Protein AF-A0AA90VLY8-F1 (afdb_monomer_lite)

Radius of gyration: 29.75 Å; chains: 1; bounding box: 79×78×98 Å

Organism: NCBI:txid165179

Sequence (403 aa):
MKHLYFFLIVSFCSSLLSCTNDDSFLAHDFETQQNRALSIYTGNYNIYQIAKKVSLPSASTTKLNSVITNCCNDYPVIKWLHNYAKDKKYNFSDVNITSKGMNGNPAAYDHSTKILSFLTSNAINNTTYPEEFIHMNQDNVYFGGIGTYEKTAMLNIEFESKFIQDVIHAPYGTQLVGSGNKYYNSYINWVYSFNPTSSFPNFTAVESGYNNISWWQFAQDFKESSPSPYKDYVMSNVLVAKLIDIIGNNFGKNTKSIALASSKSSTILPQSFKYKGKTFIVKENIIKNAQNKISFANIAVSSTLKINKCIPVDSIVRQVFSKERIKYLAERNEKIICLTVFDGQSGKIEEVSFSLTFAPDITEKEIFNLEQIIKNQLFSFEDTNTQEHYRFVQAIDFTLLNK

Foldseek 3Di:
DDDDDDDDDDDDDDDDDDDDDDPPPPVPVVVCVVVVLVPPDPAPWAQVLAAPEEAEDSVLRSLLRVLRSCCLVLFVLSVVLRVVCSVVVQHQDYEYEDCPPCPPPQWDQDLVNSYTYGPDSVSNHNLNVQLNSLQSSQQVQDDVGLVVCQAAANLLSNLLSQLVSLLRPDDPDDQRLLAADPCRVQSNVQSVVDDSPQAAAAQVRQQCPGPNQGPVNSSVRSLVRDDPPSVVGHRDPPDGSRVSNVRRVPGNPDPPPPPDDPDDDDDDDWDWDDDPRDIGTDDPVQVVPADQWFDPVFWPDPDDWDWPDIDRNLVLLCVQAPLVRLVVCLVLFAKKKWKWKAFLQFQQTDDIDIDRVRPVPDDPRSVVSSRVSVRPDGIDTPDRPDRDIIMGIHMDTSNNSND

Secondary structure (DSSP, 8-state):
----------------PPP----STTHHHHHHHHHHTTSS---S--GGGSBS--BS-HHHHHHHHHHHHHHHHH-HHHHHHHHHHHHHT--BS-EEE--TT-TT-SEEEETTTTEEEESSGGG-STTHHHHHHHHHHHHHHSTT-GGGGTTTTHHHHHHHHHHHHHHHS-STTPPPTT--TTTHHHHHHHHTT--TTT----HHHHTT-BTTB-HHHHHHHHHHHS-TTGGGS---TT---HHHHHHHHHSSS---SSS------------EEEETTEEEEPPTHHHHT--SS--GGGBSS-S---BS-PPPHHHHHTTTS-HHHHHHHHHTT-EEEEEEEEETTT-BEEEEEEEEEE-TT--HHHHHHHHHHHHT-B--BS------EEEEEEEEEHHHH--

Structure (mmCIF, N/CA/C/O backbone):
data_AF-A0AA90VLY8-F1
#
_entry.id   AF-A0AA90VLY8-F1
#
loop_
_atom_site.group_PDB
_atom_site.id
_atom_site.type_symbol
_atom_site.label_atom_id
_atom_site.label_alt_id
_atom_site.label_comp_id
_atom_site.label_asym_id
_atom_site.label_entity_id
_atom_site.label_seq_id
_atom_site.pdbx_PDB_ins_code
_atom_site.Cartn_x
_atom_site.Cartn_y
_atom_site.Cartn_z
_atom_site.occupancy
_atom_site.B_iso_or_equiv
_atom_site.auth_seq_id
_atom_site.auth_comp_id
_atom_site.auth_asym_id
_atom_site.auth_atom_id
_atom_site.pdbx_PDB_model_num
ATOM 1 N N . MET A 1 1 ? -53.566 39.896 66.198 1.00 33.56 1 MET A N 1
ATOM 2 C CA . MET A 1 1 ? -53.616 41.225 65.542 1.00 33.56 1 MET A CA 1
ATOM 3 C C . MET A 1 1 ? -52.256 41.515 64.934 1.00 33.56 1 MET A C 1
ATOM 5 O O . MET A 1 1 ? -51.308 41.327 65.675 1.00 33.56 1 MET A O 1
ATOM 9 N N . LYS A 1 2 ? -52.208 42.029 63.689 1.00 33.34 2 LYS A N 1
ATOM 10 C CA . LYS A 1 2 ? -51.087 42.776 63.056 1.00 33.34 2 LYS A CA 1
ATOM 11 C C . LYS A 1 2 ? -49.754 41.991 62.909 1.00 33.34 2 LYS A C 1
ATOM 13 O O . LYS A 1 2 ? -49.234 41.459 63.872 1.00 33.34 2 LYS A O 1
ATOM 18 N N . HIS A 1 3 ? -49.308 41.701 61.679 1.00 33.50 3 HIS A N 1
ATOM 19 C CA . HIS A 1 3 ? -48.387 42.530 60.862 1.00 33.50 3 HIS A CA 1
ATOM 20 C C . HIS A 1 3 ? -46.984 42.653 61.500 1.00 33.50 3 HIS A C 1
ATOM 22 O O . HIS A 1 3 ? -46.899 42.908 62.688 1.00 33.50 3 HIS A O 1
ATOM 28 N N . LEU A 1 4 ? -45.838 42.590 60.819 1.00 28.95 4 LEU A N 1
ATOM 29 C CA . LEU A 1 4 ? -45.457 42.445 59.410 1.00 28.95 4 LEU A CA 1
ATOM 30 C C . LEU A 1 4 ? -43.914 42.643 59.417 1.00 28.95 4 LEU A C 1
ATOM 32 O O . LEU A 1 4 ? -43.480 43.745 59.710 1.00 28.95 4 LEU A O 1
ATOM 36 N N . TYR A 1 5 ? -43.148 41.580 59.133 1.00 30.17 5 TYR A N 1
ATOM 37 C CA . TYR A 1 5 ? -41.852 41.504 58.410 1.00 30.17 5 TYR A CA 1
ATOM 38 C C . TYR A 1 5 ? -40.591 42.376 58.699 1.00 30.17 5 TYR A C 1
ATOM 40 O O . TYR A 1 5 ? -40.669 43.550 59.030 1.00 30.17 5 TYR A O 1
ATOM 48 N N . PHE A 1 6 ? -39.433 41.766 58.343 1.00 29.23 6 PHE A N 1
ATOM 49 C CA . PHE A 1 6 ? -38.051 42.300 58.156 1.00 29.23 6 PHE A CA 1
ATOM 50 C C . PHE A 1 6 ? -37.329 42.720 59.465 1.00 29.23 6 PHE A C 1
ATOM 52 O O . PHE A 1 6 ? -37.955 43.287 60.344 1.00 29.23 6 PHE A O 1
ATOM 59 N N . PHE A 1 7 ? -36.027 42.505 59.725 1.00 28.03 7 PHE A N 1
ATOM 60 C CA . PHE A 1 7 ? -34.859 41.873 59.054 1.00 28.03 7 PHE A CA 1
ATOM 61 C C . PHE A 1 7 ? -33.776 41.601 60.168 1.00 28.03 7 PHE A C 1
ATOM 63 O O . PHE A 1 7 ? -34.028 41.982 61.307 1.00 28.03 7 PHE A O 1
ATOM 70 N N . LEU A 1 8 ? -32.584 40.978 60.032 1.00 26.86 8 LEU A N 1
ATOM 71 C CA . LEU A 1 8 ? -31.769 40.445 58.920 1.00 26.86 8 LEU A CA 1
ATOM 72 C C . LEU A 1 8 ? -30.862 39.264 59.411 1.00 26.86 8 LEU A C 1
ATOM 74 O O . LEU A 1 8 ? -30.388 39.285 60.540 1.00 26.86 8 LEU A O 1
ATOM 78 N N . ILE A 1 9 ? -30.618 38.270 58.543 1.00 34.12 9 ILE A N 1
ATOM 79 C CA . ILE A 1 9 ? -29.524 37.255 58.457 1.00 34.12 9 ILE A CA 1
ATOM 80 C C . ILE A 1 9 ? -28.468 37.150 59.595 1.00 34.12 9 ILE A C 1
ATOM 82 O O . ILE A 1 9 ? -27.628 38.036 59.730 1.00 34.12 9 ILE A O 1
ATOM 86 N N . VAL A 1 10 ? -28.338 35.954 60.210 1.00 27.69 10 VAL A N 1
ATOM 87 C CA . VAL A 1 10 ? -27.050 35.392 60.699 1.00 27.69 10 VAL A CA 1
ATOM 88 C C . VAL A 1 10 ? -26.952 33.872 60.433 1.00 27.69 10 VAL A C 1
ATOM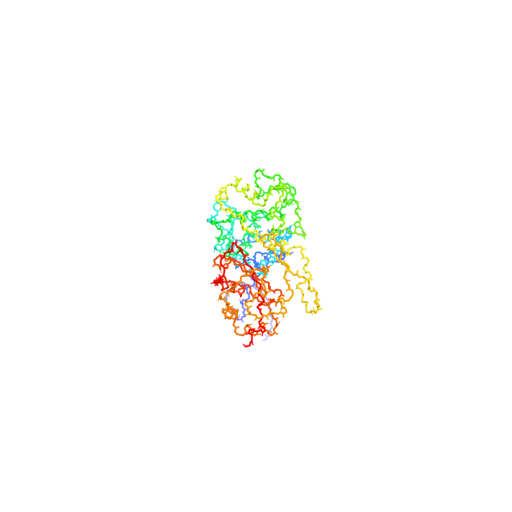 90 O O . VAL A 1 10 ? -27.681 33.085 61.019 1.00 27.69 10 VAL A O 1
ATOM 93 N N . SER A 1 11 ? -26.001 33.510 59.564 1.00 28.27 11 SER A N 1
ATOM 94 C CA . SER A 1 11 ? -25.160 32.292 59.499 1.00 28.27 11 SER A CA 1
ATOM 95 C C . SER A 1 11 ? -25.700 30.842 59.635 1.00 28.27 11 SER A C 1
ATOM 97 O O . SER A 1 11 ? -26.096 30.398 60.704 1.00 28.27 11 SER A O 1
ATOM 99 N N . PHE A 1 12 ? -25.435 30.077 58.561 1.00 25.16 12 PHE A N 1
ATOM 100 C CA . PHE A 1 12 ? -24.856 28.713 58.505 1.00 25.16 12 PHE A CA 1
ATOM 101 C C . PHE A 1 12 ? -25.601 27.459 59.028 1.00 25.16 12 PHE A C 1
ATOM 103 O O . PHE A 1 12 ? -25.741 27.254 60.223 1.00 25.16 12 PHE A O 1
ATOM 110 N N . CYS A 1 13 ? -25.857 26.548 58.068 1.00 26.88 13 CYS A N 1
ATOM 111 C CA . CYS A 1 13 ? -25.797 25.068 58.116 1.00 26.88 13 CYS A CA 1
ATOM 112 C C . CYS A 1 13 ? -26.546 24.321 59.255 1.00 26.88 13 CYS A C 1
ATOM 114 O O . CYS A 1 13 ? -26.280 24.508 60.431 1.00 26.88 13 CYS A O 1
ATOM 116 N N . SER A 1 14 ? -27.396 23.318 59.001 1.00 25.94 14 SER A N 1
ATOM 117 C CA . SER A 1 14 ? -27.316 22.277 57.956 1.00 25.94 14 SER A CA 1
ATOM 118 C C . SER A 1 14 ? -28.659 21.546 57.790 1.00 25.94 14 SER A C 1
ATOM 120 O O . SER A 1 14 ? -29.352 21.377 58.787 1.00 25.94 14 SER A O 1
ATOM 122 N N . SER A 1 15 ? -28.917 20.957 56.610 1.00 29.23 15 SER A N 1
ATOM 123 C CA . SER A 1 15 ? -29.968 19.943 56.329 1.00 29.23 15 SER A CA 1
ATOM 124 C C . SER A 1 15 ? -31.437 20.400 56.530 1.00 29.23 15 SER A C 1
ATOM 126 O O . SER A 1 15 ? -31.751 21.144 57.445 1.00 29.23 15 SER A O 1
ATOM 128 N N . LEU A 1 16 ? -32.422 20.030 55.709 1.00 28.05 16 LEU A N 1
ATOM 129 C CA . LEU A 1 16 ? -32.514 19.009 54.659 1.00 28.05 16 LEU A CA 1
ATOM 130 C C . LEU A 1 16 ? -33.091 19.644 53.382 1.00 28.05 16 LEU A C 1
ATOM 132 O O . LEU A 1 16 ? -34.101 20.344 53.452 1.00 28.05 16 LEU A O 1
ATOM 136 N N . LEU A 1 17 ? -32.488 19.378 52.220 1.00 30.84 17 LEU A N 1
ATOM 137 C CA . LEU A 1 17 ? -33.085 19.757 50.937 1.00 30.84 17 LEU A CA 1
ATOM 138 C C . LEU A 1 17 ? -34.204 18.780 50.559 1.00 30.84 17 LEU A C 1
ATOM 140 O O . LEU A 1 17 ? -34.030 17.562 50.577 1.00 30.84 17 LEU A O 1
ATOM 144 N N . SER A 1 18 ? -35.348 19.350 50.194 1.00 25.23 18 SER A N 1
ATOM 145 C CA . SER A 1 18 ? -36.435 18.678 49.486 1.00 25.23 18 SER A CA 1
ATOM 146 C C . SER A 1 18 ? -35.987 18.202 48.103 1.00 25.23 18 SER A C 1
ATOM 148 O O . SER A 1 18 ? -35.170 18.854 47.459 1.00 25.23 18 SER A O 1
ATOM 150 N N . CYS A 1 19 ? -36.584 17.116 47.614 1.00 28.70 19 CYS A N 1
ATOM 151 C CA . CYS A 1 19 ? -36.297 16.539 46.303 1.00 28.70 19 CYS A CA 1
ATOM 152 C C . CYS A 1 19 ? -36.507 17.528 45.135 1.00 28.70 19 CYS A C 1
ATOM 154 O O . CYS A 1 19 ? -37.645 17.880 44.829 1.00 28.70 19 CYS A O 1
ATOM 156 N N . THR A 1 20 ? -35.433 17.854 44.415 1.00 28.53 20 THR A N 1
ATOM 157 C CA . THR A 1 20 ? -35.440 18.169 42.974 1.00 28.53 20 THR A CA 1
ATOM 158 C C . THR A 1 20 ? -34.196 17.540 42.343 1.00 28.53 20 THR A C 1
ATOM 160 O O . THR A 1 20 ? -33.149 17.496 42.980 1.00 28.53 20 THR A O 1
ATOM 163 N N . ASN A 1 21 ? -34.326 16.995 41.133 1.00 33.16 21 ASN A N 1
ATOM 164 C CA . ASN A 1 21 ? -33.315 16.123 40.524 1.00 33.16 21 ASN A CA 1
ATOM 165 C C . ASN A 1 21 ? -32.035 16.882 40.122 1.00 33.16 21 ASN A C 1
ATOM 167 O O . ASN A 1 21 ? -32.102 17.728 39.235 1.00 33.16 21 ASN A O 1
ATOM 171 N N . ASP A 1 22 ? -30.884 16.494 40.681 1.00 30.81 22 ASP A N 1
ATOM 172 C CA . ASP A 1 22 ? -29.542 16.988 40.314 1.00 30.81 22 ASP A CA 1
ATOM 173 C C . ASP A 1 22 ? -28.652 15.863 39.733 1.00 30.81 22 ASP A C 1
ATOM 175 O O . ASP A 1 22 ? -27.529 15.631 40.175 1.00 30.81 22 ASP A O 1
ATOM 179 N N . ASP A 1 23 ? -29.129 15.169 38.693 1.00 35.97 23 ASP A N 1
ATOM 180 C CA . ASP A 1 23 ? -28.292 14.254 37.883 1.00 35.97 23 ASP A CA 1
ATOM 181 C C . ASP A 1 23 ? -27.594 14.968 36.700 1.00 35.97 23 ASP A C 1
ATOM 183 O O . ASP A 1 23 ? -26.794 14.375 35.975 1.00 35.97 23 ASP A O 1
ATOM 187 N N . SER A 1 24 ? -27.850 16.266 36.486 1.00 36.88 24 SER A N 1
ATOM 188 C CA . SER A 1 24 ? -27.294 17.026 35.354 1.00 36.88 24 SER A CA 1
ATOM 189 C C . SER A 1 24 ? -25.899 17.623 35.587 1.00 36.88 24 SER A C 1
ATOM 191 O O . SER A 1 24 ? -25.281 18.088 34.629 1.00 36.88 24 SER A O 1
ATOM 193 N N . PHE A 1 25 ? -25.374 17.621 36.819 1.00 33.41 25 PHE A N 1
ATOM 194 C CA . PHE A 1 25 ? -24.135 18.351 37.147 1.00 33.41 25 PHE A CA 1
ATOM 195 C C . PHE A 1 25 ? -22.827 17.561 36.931 1.00 33.41 25 PHE A C 1
ATOM 197 O O . PHE A 1 25 ? -21.751 18.145 36.982 1.00 33.41 25 PHE A O 1
ATOM 204 N N . LEU A 1 26 ? -22.884 16.254 36.638 1.00 33.72 26 LEU A N 1
ATOM 205 C CA . LEU A 1 26 ? -21.686 15.448 36.319 1.00 33.72 26 LEU A CA 1
ATOM 206 C C . LEU A 1 26 ? -21.591 15.010 34.848 1.00 33.72 26 LEU A C 1
ATOM 208 O O . LEU A 1 26 ? -20.501 14.687 34.380 1.00 33.72 26 LEU A O 1
ATOM 212 N N . ALA A 1 27 ? -22.693 15.050 34.094 1.00 36.19 27 ALA A N 1
ATOM 213 C CA . ALA A 1 27 ? -22.676 14.765 32.658 1.00 36.19 27 ALA A CA 1
ATOM 214 C C . ALA A 1 27 ? -22.137 15.949 31.832 1.00 36.19 27 ALA A C 1
ATOM 216 O O . ALA A 1 27 ? -21.408 15.753 30.858 1.00 36.19 27 ALA A O 1
ATOM 217 N N . HIS A 1 28 ? -22.459 17.189 32.227 1.00 32.50 28 HIS A N 1
ATOM 218 C CA . HIS A 1 28 ? -22.216 18.343 31.361 1.00 32.50 28 HIS A CA 1
ATOM 219 C C . HIS A 1 28 ? -20.734 18.756 31.272 1.00 32.50 28 HIS A C 1
ATOM 221 O O . HIS A 1 28 ? -20.290 19.185 30.205 1.00 32.50 28 HIS A O 1
ATOM 227 N N . ASP A 1 29 ? -19.941 18.569 32.332 1.00 31.61 29 ASP A N 1
ATOM 228 C CA . ASP A 1 29 ? -18.510 18.922 32.335 1.00 31.61 29 ASP A CA 1
ATOM 229 C C . ASP A 1 29 ? -17.627 17.905 31.590 1.00 31.61 29 ASP A C 1
ATOM 231 O O . ASP A 1 29 ? -16.648 18.297 30.951 1.00 31.61 29 ASP A O 1
ATOM 235 N N . PHE A 1 30 ? -17.993 16.616 31.575 1.00 33.22 30 PHE A N 1
ATOM 236 C CA . PHE A 1 30 ? -17.283 15.620 30.762 1.00 33.22 30 PHE A CA 1
ATOM 237 C C . PHE A 1 30 ? -17.547 15.820 29.265 1.00 33.22 30 PHE A C 1
ATOM 239 O O . PHE A 1 30 ? -16.598 15.891 28.478 1.00 33.22 30 PHE A O 1
ATOM 246 N N . GLU A 1 31 ? -18.810 16.006 28.865 1.00 33.50 31 GLU A N 1
ATOM 247 C CA . GLU A 1 31 ? -19.127 16.297 27.465 1.00 33.50 31 GLU A CA 1
ATOM 248 C C . GLU A 1 31 ? -18.585 17.658 27.017 1.00 33.50 31 GLU A C 1
ATOM 250 O O . GLU A 1 31 ? -18.118 17.770 25.885 1.00 33.50 31 GLU A O 1
ATOM 255 N N . THR A 1 32 ? -18.587 18.703 27.854 1.00 34.69 32 THR A N 1
ATOM 256 C CA . THR A 1 32 ? -18.063 20.013 27.423 1.00 34.69 32 THR A CA 1
ATOM 257 C C . THR A 1 32 ? -16.541 20.088 27.398 1.00 34.69 32 THR A C 1
ATOM 259 O O . THR A 1 32 ? -16.025 20.809 26.547 1.00 34.69 32 THR A O 1
ATOM 262 N N . GLN A 1 33 ? -15.790 19.335 28.213 1.00 33.47 33 GLN A N 1
ATOM 263 C CA . GLN A 1 33 ? -14.334 19.244 28.022 1.00 33.47 33 GLN A CA 1
ATOM 264 C C . GLN A 1 33 ? -13.969 18.439 26.769 1.00 33.47 33 GLN A C 1
ATOM 266 O O . GLN A 1 33 ? -13.107 18.873 26.000 1.00 33.47 33 GLN A O 1
ATOM 271 N N . GLN A 1 34 ? -14.664 17.329 26.503 1.00 35.12 34 GLN A N 1
ATOM 272 C CA . GLN A 1 34 ? -14.445 16.550 25.284 1.00 35.12 34 GLN A CA 1
ATOM 273 C C . GLN A 1 34 ? -14.837 17.357 24.030 1.00 35.12 34 GLN A C 1
ATOM 275 O O . GLN A 1 34 ? -14.072 17.408 23.068 1.00 35.12 34 GLN A O 1
ATOM 280 N N . ASN A 1 35 ? -15.956 18.092 24.068 1.00 32.53 35 ASN A N 1
ATOM 281 C CA . ASN A 1 35 ? -16.411 18.923 22.950 1.00 32.53 35 ASN A CA 1
ATOM 282 C C . ASN A 1 35 ? -15.651 20.259 22.793 1.00 32.53 35 ASN A C 1
ATOM 284 O O . ASN A 1 35 ? -15.501 20.730 21.667 1.00 32.53 35 ASN A O 1
ATOM 288 N N . ARG A 1 36 ? -15.090 20.859 23.857 1.00 30.97 36 ARG A N 1
ATOM 289 C CA . ARG A 1 36 ? -14.216 22.052 23.733 1.00 30.97 36 ARG A CA 1
ATOM 290 C C . ARG A 1 36 ? -12.845 21.734 23.134 1.00 30.97 36 ARG A C 1
ATOM 292 O O . ARG A 1 36 ? -12.259 22.602 22.495 1.00 30.97 36 ARG A O 1
ATOM 299 N N . ALA A 1 37 ? -12.358 20.497 23.259 1.00 34.31 37 ALA A N 1
ATOM 300 C CA . ALA A 1 37 ? -11.205 20.024 22.486 1.00 34.31 37 ALA A CA 1
ATOM 301 C C . ALA A 1 37 ? -11.536 19.809 20.989 1.00 34.31 37 ALA A C 1
ATOM 303 O O . ALA A 1 37 ? -10.636 19.807 20.152 1.00 34.31 37 ALA A O 1
ATOM 304 N N . LEU A 1 38 ? -12.822 19.660 20.652 1.00 36.41 38 LEU A N 1
ATOM 305 C CA . LEU A 1 38 ? -13.347 19.460 19.295 1.00 36.41 38 LEU A CA 1
ATOM 306 C C . LEU A 1 38 ? -13.739 20.771 18.581 1.00 36.41 38 LEU A C 1
ATOM 308 O O . LEU A 1 38 ? -13.879 20.774 17.361 1.00 36.41 38 LEU A O 1
ATOM 312 N N . SER A 1 39 ? -13.893 21.892 19.297 1.00 30.78 39 SER A N 1
ATOM 313 C CA . SER A 1 39 ? -14.461 23.135 18.745 1.00 30.78 39 SER A CA 1
ATOM 314 C C . SER A 1 39 ? -13.447 24.151 18.191 1.00 30.78 39 SER A C 1
ATOM 316 O O . SER A 1 39 ? -13.832 25.286 17.917 1.00 30.78 39 SER A O 1
ATOM 318 N N . ILE A 1 40 ? -12.164 23.792 18.033 1.00 35.22 40 ILE A N 1
ATOM 319 C CA . ILE A 1 40 ? -11.129 24.667 17.434 1.00 35.22 40 ILE A CA 1
ATOM 320 C C . ILE A 1 40 ? -10.263 23.906 16.412 1.00 35.22 40 ILE A C 1
ATOM 322 O O . ILE A 1 40 ? -9.040 23.950 16.468 1.00 35.22 40 ILE A O 1
ATOM 326 N N . TYR A 1 41 ? -10.884 23.208 15.458 1.00 36.81 41 TYR A N 1
ATOM 327 C CA . TYR A 1 41 ? -10.224 22.815 14.204 1.00 36.81 41 TYR A CA 1
ATOM 328 C C . TYR A 1 41 ? -11.246 22.751 13.061 1.00 36.81 41 TYR A C 1
ATOM 330 O O . TYR A 1 41 ? -11.957 21.765 12.890 1.00 36.81 41 TYR A O 1
ATOM 338 N N . THR A 1 42 ? -11.282 23.782 12.214 1.00 32.06 42 THR A N 1
ATOM 339 C CA . THR A 1 42 ? -11.988 23.765 10.917 1.00 32.06 42 THR A CA 1
ATOM 340 C C . THR A 1 42 ? -11.182 22.994 9.858 1.00 32.06 42 THR A C 1
ATOM 342 O O . THR A 1 42 ? -10.943 23.481 8.755 1.00 32.06 42 THR A O 1
ATOM 345 N N . GLY A 1 43 ? -10.725 21.791 10.218 1.00 44.41 43 GLY A N 1
ATOM 346 C CA . GLY A 1 43 ? -9.984 20.860 9.370 1.00 44.41 43 GLY A CA 1
ATOM 347 C C . GLY A 1 43 ? -10.633 19.479 9.436 1.00 44.41 43 GLY A C 1
ATOM 348 O O . GLY A 1 43 ? -10.667 18.854 10.490 1.00 44.41 43 GLY A O 1
ATOM 349 N N . ASN A 1 44 ? -11.162 18.995 8.311 1.00 67.25 44 ASN A N 1
ATOM 350 C CA . ASN A 1 44 ? -12.005 17.790 8.257 1.00 67.25 44 ASN A CA 1
ATOM 351 C C . ASN A 1 44 ? -11.248 16.447 8.412 1.00 67.25 44 ASN A C 1
ATOM 353 O O . ASN A 1 44 ? -11.846 15.405 8.145 1.00 67.25 44 ASN A O 1
ATOM 357 N N . TYR A 1 45 ? -9.971 16.452 8.814 1.00 82.25 45 TYR A N 1
ATOM 358 C CA . TYR A 1 45 ? -9.088 15.277 8.854 1.00 82.25 45 TYR A CA 1
ATOM 359 C C . TYR A 1 45 ? -8.511 15.066 10.257 1.00 82.25 45 TYR A C 1
ATOM 361 O O . TYR A 1 45 ? -7.915 15.977 10.826 1.00 82.25 45 TYR A O 1
ATOM 369 N N . ASN A 1 46 ? -8.693 13.876 10.833 1.00 87.56 46 ASN A N 1
ATOM 370 C CA . ASN A 1 46 ? -8.184 13.543 12.167 1.00 87.56 46 ASN A CA 1
ATOM 371 C C . ASN A 1 46 ? -8.025 12.027 12.361 1.00 87.56 46 ASN A C 1
ATOM 373 O O . ASN A 1 46 ? -8.639 11.231 11.652 1.00 87.56 46 ASN A O 1
ATOM 377 N N . ILE A 1 47 ? -7.235 11.624 13.362 1.00 92.06 47 ILE A N 1
ATOM 378 C CA . ILE A 1 47 ? -6.861 10.218 13.568 1.00 92.06 47 ILE A CA 1
ATOM 379 C C . ILE A 1 47 ? -8.064 9.299 13.840 1.00 92.06 47 ILE A C 1
ATOM 381 O O . ILE A 1 47 ? -8.050 8.142 13.430 1.00 92.06 47 ILE A O 1
ATOM 385 N N . TYR A 1 48 ? -9.138 9.804 14.457 1.00 87.31 48 TYR A N 1
ATOM 386 C CA . TYR A 1 48 ? -10.331 9.010 14.787 1.00 87.31 48 TYR A CA 1
ATOM 387 C C . TYR A 1 48 ? -11.123 8.548 13.553 1.00 87.31 48 TYR A C 1
ATOM 389 O O . TYR A 1 48 ? -11.971 7.668 13.662 1.00 87.31 48 TYR A O 1
ATOM 397 N N . GLN A 1 49 ? -10.854 9.113 12.373 1.00 88.31 49 GLN A N 1
ATOM 398 C CA . GLN A 1 49 ? -11.455 8.676 11.108 1.00 88.31 49 GLN A CA 1
ATOM 399 C C . GLN A 1 49 ? -10.780 7.426 10.513 1.00 88.31 49 GLN A C 1
ATOM 401 O O . GLN A 1 49 ? -11.340 6.823 9.599 1.00 88.31 49 GLN A O 1
ATOM 406 N N . ILE A 1 50 ? -9.582 7.073 10.995 1.00 92.06 50 ILE A N 1
ATOM 407 C CA . ILE A 1 50 ? -8.716 6.004 10.463 1.00 92.06 50 ILE A CA 1
ATOM 408 C C . ILE A 1 50 ? -8.057 5.161 11.576 1.00 92.06 50 ILE A C 1
ATOM 410 O O . ILE A 1 50 ? -7.089 4.441 11.332 1.00 92.06 50 ILE A O 1
ATOM 414 N N . ALA A 1 51 ? -8.560 5.233 12.811 1.00 93.50 51 ALA A N 1
ATOM 415 C CA . ALA A 1 51 ? -8.080 4.447 13.943 1.00 93.50 51 ALA A CA 1
ATOM 416 C C . ALA A 1 51 ? -9.249 3.945 14.799 1.00 93.50 51 ALA A C 1
ATOM 418 O O . ALA A 1 51 ? -10.138 4.708 15.170 1.00 93.50 51 ALA A O 1
ATOM 419 N N . LYS A 1 52 ? -9.221 2.659 15.168 1.00 91.62 52 LYS A N 1
ATOM 420 C CA . LYS A 1 52 ? -10.235 2.044 16.0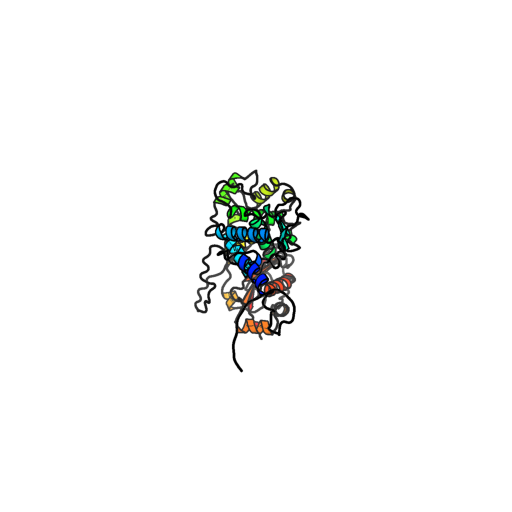47 1.00 91.62 52 LYS A CA 1
ATOM 421 C C . LYS A 1 52 ? -10.082 2.452 17.514 1.00 91.62 52 LYS A C 1
ATOM 423 O O . LYS A 1 52 ? -11.052 2.410 18.265 1.00 91.62 52 LYS A O 1
ATOM 428 N N . LYS A 1 53 ? -8.863 2.809 17.922 1.00 92.75 53 LYS A N 1
ATOM 429 C CA . LYS A 1 53 ? -8.495 3.226 19.276 1.00 92.75 53 LYS A CA 1
ATOM 430 C C . LYS A 1 53 ? -7.350 4.236 19.195 1.00 92.75 53 LYS A C 1
ATOM 432 O O . LYS A 1 53 ? -6.540 4.186 18.273 1.00 92.75 53 LYS A O 1
ATOM 437 N N . VAL A 1 54 ? -7.307 5.163 20.149 1.00 95.31 54 VAL A N 1
ATOM 438 C CA . VAL A 1 54 ? -6.262 6.189 20.259 1.00 95.31 54 VAL A CA 1
ATOM 439 C C . VAL A 1 54 ? -5.795 6.233 21.710 1.00 95.31 54 VAL A C 1
ATOM 441 O O . VAL A 1 54 ? -6.430 6.846 22.563 1.00 95.31 54 VAL A O 1
ATOM 444 N N . SER A 1 55 ? -4.685 5.559 21.988 1.00 95.12 55 SER A N 1
ATOM 445 C CA . SER A 1 55 ? -4.029 5.466 23.298 1.00 95.12 55 SER A CA 1
ATOM 446 C C . SER A 1 55 ? -2.907 6.500 23.450 1.00 95.12 55 SER A C 1
ATOM 448 O O . SER A 1 55 ? -1.820 6.201 23.950 1.00 95.12 55 SER A O 1
ATOM 450 N N . LEU A 1 56 ? -3.160 7.726 22.987 1.00 92.69 56 LEU A N 1
ATOM 451 C CA . LEU A 1 56 ? -2.249 8.864 23.092 1.00 92.69 56 LEU A CA 1
ATOM 452 C C . LEU A 1 56 ? -2.686 9.813 24.224 1.00 92.69 56 LEU A C 1
ATOM 454 O O . LEU A 1 56 ? -3.885 10.042 24.397 1.00 92.69 56 LEU A O 1
ATOM 458 N N . PRO A 1 57 ? -1.742 10.438 24.957 1.00 91.19 57 PRO A N 1
ATOM 459 C CA . PRO A 1 57 ? -2.047 11.574 25.825 1.00 91.19 57 PRO A CA 1
ATOM 460 C C . PRO A 1 57 ? -2.691 12.715 25.027 1.00 91.19 57 PRO A C 1
ATOM 462 O O . PRO A 1 57 ? -2.263 12.986 23.906 1.00 91.19 57 PRO A O 1
ATOM 465 N N . SER A 1 58 ? -3.650 13.441 25.609 1.00 88.88 58 SER A N 1
ATOM 466 C CA . SER A 1 58 ? -4.466 14.439 24.892 1.00 88.88 58 SER A CA 1
ATOM 467 C C . SER A 1 58 ? -3.646 15.467 24.100 1.00 88.88 58 SER A C 1
ATOM 469 O O . SER A 1 58 ? -3.972 15.760 22.954 1.00 88.88 58 SER A O 1
ATOM 471 N N . ALA A 1 59 ? -2.534 15.961 24.659 1.00 90.19 59 ALA A N 1
ATOM 472 C CA . ALA A 1 59 ? -1.632 16.883 23.962 1.00 90.19 59 ALA A CA 1
ATOM 473 C C . ALA A 1 59 ? -0.975 16.255 22.713 1.00 90.19 59 ALA A C 1
ATOM 475 O O . ALA A 1 59 ? -0.859 16.907 21.674 1.00 90.19 59 ALA A O 1
ATOM 476 N N . SER A 1 60 ? -0.591 14.978 22.788 1.00 94.81 60 SER A N 1
ATOM 477 C CA . SER A 1 60 ? -0.051 14.212 21.659 1.00 94.81 60 SER A CA 1
ATOM 478 C C . SER A 1 60 ? -1.123 13.921 20.608 1.00 94.81 60 SER A C 1
ATOM 480 O O . SER A 1 60 ? -0.832 13.995 19.419 1.00 94.81 60 SER A O 1
ATOM 482 N N . THR A 1 61 ? -2.368 13.664 21.022 1.00 93.88 61 THR A N 1
ATOM 483 C CA . THR A 1 61 ? -3.513 13.499 20.113 1.00 93.88 61 THR A CA 1
ATOM 484 C C . THR A 1 61 ? -3.814 14.785 19.346 1.00 93.88 61 THR A C 1
ATOM 486 O O . THR A 1 61 ? -3.946 14.753 18.124 1.00 93.88 61 THR A O 1
ATOM 489 N N . THR A 1 62 ? -3.847 15.937 20.026 1.00 89.62 62 THR A N 1
ATOM 490 C CA . THR A 1 62 ? -4.002 17.251 19.378 1.00 89.62 62 THR A CA 1
ATOM 491 C C . THR A 1 62 ? -2.862 17.523 18.397 1.00 89.62 62 THR A C 1
ATOM 493 O O . THR A 1 62 ? -3.110 17.958 17.272 1.00 89.62 62 THR A O 1
ATOM 496 N N . LYS A 1 63 ? -1.616 17.205 18.778 1.00 94.44 63 LYS A N 1
ATOM 497 C CA . LYS A 1 63 ? -0.455 17.328 17.888 1.00 94.44 63 LYS A CA 1
ATOM 498 C C . LYS A 1 63 ? -0.580 16.429 16.652 1.00 94.44 63 LYS A C 1
ATOM 500 O O . LYS A 1 63 ? -0.340 16.903 15.546 1.00 94.44 63 LYS A O 1
ATOM 505 N N . LEU A 1 64 ? -0.992 15.170 16.813 1.00 95.31 64 LEU A N 1
ATOM 506 C CA . LEU A 1 64 ? -1.189 14.243 15.696 1.00 95.31 64 LEU A CA 1
ATOM 507 C C . LEU A 1 64 ? -2.311 14.709 14.759 1.00 95.31 64 LEU A C 1
ATOM 509 O O . LEU A 1 64 ? -2.124 14.700 13.550 1.00 95.31 64 LEU A O 1
ATOM 513 N N . ASN A 1 65 ? -3.438 15.190 15.287 1.00 93.06 65 ASN A N 1
ATOM 514 C CA . ASN A 1 65 ? -4.524 15.734 14.463 1.00 93.06 65 ASN A CA 1
ATOM 515 C C . ASN A 1 65 ? -4.100 16.986 13.677 1.00 93.06 65 ASN A C 1
ATOM 517 O O . ASN A 1 65 ? -4.498 17.148 12.523 1.00 93.06 65 ASN A O 1
ATOM 521 N N . SER A 1 66 ? -3.246 17.832 14.265 1.00 90.81 66 SER A N 1
ATOM 522 C CA . SER A 1 66 ? -2.621 18.959 13.564 1.00 90.81 66 SER A CA 1
ATOM 523 C C . SER A 1 66 ? -1.711 18.477 12.425 1.00 90.81 66 SER A C 1
ATOM 525 O O . SER A 1 66 ? -1.877 18.918 11.293 1.00 90.81 66 SER A O 1
ATOM 527 N N . VAL A 1 67 ? -0.829 17.499 12.680 1.00 93.38 67 VAL A N 1
ATOM 528 C CA . VAL A 1 67 ? 0.024 16.869 11.652 1.00 93.38 67 VAL A CA 1
ATOM 529 C C . VAL A 1 67 ? -0.812 16.259 10.521 1.00 93.38 67 VAL A C 1
ATOM 531 O O . VAL A 1 67 ? -0.549 16.542 9.358 1.00 93.38 67 VAL A O 1
ATOM 534 N N . ILE A 1 68 ? -1.862 15.494 10.838 1.00 93.38 68 ILE A N 1
ATOM 535 C CA . ILE A 1 68 ? -2.779 14.905 9.847 1.00 93.38 68 ILE A CA 1
ATOM 536 C C . ILE A 1 68 ? -3.439 15.991 8.994 1.00 93.38 68 ILE A C 1
ATOM 538 O O . ILE A 1 68 ? -3.476 15.867 7.769 1.00 93.38 68 ILE A O 1
ATOM 542 N N . THR A 1 69 ? -3.934 17.058 9.627 1.00 88.88 69 THR A N 1
ATOM 543 C CA . THR A 1 69 ? -4.551 18.197 8.934 1.00 88.88 69 THR A CA 1
ATOM 544 C C . THR A 1 69 ? -3.556 18.871 7.992 1.00 88.88 69 THR A C 1
ATOM 546 O O . THR A 1 69 ? -3.891 19.093 6.830 1.00 88.88 69 THR A O 1
ATOM 549 N N . ASN A 1 70 ? -2.330 19.135 8.454 1.00 89.12 70 ASN A N 1
ATOM 550 C CA . ASN A 1 70 ? -1.273 19.749 7.650 1.00 89.12 70 ASN A CA 1
ATOM 551 C C . ASN A 1 70 ? -0.909 18.850 6.462 1.00 89.12 70 ASN A C 1
ATOM 553 O O . ASN A 1 70 ? -1.063 19.264 5.320 1.00 89.12 70 ASN A O 1
ATOM 557 N N . CYS A 1 71 ? -0.582 17.574 6.694 1.00 90.31 71 CYS A N 1
ATOM 558 C CA . CYS A 1 71 ? -0.268 16.627 5.622 1.00 90.31 71 CYS A CA 1
ATOM 559 C C . CYS A 1 71 ? -1.414 16.466 4.600 1.00 90.31 71 CYS A C 1
ATOM 561 O O . CYS A 1 71 ? -1.149 16.305 3.412 1.00 90.31 71 CYS A O 1
ATOM 563 N N . CYS A 1 72 ? -2.685 16.534 5.018 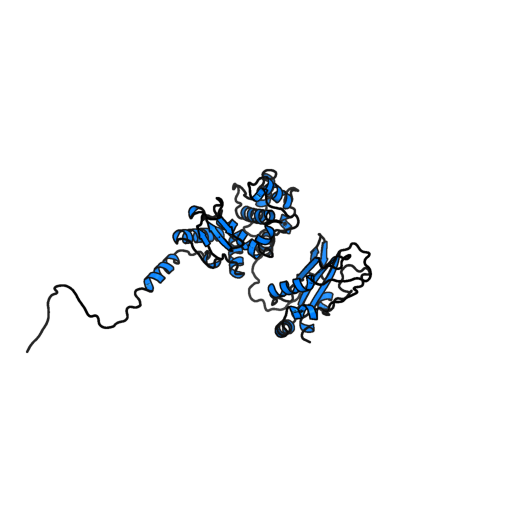1.00 89.00 72 CYS A N 1
ATOM 564 C CA . CYS A 1 72 ? -3.835 16.486 4.102 1.00 89.00 72 CYS A CA 1
ATOM 565 C C . CYS A 1 72 ? -4.117 17.816 3.376 1.00 89.00 72 CYS A C 1
ATOM 567 O O . CYS A 1 72 ? -4.860 17.824 2.391 1.00 89.00 72 CYS A O 1
ATOM 569 N N . ASN A 1 73 ? -3.572 18.937 3.844 1.00 85.75 73 ASN A N 1
ATOM 570 C CA . ASN A 1 73 ? -3.662 20.226 3.162 1.00 85.75 73 ASN A CA 1
ATOM 571 C C . ASN A 1 73 ? -2.486 20.421 2.196 1.00 85.75 73 ASN A C 1
ATOM 573 O O . ASN A 1 73 ? -2.704 20.827 1.056 1.00 85.75 73 ASN A O 1
ATOM 577 N N . ASP A 1 74 ? -1.280 20.063 2.636 1.00 84.94 74 ASP A N 1
ATOM 578 C CA . ASP A 1 74 ? -0.019 20.268 1.923 1.00 84.94 74 ASP A CA 1
ATOM 579 C C . ASP A 1 74 ? 0.221 19.197 0.842 1.00 84.94 74 ASP A C 1
ATOM 581 O O . ASP A 1 74 ? 0.766 19.501 -0.219 1.00 84.94 74 ASP A O 1
ATOM 585 N N . TYR A 1 75 ? -0.228 17.951 1.069 1.00 88.12 75 TYR A N 1
ATOM 586 C CA . TYR A 1 75 ? 0.006 16.815 0.167 1.00 88.12 75 TYR A CA 1
ATOM 587 C C . TYR A 1 75 ? -1.319 16.221 -0.357 1.00 88.12 75 TYR A C 1
ATOM 589 O O . TYR A 1 75 ? -1.929 15.357 0.289 1.00 88.12 75 TYR A O 1
ATOM 597 N N . PRO A 1 76 ? -1.776 16.612 -1.566 1.00 88.44 76 PRO A N 1
ATOM 598 C CA . PRO A 1 76 ? -3.019 16.117 -2.169 1.00 88.44 76 PRO A CA 1
ATOM 599 C C . PRO A 1 76 ? -3.133 14.586 -2.274 1.00 88.44 76 PRO A C 1
ATOM 601 O O . PRO A 1 76 ? -4.233 14.043 -2.161 1.00 88.44 76 PRO A O 1
ATOM 604 N N . VAL A 1 77 ? -2.009 13.880 -2.425 1.00 90.69 77 VAL A N 1
ATOM 605 C CA . VAL A 1 77 ? -1.956 12.409 -2.429 1.00 90.69 77 VAL A CA 1
ATOM 606 C C . VAL A 1 77 ? -2.250 11.822 -1.042 1.00 90.69 77 VAL A C 1
ATOM 608 O O . VAL A 1 77 ? -3.026 10.873 -0.948 1.00 90.69 77 VAL A O 1
ATOM 611 N N . ILE A 1 78 ? -1.725 12.406 0.046 1.00 92.44 78 ILE A N 1
ATOM 612 C CA . ILE A 1 78 ? -2.052 11.976 1.421 1.00 92.44 78 ILE A CA 1
ATOM 613 C C . ILE A 1 78 ? -3.521 12.252 1.729 1.00 92.44 78 ILE A C 1
ATOM 615 O O . ILE A 1 78 ? -4.203 11.390 2.277 1.00 92.44 78 ILE A O 1
ATOM 619 N N . LYS A 1 79 ? -4.048 13.403 1.297 1.00 90.12 79 LYS A N 1
ATOM 620 C CA . LYS A 1 79 ? -5.483 13.714 1.377 1.00 90.12 79 LYS A CA 1
ATOM 621 C C . LYS A 1 79 ? -6.341 12.665 0.668 1.00 90.12 79 LYS A C 1
ATOM 623 O O . LYS A 1 79 ? -7.391 12.264 1.174 1.00 90.12 79 LYS A O 1
ATOM 628 N N . TRP A 1 80 ? -5.915 12.224 -0.515 1.00 90.62 80 TRP A N 1
ATOM 629 C CA . TRP A 1 80 ? -6.603 11.180 -1.268 1.00 90.62 80 TRP A CA 1
ATOM 630 C C . TRP A 1 80 ? -6.528 9.829 -0.547 1.00 90.62 80 TRP A C 1
ATOM 632 O O . TRP A 1 80 ? -7.575 9.229 -0.313 1.00 90.62 80 TRP A O 1
ATOM 642 N N . LEU A 1 81 ? -5.340 9.411 -0.092 1.00 93.19 81 LEU A N 1
ATOM 643 C CA . LEU A 1 81 ? -5.145 8.190 0.700 1.00 93.19 81 LEU A CA 1
ATOM 644 C C . LEU A 1 81 ? -5.958 8.197 2.002 1.00 93.19 81 LEU A C 1
ATOM 646 O O . LEU A 1 81 ? -6.540 7.180 2.358 1.00 93.19 81 LEU A O 1
ATOM 650 N N . HIS A 1 82 ? -6.068 9.336 2.688 1.00 92.75 82 HIS A N 1
ATOM 651 C CA . HIS A 1 82 ? -6.888 9.477 3.894 1.00 92.75 82 HIS A CA 1
ATOM 652 C C . HIS A 1 82 ? -8.377 9.251 3.605 1.00 92.75 82 HIS A C 1
ATOM 654 O O . HIS A 1 82 ? -9.065 8.579 4.378 1.00 92.75 82 HIS A O 1
ATOM 660 N N . ASN A 1 83 ? -8.901 9.789 2.500 1.00 86.25 83 ASN A N 1
ATOM 661 C CA . ASN A 1 83 ? -10.283 9.511 2.106 1.00 86.25 83 ASN A CA 1
ATOM 662 C C . ASN A 1 83 ? -10.454 8.052 1.673 1.00 86.25 83 ASN A C 1
ATOM 664 O O . ASN A 1 83 ? -11.383 7.400 2.135 1.00 86.25 83 ASN A O 1
ATOM 668 N N . TYR A 1 84 ? -9.526 7.522 0.874 1.00 85.12 84 TYR A N 1
ATOM 669 C CA . TYR A 1 84 ? -9.540 6.137 0.410 1.00 85.12 84 TYR A CA 1
ATOM 670 C C . TYR A 1 84 ? -9.534 5.135 1.575 1.00 85.12 84 TYR A C 1
ATOM 672 O O . TYR A 1 84 ? -10.383 4.247 1.619 1.00 85.12 84 TYR A O 1
ATOM 680 N N . ALA A 1 85 ? -8.649 5.324 2.559 1.00 87.44 85 ALA A N 1
ATOM 681 C CA . ALA A 1 85 ? -8.578 4.512 3.771 1.00 87.44 85 ALA A CA 1
ATOM 682 C C . ALA A 1 85 ? -9.885 4.567 4.575 1.00 87.44 85 ALA A C 1
ATOM 684 O O . ALA A 1 85 ? -10.443 3.523 4.907 1.00 87.44 85 ALA A O 1
ATOM 685 N N . LYS A 1 86 ? -10.424 5.768 4.820 1.00 84.19 86 LYS A N 1
ATOM 686 C CA . LYS A 1 86 ? -11.708 5.973 5.509 1.00 84.19 86 LYS A CA 1
ATOM 687 C C . LYS A 1 86 ? -12.864 5.264 4.785 1.00 84.19 86 LYS A C 1
ATOM 689 O O . LYS A 1 86 ? -13.618 4.523 5.414 1.00 84.19 86 LYS A O 1
ATOM 694 N N . ASP A 1 87 ? -12.976 5.435 3.468 1.00 79.62 87 ASP A N 1
ATOM 695 C CA . ASP A 1 87 ? -14.067 4.880 2.655 1.00 79.62 87 ASP A CA 1
ATOM 696 C C . ASP A 1 87 ? -13.975 3.343 2.547 1.00 79.62 87 ASP A C 1
ATOM 698 O O . ASP A 1 87 ? -14.985 2.643 2.653 1.00 79.62 87 ASP A O 1
ATOM 702 N N . LYS A 1 88 ? -12.756 2.795 2.425 1.00 79.44 88 LYS A N 1
ATOM 703 C CA . LYS A 1 88 ? -12.471 1.348 2.472 1.00 79.44 88 LYS A CA 1
ATOM 704 C C . LYS A 1 88 ? -12.445 0.759 3.891 1.00 79.44 88 LYS A C 1
ATOM 706 O O . LYS A 1 88 ? -12.359 -0.459 4.040 1.00 79.44 88 LYS A O 1
ATOM 711 N N . LYS A 1 89 ? -12.558 1.590 4.933 1.00 82.69 89 LYS A N 1
ATOM 712 C CA . LYS A 1 89 ? -12.447 1.220 6.358 1.00 82.69 89 LYS A CA 1
ATOM 713 C C . LYS A 1 89 ? -11.102 0.572 6.722 1.00 82.69 89 LYS A C 1
ATOM 715 O O . LYS A 1 89 ? -11.035 -0.275 7.620 1.00 82.69 89 LYS A O 1
ATOM 720 N N . TYR A 1 90 ? -10.026 1.001 6.072 1.00 90.38 90 TYR A N 1
ATOM 721 C CA . TYR A 1 90 ? -8.658 0.711 6.495 1.00 90.38 90 TYR A CA 1
ATOM 722 C C . TYR A 1 90 ? -8.357 1.552 7.733 1.00 90.38 90 TYR A C 1
ATOM 724 O O . TYR A 1 90 ? -8.568 2.763 7.737 1.00 90.38 90 TYR A O 1
ATOM 732 N N . ASN A 1 91 ? -7.947 0.888 8.811 1.00 89.06 91 ASN A N 1
ATOM 733 C CA . ASN A 1 91 ? -7.791 1.511 10.117 1.00 89.06 91 ASN A CA 1
ATOM 734 C C . ASN A 1 91 ? -6.570 0.953 10.844 1.00 89.06 91 ASN A C 1
ATOM 736 O O . ASN A 1 91 ? -6.372 -0.267 10.864 1.00 89.06 91 ASN A O 1
ATOM 740 N N . PHE A 1 92 ? -5.867 1.823 11.565 1.00 97.06 92 PHE A N 1
ATOM 741 C CA . PHE A 1 92 ? -5.032 1.412 12.688 1.00 97.06 92 PHE A CA 1
ATOM 742 C C . PHE A 1 92 ? -5.899 0.724 13.759 1.00 97.06 92 PHE A C 1
ATOM 744 O O . PHE A 1 92 ? -7.040 1.129 14.019 1.00 97.06 92 PHE A O 1
ATOM 751 N N . SER A 1 93 ? -5.385 -0.331 14.389 1.00 96.94 93 SER A N 1
ATOM 752 C CA . SER A 1 93 ? -6.057 -0.992 15.516 1.00 96.94 93 SER A CA 1
ATOM 753 C C . SER A 1 93 ? -5.976 -0.146 16.790 1.00 96.94 93 SER A C 1
ATOM 755 O O . SER A 1 93 ? -6.956 -0.054 17.528 1.00 96.94 93 SER A O 1
ATOM 757 N N . ASP A 1 94 ? -4.834 0.506 17.001 1.00 97.19 94 ASP A N 1
ATOM 758 C CA . ASP A 1 94 ? -4.548 1.454 18.072 1.00 97.19 94 ASP A CA 1
ATOM 759 C C . ASP A 1 94 ? -3.469 2.445 17.605 1.00 97.19 94 ASP A C 1
ATOM 761 O O . ASP A 1 94 ? -2.732 2.177 16.652 1.00 97.19 94 ASP A O 1
ATOM 765 N N . VAL A 1 95 ? -3.356 3.572 18.301 1.00 98.06 95 VAL A N 1
ATOM 766 C CA . VAL A 1 95 ? -2.314 4.583 18.085 1.00 98.06 95 VAL A CA 1
ATOM 767 C C . VAL A 1 95 ? -1.737 4.963 19.440 1.00 98.06 95 VAL A C 1
ATOM 769 O O . VAL A 1 95 ? -2.492 5.368 20.322 1.00 98.06 95 VAL A O 1
ATOM 772 N N . ASN A 1 96 ? -0.428 4.821 19.645 1.00 97.88 96 ASN A N 1
ATOM 773 C CA . ASN A 1 96 ? 0.180 4.971 20.971 1.00 97.88 96 ASN A CA 1
ATOM 774 C C . ASN A 1 96 ? 1.558 5.656 20.957 1.00 97.88 96 ASN A C 1
ATOM 776 O O . ASN A 1 96 ? 2.136 5.940 19.907 1.00 97.88 96 ASN A O 1
ATOM 780 N N . ILE A 1 97 ? 2.077 5.915 22.161 1.00 97.44 97 ILE A N 1
ATOM 781 C CA . ILE A 1 97 ? 3.497 6.193 22.392 1.00 97.44 97 ILE A CA 1
ATOM 782 C C . ILE A 1 97 ? 4.098 5.021 23.171 1.00 97.44 97 ILE A C 1
ATOM 784 O O . ILE A 1 97 ? 3.548 4.608 24.192 1.00 97.44 97 ILE A O 1
ATOM 788 N N . THR A 1 98 ? 5.228 4.496 22.701 1.00 95.38 98 THR A N 1
ATOM 789 C CA . THR A 1 98 ? 5.955 3.382 23.324 1.00 95.38 98 THR A CA 1
ATOM 790 C C . THR A 1 98 ? 7.420 3.401 22.900 1.00 95.38 98 THR A C 1
ATOM 792 O O . THR A 1 98 ? 7.739 3.793 21.786 1.00 95.38 98 THR A O 1
ATOM 795 N N . SER A 1 99 ? 8.323 2.934 23.763 1.00 92.06 99 SER A N 1
ATOM 796 C CA . SER A 1 99 ? 9.713 2.620 23.396 1.00 92.06 99 SER A CA 1
ATOM 797 C C . SER A 1 99 ? 9.936 1.133 23.102 1.00 92.06 99 SER A C 1
ATOM 799 O O . SER A 1 99 ? 10.952 0.756 22.517 1.00 92.06 99 SER A O 1
ATOM 801 N N . LYS A 1 100 ? 8.990 0.266 23.487 1.00 89.06 100 LYS A N 1
ATOM 802 C CA . LYS A 1 100 ? 9.099 -1.187 23.326 1.00 89.06 100 LYS A CA 1
ATOM 803 C C . LYS A 1 100 ? 8.982 -1.563 21.848 1.00 89.06 100 LYS A C 1
ATOM 805 O O . LYS A 1 100 ? 7.960 -1.287 21.236 1.00 89.06 100 LYS A O 1
ATOM 810 N N . GLY A 1 101 ? 10.001 -2.236 21.313 1.00 81.19 101 GLY A N 1
ATOM 811 C CA . GLY A 1 101 ? 10.027 -2.723 19.927 1.00 81.19 101 GLY A CA 1
ATOM 812 C C . GLY A 1 101 ? 10.414 -1.678 18.875 1.00 81.19 101 GLY A C 1
ATOM 813 O O . GLY A 1 101 ? 10.660 -2.051 17.737 1.00 81.19 101 GLY A O 1
ATOM 814 N N . MET A 1 102 ? 10.550 -0.400 19.250 1.00 86.69 102 MET A N 1
ATOM 815 C CA . MET A 1 102 ? 10.876 0.681 18.308 1.00 86.69 102 MET A CA 1
ATOM 816 C C . MET A 1 102 ? 12.304 0.603 17.749 1.00 86.69 102 MET A C 1
ATOM 818 O O . MET A 1 102 ? 12.581 1.190 16.713 1.00 86.69 102 MET A O 1
ATOM 822 N N . ASN A 1 103 ? 13.239 -0.054 18.449 1.00 83.62 103 ASN A N 1
ATOM 823 C CA . ASN A 1 103 ? 14.658 -0.173 18.063 1.00 83.62 103 ASN A CA 1
ATOM 824 C C . ASN A 1 103 ? 15.362 1.164 17.723 1.00 83.62 103 ASN A C 1
ATOM 826 O O . ASN A 1 103 ? 16.340 1.186 16.984 1.00 83.62 103 ASN A O 1
ATOM 830 N N . GLY A 1 104 ? 14.884 2.278 18.290 1.00 83.56 104 GLY A N 1
ATOM 831 C CA . GLY A 1 104 ? 15.380 3.633 18.019 1.00 83.56 104 GLY A CA 1
ATOM 832 C C . GLY A 1 104 ? 14.635 4.383 16.907 1.00 83.56 104 GLY A C 1
ATOM 833 O O . GLY A 1 104 ? 14.818 5.594 16.790 1.00 83.56 104 GLY A O 1
ATOM 834 N N . ASN A 1 105 ? 13.758 3.717 16.150 1.00 89.38 105 ASN A N 1
ATOM 835 C CA . ASN A 1 105 ? 12.929 4.361 15.134 1.00 89.38 105 ASN A CA 1
ATOM 836 C C . ASN A 1 105 ? 11.967 5.374 15.785 1.00 89.38 105 ASN A C 1
ATOM 838 O O . ASN A 1 105 ? 11.419 5.106 16.859 1.00 89.38 105 ASN A O 1
ATOM 842 N N . PRO A 1 106 ? 11.740 6.546 15.163 1.00 93.94 106 PRO A N 1
ATOM 843 C CA . PRO A 1 106 ? 10.885 7.585 15.730 1.00 93.94 106 PRO A CA 1
ATOM 844 C C . PRO A 1 106 ? 9.396 7.208 15.678 1.00 93.94 106 PRO A C 1
ATOM 846 O O . PRO A 1 106 ? 8.651 7.535 16.604 1.00 93.94 106 PRO A O 1
ATOM 849 N N . ALA A 1 107 ? 8.973 6.502 14.633 1.00 96.19 107 ALA A N 1
ATOM 850 C CA . ALA A 1 107 ? 7.652 5.907 14.493 1.00 96.19 107 ALA A CA 1
ATOM 851 C C . ALA A 1 107 ? 7.786 4.467 13.957 1.00 96.19 107 ALA A C 1
ATOM 853 O O . ALA A 1 107 ? 8.897 4.042 13.629 1.00 96.19 107 ALA A O 1
ATOM 854 N N . ALA A 1 108 ? 6.691 3.705 14.006 1.00 95.19 108 ALA A N 1
ATOM 855 C CA . ALA A 1 108 ? 6.569 2.387 13.390 1.00 95.19 108 ALA A CA 1
ATOM 856 C C . ALA A 1 108 ? 5.091 1.990 13.227 1.00 95.19 108 ALA A C 1
ATOM 858 O O . ALA A 1 108 ? 4.300 2.114 14.171 1.00 95.19 108 ALA A O 1
ATOM 859 N N . TYR A 1 109 ? 4.740 1.442 12.067 1.00 96.69 109 TYR A N 1
ATOM 860 C CA . TYR A 1 109 ? 3.540 0.646 11.836 1.00 96.69 109 TYR A CA 1
ATOM 861 C C . TYR A 1 109 ? 3.862 -0.849 11.946 1.00 96.69 109 TYR A C 1
ATOM 863 O O . TYR A 1 109 ? 4.610 -1.410 11.147 1.00 96.69 109 TYR A O 1
ATOM 871 N N . ASP A 1 110 ? 3.260 -1.522 12.922 1.00 95.06 110 ASP A N 1
ATOM 872 C CA . ASP A 1 110 ? 3.340 -2.978 13.056 1.00 95.06 110 ASP A CA 1
ATOM 873 C C . ASP A 1 110 ? 2.227 -3.629 12.220 1.00 95.06 110 ASP A C 1
ATOM 875 O O . ASP A 1 110 ? 1.049 -3.494 12.544 1.00 95.06 110 ASP A O 1
ATOM 879 N N . HIS A 1 111 ? 2.581 -4.359 11.157 1.00 92.88 111 HIS A N 1
ATOM 880 C CA . HIS A 1 111 ? 1.620 -5.045 10.273 1.00 92.88 111 HIS A CA 1
ATOM 881 C C . HIS A 1 111 ? 0.844 -6.184 10.955 1.00 92.88 111 HIS A C 1
ATOM 883 O O . HIS A 1 111 ? -0.303 -6.462 10.598 1.00 92.88 111 HIS A O 1
ATOM 889 N N . SER A 1 112 ? 1.433 -6.818 11.971 1.00 92.69 112 SER A N 1
ATOM 890 C CA . SER A 1 112 ? 0.846 -7.959 12.676 1.00 92.69 112 SER A CA 1
ATOM 891 C C . SER A 1 112 ? -0.193 -7.513 13.698 1.00 92.69 112 SER A C 1
ATOM 893 O O . SER A 1 112 ? -1.250 -8.133 13.820 1.00 92.69 112 SER A O 1
ATOM 895 N N . THR A 1 113 ? 0.069 -6.418 14.419 1.00 95.06 113 THR A N 1
ATOM 896 C CA . THR A 1 113 ? -0.891 -5.848 15.383 1.00 95.06 113 THR A CA 1
ATOM 897 C C . THR A 1 113 ? -1.752 -4.726 14.798 1.00 95.06 113 THR A C 1
ATOM 899 O O . THR A 1 113 ? -2.813 -4.420 15.349 1.00 95.06 113 THR A O 1
ATOM 902 N N . LYS A 1 114 ? -1.346 -4.146 13.662 1.00 95.81 114 LYS A N 1
ATOM 903 C CA . LYS A 1 114 ? -1.913 -2.965 12.979 1.00 95.81 114 LYS A CA 1
ATOM 904 C C . LYS A 1 114 ? -1.852 -1.671 13.795 1.00 95.81 114 LYS A C 1
ATOM 906 O O . LYS A 1 114 ? -2.680 -0.779 13.599 1.00 95.81 114 LYS A O 1
ATOM 911 N N . ILE A 1 115 ? -0.900 -1.585 14.722 1.00 97.88 115 ILE A N 1
ATOM 912 C CA . ILE A 1 115 ? -0.721 -0.454 15.638 1.00 97.88 115 ILE A CA 1
ATOM 913 C C . ILE A 1 115 ? 0.231 0.574 15.021 1.00 97.88 115 ILE A C 1
ATOM 915 O O . ILE A 1 115 ? 1.279 0.209 14.493 1.00 97.88 115 ILE A O 1
ATOM 919 N N . LEU A 1 116 ? -0.120 1.858 15.142 1.00 98.31 116 LEU A N 1
ATOM 920 C CA . LEU A 1 116 ? 0.805 2.972 14.926 1.00 98.31 116 LEU A CA 1
ATOM 921 C C . LEU A 1 116 ? 1.452 3.366 16.257 1.00 98.31 116 LEU A C 1
ATOM 923 O O . LEU A 1 116 ? 0.769 3.797 17.190 1.00 98.31 116 LEU A O 1
ATOM 927 N N . SER A 1 117 ? 2.771 3.255 16.334 1.00 98.25 117 SER A N 1
ATOM 928 C CA . SER A 1 117 ? 3.556 3.592 17.517 1.00 98.25 117 SER A CA 1
ATOM 929 C C . SER A 1 117 ? 4.497 4.760 17.248 1.00 98.25 117 SER A C 1
ATOM 931 O O . SER A 1 117 ? 5.171 4.803 16.225 1.00 98.25 117 SER A O 1
ATOM 933 N N . PHE A 1 118 ? 4.581 5.695 18.196 1.00 98.19 118 PHE A N 1
ATOM 934 C CA . PHE A 1 118 ? 5.588 6.760 18.215 1.00 98.19 118 PHE A CA 1
ATOM 935 C C . PHE A 1 118 ? 6.531 6.581 19.408 1.00 98.19 118 PHE A C 1
ATOM 937 O O . PHE A 1 118 ? 6.084 6.317 20.523 1.00 98.19 118 PHE A O 1
ATOM 944 N N . LEU A 1 119 ? 7.832 6.803 19.219 1.00 97.19 119 LEU A N 1
ATOM 945 C CA . LEU A 1 119 ? 8.822 6.690 20.297 1.00 97.19 119 LEU A CA 1
ATOM 946 C C . LEU A 1 119 ? 8.602 7.741 21.396 1.00 97.19 119 LEU A C 1
ATOM 948 O O . LEU A 1 119 ? 8.773 7.470 22.583 1.00 97.19 119 LEU A O 1
ATOM 952 N N . THR A 1 120 ? 8.217 8.957 20.999 1.00 96.56 120 THR A N 1
ATOM 953 C CA . THR A 1 120 ? 7.885 10.077 21.893 1.00 96.56 120 THR A CA 1
ATOM 954 C C . THR A 1 120 ? 6.865 11.009 21.237 1.00 96.56 120 THR A C 1
ATOM 956 O O . THR A 1 120 ? 6.701 11.007 20.017 1.00 96.56 120 THR A O 1
ATOM 959 N N . SER A 1 121 ? 6.264 11.918 22.009 1.00 95.00 121 SER A N 1
ATOM 960 C CA . SER A 1 121 ? 5.437 13.009 21.466 1.00 95.00 121 SER A CA 1
ATOM 961 C C . SER A 1 121 ? 6.189 13.920 20.481 1.00 95.00 121 SER A C 1
ATOM 963 O O . SER A 1 121 ? 5.566 14.552 19.627 1.00 95.00 121 SER A O 1
ATOM 965 N N . ASN A 1 122 ? 7.524 13.996 20.560 1.00 95.06 122 ASN A N 1
ATOM 966 C CA . ASN A 1 122 ? 8.343 14.766 19.617 1.00 95.06 122 ASN A CA 1
ATOM 967 C C . ASN A 1 122 ? 8.459 14.074 18.255 1.00 95.06 122 ASN A C 1
ATOM 969 O O . ASN A 1 122 ? 8.501 14.759 17.234 1.00 95.06 122 ASN A O 1
ATOM 973 N N . ALA A 1 123 ? 8.413 12.742 18.235 1.00 96.12 123 ALA A N 1
ATOM 974 C CA . ALA A 1 123 ? 8.442 11.950 17.013 1.00 96.12 123 ALA A CA 1
ATOM 975 C C . ALA A 1 123 ? 7.148 12.034 16.182 1.00 96.12 123 ALA A C 1
ATOM 977 O O . ALA A 1 123 ? 7.162 11.636 15.025 1.00 96.12 123 ALA A O 1
ATOM 978 N N . ILE A 1 124 ? 6.057 12.588 16.722 1.00 96.44 124 ILE A N 1
ATOM 979 C CA . ILE A 1 124 ? 4.858 12.952 15.951 1.00 96.44 124 ILE A CA 1
ATOM 980 C C . ILE A 1 124 ? 5.180 14.208 15.126 1.00 96.44 124 ILE A C 1
ATOM 982 O O . ILE A 1 124 ? 5.292 15.298 15.693 1.00 96.44 124 ILE A O 1
ATOM 986 N N . ASN A 1 125 ? 5.366 14.074 13.811 1.00 92.50 125 ASN A N 1
ATOM 987 C CA . ASN A 1 125 ? 5.665 15.183 12.897 1.00 92.50 125 ASN A CA 1
ATOM 988 C C . ASN A 1 125 ? 5.301 14.839 11.436 1.00 92.50 125 ASN A C 1
ATOM 990 O O . ASN A 1 125 ? 4.922 13.708 11.131 1.00 92.50 125 ASN A O 1
ATOM 994 N N . ASN A 1 126 ? 5.429 15.825 10.541 1.00 88.12 126 ASN A N 1
ATOM 995 C CA . ASN A 1 126 ? 5.076 15.707 9.122 1.00 88.12 126 ASN A CA 1
ATOM 996 C C . ASN A 1 126 ? 5.988 14.761 8.316 1.00 88.12 126 ASN A C 1
ATOM 998 O O . ASN A 1 126 ? 5.653 14.466 7.180 1.00 88.12 126 ASN A O 1
ATOM 1002 N N . THR A 1 127 ? 7.117 14.290 8.853 1.00 84.25 127 THR A N 1
ATOM 1003 C CA . THR A 1 127 ? 8.008 13.341 8.162 1.00 84.25 127 THR A CA 1
ATOM 1004 C C . THR A 1 127 ? 7.662 11.900 8.521 1.00 84.25 127 THR A C 1
ATOM 1006 O O . THR A 1 127 ? 7.560 11.057 7.637 1.00 84.25 127 THR A O 1
ATOM 1009 N N . THR A 1 128 ? 7.448 11.624 9.808 1.00 89.50 128 THR A N 1
ATOM 1010 C CA . THR A 1 128 ? 7.226 10.269 10.335 1.00 89.50 128 THR A CA 1
ATOM 1011 C C . THR A 1 128 ? 5.812 9.761 10.085 1.00 89.50 128 THR A C 1
ATOM 1013 O O . THR A 1 128 ? 5.636 8.633 9.642 1.00 89.50 128 THR A O 1
ATOM 1016 N N . TYR A 1 129 ? 4.786 10.581 10.336 1.00 93.00 129 TYR A N 1
ATOM 1017 C CA . TYR A 1 129 ? 3.397 10.132 10.209 1.00 93.00 129 TYR A CA 1
ATOM 1018 C C . TYR A 1 129 ? 3.025 9.676 8.780 1.00 93.00 129 TYR A C 1
ATOM 1020 O O . TYR A 1 129 ? 2.396 8.621 8.663 1.00 93.00 129 TYR A O 1
ATOM 1028 N N . PRO A 1 130 ? 3.385 10.398 7.695 1.00 91.75 130 PRO A N 1
ATOM 1029 C CA . PRO A 1 130 ? 3.017 9.972 6.346 1.00 91.75 130 PRO A CA 1
ATOM 1030 C C . PRO A 1 130 ? 3.594 8.615 5.951 1.00 91.75 130 PRO A C 1
ATOM 1032 O O . PRO A 1 130 ? 2.896 7.857 5.291 1.00 91.75 130 PRO A O 1
ATOM 1035 N N . GLU A 1 131 ? 4.818 8.296 6.373 1.00 91.56 131 GLU A N 1
ATOM 1036 C CA . GLU A 1 131 ? 5.474 7.012 6.101 1.00 91.56 131 GLU A CA 1
ATOM 1037 C C . GLU A 1 131 ? 4.685 5.844 6.705 1.00 91.56 131 GLU A C 1
ATOM 1039 O O . GLU A 1 131 ? 4.233 4.956 5.984 1.00 91.56 131 GLU A O 1
ATOM 1044 N N . GLU A 1 132 ? 4.388 5.899 8.004 1.00 95.88 132 GLU A N 1
ATOM 1045 C CA . GLU A 1 132 ? 3.617 4.843 8.673 1.00 95.88 132 GLU A CA 1
ATOM 1046 C C . GLU A 1 132 ? 2.172 4.748 8.158 1.00 95.88 132 GLU A C 1
ATOM 1048 O O . GLU A 1 132 ? 1.570 3.672 8.114 1.00 95.88 132 GLU A O 1
ATOM 1053 N N . PHE A 1 133 ? 1.594 5.874 7.726 1.00 97.44 133 PHE A N 1
ATOM 1054 C CA . PHE A 1 133 ? 0.285 5.889 7.081 1.00 97.44 133 PHE A CA 1
ATOM 1055 C C . PHE A 1 133 ? 0.319 5.287 5.665 1.00 97.44 133 PHE A C 1
ATOM 1057 O O . PHE A 1 133 ? -0.640 4.624 5.254 1.00 97.44 133 PHE A O 1
ATOM 1064 N N . ILE A 1 134 ? 1.420 5.451 4.928 1.00 97.56 134 ILE A N 1
ATOM 1065 C CA . ILE A 1 134 ? 1.667 4.751 3.663 1.00 97.56 134 ILE A CA 1
ATOM 1066 C C . ILE A 1 134 ? 1.790 3.244 3.926 1.00 97.56 134 ILE A C 1
ATOM 1068 O O . ILE A 1 134 ? 1.071 2.481 3.281 1.00 97.56 134 ILE A O 1
ATOM 1072 N N . HIS A 1 135 ? 2.565 2.812 4.926 1.00 97.50 135 HIS A N 1
ATOM 1073 C CA . HIS A 1 135 ? 2.681 1.396 5.305 1.00 97.50 135 HIS A CA 1
ATOM 1074 C C . HIS A 1 135 ? 1.340 0.769 5.721 1.00 97.50 135 HIS A C 1
ATOM 1076 O O . HIS A 1 135 ? 1.011 -0.332 5.275 1.00 97.50 135 HIS A O 1
ATOM 1082 N N . MET A 1 136 ? 0.494 1.488 6.468 1.00 97.88 136 MET A N 1
ATOM 1083 C CA . MET A 1 136 ? -0.871 1.034 6.768 1.00 97.88 136 MET A CA 1
ATOM 1084 C C . MET A 1 136 ? -1.724 0.871 5.499 1.00 97.88 136 MET A C 1
ATOM 1086 O O . MET A 1 136 ? -2.516 -0.068 5.401 1.00 97.88 136 MET A O 1
ATOM 1090 N N . ASN A 1 137 ? -1.577 1.748 4.499 1.00 97.38 137 ASN A N 1
ATOM 1091 C CA . ASN A 1 137 ? -2.266 1.572 3.218 1.00 97.38 137 ASN A CA 1
ATOM 1092 C C . ASN A 1 137 ? -1.698 0.383 2.430 1.00 97.38 137 ASN A C 1
ATOM 1094 O O . ASN A 1 137 ? -2.486 -0.407 1.910 1.00 97.38 137 ASN A O 1
ATOM 1098 N N . GLN A 1 138 ? -0.371 0.205 2.393 1.00 96.44 138 GLN A N 1
ATOM 1099 C CA . GLN A 1 138 ? 0.276 -0.965 1.792 1.00 96.44 138 GLN A CA 1
ATOM 1100 C C . GLN A 1 138 ? -0.268 -2.261 2.410 1.00 96.44 138 GLN A C 1
ATOM 1102 O O . GLN A 1 138 ? -0.732 -3.136 1.682 1.00 96.44 138 GLN A O 1
ATOM 1107 N N . ASP A 1 139 ? -0.336 -2.364 3.736 1.00 94.19 139 ASP A N 1
ATOM 1108 C CA . ASP A 1 139 ? -0.834 -3.560 4.428 1.00 94.19 139 ASP A CA 1
ATOM 1109 C C . ASP A 1 139 ? -2.293 -3.929 4.098 1.00 94.19 139 ASP A C 1
ATOM 1111 O O . ASP A 1 139 ? -2.688 -5.089 4.197 1.00 94.19 139 ASP A O 1
ATOM 1115 N N . ASN A 1 140 ? -3.101 -2.969 3.643 1.00 88.88 140 ASN A N 1
ATOM 1116 C CA . ASN A 1 140 ? -4.474 -3.233 3.213 1.00 88.88 140 ASN A CA 1
ATOM 1117 C C . ASN A 1 140 ? -4.622 -3.461 1.691 1.00 88.88 140 ASN A C 1
ATOM 1119 O O . ASN A 1 140 ? -5.692 -3.886 1.257 1.00 88.88 140 ASN A O 1
ATOM 1123 N N . VAL A 1 141 ? -3.589 -3.216 0.869 1.00 82.69 141 VAL A N 1
ATOM 1124 C CA . VAL A 1 141 ? -3.625 -3.449 -0.598 1.00 82.69 141 VAL A CA 1
ATOM 1125 C C . VAL A 1 141 ? -2.701 -4.576 -1.077 1.00 82.69 141 VAL A C 1
ATOM 1127 O O . VAL A 1 141 ? -2.927 -5.167 -2.141 1.00 82.69 141 VAL A O 1
ATOM 1130 N N . TYR A 1 142 ? -1.669 -4.918 -0.306 1.00 76.50 142 TYR A N 1
ATOM 1131 C CA . TYR A 1 142 ? -0.853 -6.102 -0.551 1.00 76.50 142 TYR A CA 1
ATOM 1132 C C . TYR A 1 142 ? -1.593 -7.366 -0.122 1.00 76.50 142 TYR A C 1
ATOM 1134 O O . TYR A 1 142 ? -2.279 -7.419 0.898 1.00 76.50 142 TYR A O 1
ATOM 1142 N N . PHE A 1 143 ? -1.479 -8.411 -0.944 1.00 71.44 143 PHE A N 1
ATOM 1143 C CA . PHE A 1 143 ? -2.188 -9.658 -0.681 1.00 71.44 143 PHE A CA 1
ATOM 1144 C C . PHE A 1 143 ? -1.578 -10.336 0.547 1.00 71.44 143 PHE A C 1
ATOM 1146 O O . PHE A 1 143 ? -0.371 -10.576 0.552 1.00 71.44 143 PHE A O 1
ATOM 1153 N N . GLY A 1 144 ? -2.408 -10.622 1.554 1.00 73.00 144 GLY A N 1
ATOM 1154 C CA . GLY A 1 144 ? -1.968 -11.160 2.844 1.00 73.00 144 GLY A CA 1
ATOM 1155 C C . GLY A 1 144 ? -1.307 -10.135 3.778 1.00 73.00 144 GLY A C 1
ATOM 1156 O O . GLY A 1 144 ? -0.709 -10.542 4.771 1.00 73.00 144 GLY A O 1
ATOM 1157 N N . GLY A 1 145 ? -1.388 -8.834 3.474 1.00 80.38 145 GLY A N 1
ATOM 1158 C CA . GLY A 1 145 ? -0.667 -7.787 4.204 1.00 80.38 145 GLY A CA 1
ATOM 1159 C C . GLY A 1 145 ? 0.833 -7.760 3.904 1.00 80.38 145 GLY A C 1
ATOM 1160 O O . GLY A 1 145 ? 1.379 -8.684 3.293 1.00 80.38 145 GLY A O 1
ATOM 1161 N N . ILE A 1 146 ? 1.523 -6.697 4.322 1.00 86.50 146 ILE A N 1
ATOM 1162 C CA . ILE A 1 146 ? 2.961 -6.528 4.025 1.00 86.50 146 ILE A CA 1
ATOM 1163 C C . ILE A 1 146 ? 3.834 -7.554 4.761 1.00 86.50 146 ILE A C 1
ATOM 1165 O O . ILE A 1 146 ? 4.872 -7.962 4.240 1.00 86.50 146 ILE A O 1
ATOM 1169 N N . GLY A 1 147 ? 3.358 -8.085 5.894 1.00 87.38 147 GLY A N 1
ATOM 1170 C CA . GLY A 1 147 ? 4.006 -9.178 6.625 1.00 87.38 147 GLY A CA 1
ATOM 1171 C C . GLY A 1 147 ? 4.222 -10.457 5.806 1.00 87.38 147 GLY A C 1
ATOM 1172 O O . GLY A 1 147 ? 5.182 -11.188 6.037 1.00 87.38 147 GLY A O 1
ATOM 1173 N N . THR A 1 148 ? 3.404 -10.702 4.775 1.00 83.31 148 THR A N 1
ATOM 1174 C CA . THR A 1 148 ? 3.588 -11.843 3.855 1.00 83.31 148 THR A CA 1
ATOM 1175 C C . THR A 1 148 ? 4.912 -11.763 3.069 1.00 83.31 148 THR A C 1
ATOM 1177 O O . THR A 1 148 ? 5.407 -12.781 2.581 1.00 83.31 148 THR A O 1
ATOM 1180 N N . TYR A 1 149 ? 5.524 -10.577 2.970 1.00 85.94 149 TYR A N 1
ATOM 1181 C CA . TYR A 1 149 ? 6.688 -10.307 2.120 1.00 85.94 149 TYR A CA 1
ATOM 1182 C C . TYR A 1 149 ? 8.012 -10.172 2.892 1.00 85.94 149 TYR A C 1
ATOM 1184 O O . TYR A 1 149 ? 9.058 -10.035 2.255 1.00 85.94 149 TYR A O 1
ATOM 1192 N N . GLU A 1 150 ? 8.008 -10.289 4.230 1.00 88.50 150 GLU A N 1
ATOM 1193 C CA . GLU A 1 150 ? 9.190 -10.145 5.111 1.00 88.50 150 GLU A CA 1
ATOM 1194 C C . GLU A 1 150 ? 10.442 -10.873 4.602 1.00 88.50 150 GLU A C 1
ATOM 1196 O O . GLU A 1 150 ? 11.547 -10.335 4.637 1.00 88.50 150 GLU A O 1
ATOM 1201 N N . LYS A 1 151 ? 10.268 -12.102 4.105 1.00 86.25 151 LYS A N 1
ATOM 1202 C CA . LYS A 1 151 ? 11.365 -12.989 3.683 1.00 86.25 151 LYS A CA 1
ATOM 1203 C C . LYS A 1 151 ? 11.599 -13.026 2.172 1.00 86.25 151 LYS A C 1
ATOM 1205 O O . LYS A 1 151 ? 12.494 -13.737 1.726 1.00 86.25 151 LYS A O 1
ATOM 1210 N N . THR A 1 152 ? 10.784 -12.333 1.377 1.00 84.25 152 THR A N 1
ATOM 1211 C CA . THR A 1 152 ? 10.736 -12.516 -0.087 1.00 84.25 152 THR A CA 1
ATOM 1212 C C . THR A 1 152 ? 10.839 -11.221 -0.880 1.00 84.25 152 THR A C 1
ATOM 1214 O O . THR A 1 152 ? 11.344 -11.253 -2.000 1.00 84.25 152 THR A O 1
ATOM 1217 N N . ALA A 1 153 ? 10.359 -10.099 -0.339 1.00 89.06 153 ALA A N 1
ATOM 1218 C CA . ALA A 1 153 ? 10.282 -8.835 -1.068 1.00 89.06 153 ALA A CA 1
ATOM 1219 C C . ALA A 1 153 ? 10.129 -7.597 -0.159 1.00 89.06 153 ALA A C 1
ATOM 1221 O O . ALA A 1 153 ? 9.612 -6.579 -0.611 1.00 89.06 153 ALA A O 1
ATOM 1222 N N . MET A 1 154 ? 10.531 -7.651 1.118 1.00 92.94 154 MET A N 1
ATOM 1223 C CA . MET A 1 154 ? 10.327 -6.521 2.039 1.00 92.94 154 MET A CA 1
ATOM 1224 C C . MET A 1 154 ? 10.993 -5.229 1.542 1.00 92.94 154 MET A C 1
ATOM 1226 O O . MET A 1 154 ? 10.404 -4.161 1.655 1.00 92.94 154 MET A O 1
ATOM 1230 N N . LEU A 1 155 ? 12.148 -5.319 0.868 1.00 94.94 155 LEU A N 1
ATOM 1231 C CA . LEU A 1 155 ? 12.781 -4.141 0.267 1.00 94.94 155 LEU A CA 1
ATOM 1232 C C . LEU A 1 155 ? 11.855 -3.430 -0.737 1.00 94.94 155 LEU A C 1
ATOM 1234 O O . LEU A 1 155 ? 11.883 -2.211 -0.836 1.00 94.94 155 LEU A O 1
ATOM 1238 N N . ASN A 1 156 ? 11.027 -4.169 -1.478 1.00 92.06 156 ASN A N 1
ATOM 1239 C CA . ASN A 1 156 ? 10.093 -3.583 -2.438 1.00 92.06 156 ASN A CA 1
ATOM 1240 C C . ASN A 1 156 ? 8.999 -2.758 -1.749 1.00 92.06 156 ASN A C 1
ATOM 1242 O O . ASN A 1 156 ? 8.596 -1.732 -2.289 1.00 92.06 156 ASN A O 1
ATOM 1246 N N . ILE A 1 157 ? 8.536 -3.207 -0.577 1.00 95.31 157 ILE A N 1
ATOM 1247 C CA . ILE A 1 157 ? 7.542 -2.500 0.240 1.00 95.31 157 ILE A CA 1
ATOM 1248 C C . ILE A 1 157 ? 8.152 -1.204 0.785 1.00 95.31 157 ILE A C 1
ATOM 1250 O O . ILE A 1 157 ? 7.567 -0.135 0.618 1.00 95.31 157 ILE A O 1
ATOM 1254 N N . GLU A 1 158 ? 9.352 -1.291 1.360 1.00 95.06 158 GLU A N 1
ATOM 1255 C CA . GLU A 1 158 ? 10.089 -0.138 1.888 1.00 95.06 158 GLU A CA 1
ATOM 1256 C C . GLU A 1 158 ? 10.432 0.875 0.792 1.00 95.06 158 GLU A C 1
ATOM 1258 O O . GLU A 1 158 ? 10.119 2.054 0.899 1.00 95.06 158 GLU A O 1
ATOM 1263 N N . PHE A 1 159 ? 11.017 0.431 -0.321 1.00 96.69 159 PHE A N 1
ATOM 1264 C CA . PHE A 1 159 ? 11.363 1.333 -1.418 1.00 96.69 159 PHE A CA 1
ATOM 1265 C C . PHE A 1 159 ? 10.120 1.985 -2.049 1.00 96.69 159 PHE A C 1
ATOM 1267 O O . PHE A 1 159 ? 10.172 3.151 -2.434 1.00 96.69 159 PHE A O 1
ATOM 1274 N N . GLU A 1 160 ? 8.979 1.285 -2.101 1.00 97.12 160 GLU A N 1
ATOM 1275 C CA . GLU A 1 160 ? 7.709 1.901 -2.494 1.00 97.12 160 GLU A CA 1
ATOM 1276 C C . GLU A 1 160 ? 7.265 2.996 -1.514 1.00 97.12 160 GLU A C 1
ATOM 1278 O O . GLU A 1 160 ? 6.853 4.065 -1.974 1.00 97.12 160 GLU A O 1
ATOM 1283 N N . SER A 1 161 ? 7.349 2.777 -0.194 1.00 95.00 161 SER A N 1
ATOM 1284 C CA . SER A 1 161 ? 6.918 3.791 0.778 1.00 95.00 161 SER A CA 1
ATOM 1285 C C . SER A 1 161 ? 7.791 5.044 0.689 1.00 95.00 161 SER A C 1
ATOM 1287 O O . SER A 1 161 ? 7.260 6.153 0.578 1.00 95.00 161 SER A O 1
ATOM 1289 N N . LYS A 1 162 ? 9.114 4.857 0.599 1.00 93.56 162 LYS A N 1
ATOM 1290 C CA . LYS A 1 162 ? 10.105 5.926 0.422 1.00 93.56 162 LYS A CA 1
ATOM 1291 C C . LYS A 1 162 ? 9.919 6.679 -0.892 1.00 93.56 162 LYS A C 1
ATOM 1293 O O . LYS A 1 162 ? 9.916 7.904 -0.883 1.00 93.56 162 LYS A O 1
ATOM 1298 N N . PHE A 1 163 ? 9.678 5.986 -2.006 1.00 95.25 163 PHE A N 1
ATOM 1299 C CA . PHE A 1 163 ? 9.402 6.637 -3.289 1.00 95.25 163 PHE A CA 1
ATOM 1300 C C . PHE A 1 163 ? 8.106 7.459 -3.256 1.00 95.25 163 PHE A C 1
ATOM 1302 O O . PHE A 1 163 ? 8.087 8.593 -3.735 1.00 95.25 163 PHE A O 1
ATOM 1309 N N . ILE A 1 164 ? 7.019 6.934 -2.668 1.00 94.38 164 ILE A N 1
ATOM 1310 C CA . ILE A 1 164 ? 5.777 7.708 -2.506 1.00 94.38 164 ILE A CA 1
ATOM 1311 C C . ILE A 1 164 ? 6.050 8.951 -1.656 1.00 94.38 164 ILE A C 1
ATOM 1313 O O . ILE A 1 164 ? 5.644 10.045 -2.045 1.00 94.38 164 ILE A O 1
ATOM 1317 N N . GLN A 1 165 ? 6.753 8.792 -0.531 1.00 91.44 165 GLN A N 1
ATOM 1318 C CA . GLN A 1 165 ? 7.129 9.875 0.375 1.00 91.44 165 GLN A CA 1
ATOM 1319 C C . GLN A 1 165 ? 7.978 10.939 -0.331 1.00 91.44 165 GLN A C 1
ATOM 1321 O O . GLN A 1 165 ? 7.681 12.122 -0.187 1.00 91.44 165 GLN A O 1
ATOM 1326 N N . ASP A 1 166 ? 8.961 10.544 -1.137 1.00 91.62 166 ASP A N 1
ATOM 1327 C CA . ASP A 1 166 ? 9.809 11.457 -1.904 1.00 91.62 166 ASP A CA 1
ATOM 1328 C C . ASP A 1 166 ? 9.013 12.222 -2.965 1.00 91.62 166 ASP A C 1
ATOM 1330 O O . ASP A 1 166 ? 9.139 13.440 -3.056 1.00 91.62 166 ASP A O 1
ATOM 1334 N N . VAL A 1 167 ? 8.138 11.552 -3.726 1.00 90.62 167 VAL A N 1
ATOM 1335 C CA . VAL A 1 167 ? 7.320 12.217 -4.757 1.00 90.62 167 VAL A CA 1
ATOM 1336 C C . VAL A 1 167 ? 6.342 13.225 -4.151 1.00 90.62 167 VAL A C 1
ATOM 1338 O O . VAL A 1 167 ? 6.111 14.265 -4.761 1.00 90.62 167 VAL A O 1
ATOM 1341 N N . ILE A 1 168 ? 5.775 12.976 -2.964 1.00 87.69 168 ILE A N 1
ATOM 1342 C CA . ILE A 1 168 ? 4.853 13.932 -2.317 1.00 87.69 168 ILE A CA 1
ATOM 1343 C C . ILE A 1 168 ? 5.576 15.054 -1.550 1.00 87.69 168 ILE A C 1
ATOM 1345 O O . ILE A 1 168 ? 5.052 16.165 -1.496 1.00 87.69 168 ILE A O 1
ATOM 1349 N N . HIS A 1 169 ? 6.759 14.793 -0.977 1.00 76.75 169 HIS A N 1
ATOM 1350 C CA . HIS A 1 169 ? 7.540 15.755 -0.183 1.00 76.75 169 HIS A CA 1
ATOM 1351 C C . HIS A 1 169 ? 8.615 16.483 -1.006 1.00 76.75 169 HIS A C 1
ATOM 1353 O O . HIS A 1 169 ? 9.594 16.951 -0.432 1.00 76.75 169 HIS A O 1
ATOM 1359 N N . ALA A 1 170 ? 8.450 16.596 -2.326 1.00 61.66 170 ALA A N 1
ATOM 1360 C CA . ALA A 1 170 ? 9.434 17.193 -3.228 1.00 61.66 170 ALA A CA 1
ATOM 1361 C C . ALA A 1 170 ? 9.158 18.669 -3.611 1.00 61.66 170 ALA A C 1
ATOM 1363 O O . ALA A 1 170 ? 8.735 18.947 -4.736 1.00 61.66 170 ALA A O 1
ATOM 1364 N N . PRO A 1 171 ? 9.475 19.664 -2.761 1.00 53.94 171 PRO A N 1
ATOM 1365 C CA . PRO A 1 171 ? 10.033 20.927 -3.214 1.00 53.94 171 PRO A CA 1
ATOM 1366 C C . PRO A 1 171 ? 11.569 20.833 -3.303 1.00 53.94 171 PRO A C 1
ATOM 1368 O O . PRO A 1 171 ? 12.218 20.067 -2.590 1.00 53.94 171 PRO A O 1
ATOM 1371 N N . TYR A 1 172 ? 12.168 21.644 -4.176 1.00 47.88 172 TYR A N 1
ATOM 1372 C CA . TYR A 1 172 ? 13.615 21.658 -4.408 1.00 47.88 172 TYR A CA 1
ATOM 1373 C C . TYR A 1 172 ? 14.432 21.865 -3.120 1.00 47.88 172 TYR A C 1
ATOM 1375 O O . TYR A 1 172 ? 14.386 22.937 -2.517 1.00 47.88 172 TYR A O 1
ATOM 1383 N N . GLY A 1 173 ? 15.257 20.874 -2.766 1.00 50.00 173 GLY A N 1
ATOM 1384 C CA . GLY A 1 173 ? 16.311 20.996 -1.746 1.00 50.00 173 GLY A CA 1
ATOM 1385 C C . GLY A 1 173 ? 16.194 20.047 -0.550 1.00 50.00 173 GLY A C 1
ATOM 1386 O O . GLY A 1 173 ? 17.112 20.000 0.266 1.00 50.00 173 GLY A O 1
ATOM 1387 N N . THR A 1 174 ? 15.115 19.272 -0.444 1.00 63.81 174 THR A N 1
ATOM 1388 C CA . THR A 1 174 ? 14.967 18.238 0.592 1.00 63.81 174 THR A CA 1
ATOM 1389 C C . THR A 1 174 ? 15.795 16.992 0.252 1.00 63.81 174 THR A C 1
ATOM 1391 O O . THR A 1 174 ? 15.878 16.589 -0.908 1.00 63.81 174 THR A O 1
ATOM 1394 N N . GLN A 1 175 ? 16.420 16.369 1.258 1.00 71.19 175 GLN A N 1
ATOM 1395 C CA . GLN A 1 175 ? 17.095 15.079 1.086 1.00 71.19 175 GLN A CA 1
ATOM 1396 C C . GLN A 1 175 ? 16.047 13.980 0.875 1.00 71.19 175 GLN A C 1
ATOM 1398 O O . GLN A 1 175 ? 15.200 13.766 1.741 1.00 71.19 175 GLN A O 1
ATOM 1403 N N . LEU A 1 176 ? 16.124 13.287 -0.262 1.00 85.12 176 LEU A N 1
ATOM 1404 C CA . LEU A 1 176 ? 15.195 12.216 -0.613 1.00 85.12 176 LEU A CA 1
ATOM 1405 C C . LEU A 1 176 ? 15.565 10.904 0.093 1.00 85.12 176 LEU A C 1
ATOM 1407 O O . LEU A 1 176 ? 16.717 10.464 0.035 1.00 85.12 176 LEU A O 1
ATOM 1411 N N . VAL A 1 177 ? 14.595 10.277 0.751 1.00 88.94 177 VAL A N 1
ATOM 1412 C CA . VAL A 1 177 ? 14.797 9.145 1.670 1.00 88.94 177 VAL A CA 1
ATOM 1413 C C . VAL A 1 177 ? 14.837 7.781 0.982 1.00 88.94 177 VAL A C 1
ATOM 1415 O O . VAL A 1 177 ? 15.354 6.834 1.566 1.00 88.94 177 VAL A O 1
ATOM 1418 N N . GLY A 1 178 ? 14.341 7.674 -0.253 1.00 90.31 178 GLY A N 1
ATOM 1419 C CA . GLY A 1 178 ? 14.487 6.498 -1.117 1.00 90.31 178 GLY A CA 1
ATOM 1420 C C . GLY A 1 178 ? 15.702 6.564 -2.044 1.00 90.31 178 GLY A C 1
ATOM 1421 O O . GLY A 1 178 ? 15.907 5.663 -2.854 1.00 90.31 178 GLY A O 1
ATOM 1422 N N . SER A 1 179 ? 16.513 7.623 -1.961 1.00 90.31 179 SER A N 1
ATOM 1423 C CA . SER A 1 179 ? 17.689 7.775 -2.820 1.00 90.31 179 SER A CA 1
ATOM 1424 C C . SER A 1 179 ? 18.853 6.876 -2.382 1.00 90.31 179 SER A C 1
ATOM 1426 O O . SER A 1 179 ? 19.153 6.743 -1.196 1.00 90.31 179 SER A O 1
ATOM 1428 N N . GLY A 1 180 ? 19.527 6.262 -3.357 1.00 92.56 180 GLY A N 1
ATOM 1429 C CA . GLY A 1 180 ? 20.816 5.601 -3.162 1.00 92.56 180 GLY A CA 1
ATOM 1430 C C . GLY A 1 180 ? 21.991 6.485 -3.592 1.00 92.56 180 GLY A C 1
ATOM 1431 O O . GLY A 1 180 ? 21.821 7.493 -4.283 1.00 92.56 180 GLY A O 1
ATOM 1432 N N . ASN A 1 181 ? 23.201 6.115 -3.177 1.00 93.00 181 ASN A N 1
ATOM 1433 C CA . ASN A 1 181 ? 24.429 6.875 -3.404 1.00 93.00 181 ASN A CA 1
ATOM 1434 C C . ASN A 1 181 ? 24.896 6.833 -4.867 1.00 93.00 181 ASN A C 1
ATOM 1436 O O . ASN A 1 181 ? 25.470 7.806 -5.357 1.00 93.00 181 ASN A O 1
ATOM 1440 N N . LYS A 1 182 ? 24.688 5.715 -5.574 1.00 95.69 182 LYS A N 1
ATOM 1441 C CA . LYS A 1 182 ? 25.238 5.495 -6.921 1.00 95.69 182 LYS A CA 1
ATOM 1442 C C . LYS A 1 182 ? 24.484 6.278 -7.992 1.00 95.69 182 LYS A C 1
ATOM 1444 O O . LYS A 1 182 ? 25.092 6.755 -8.950 1.00 95.69 182 LYS A O 1
ATOM 1449 N N . TYR A 1 183 ? 23.170 6.410 -7.836 1.00 94.19 183 TYR A N 1
ATOM 1450 C CA . TYR A 1 183 ? 22.277 7.042 -8.802 1.00 94.19 183 TYR A CA 1
ATOM 1451 C C . TYR A 1 183 ? 21.552 8.278 -8.249 1.00 94.19 183 TYR A C 1
ATOM 1453 O O . TYR A 1 183 ? 20.669 8.795 -8.933 1.00 94.19 183 TYR A O 1
ATOM 1461 N N . TYR A 1 184 ? 21.950 8.789 -7.076 1.00 91.94 184 TYR A N 1
ATOM 1462 C CA . TYR A 1 184 ? 21.381 9.945 -6.358 1.00 91.94 184 TYR A CA 1
ATOM 1463 C C . TYR A 1 184 ? 20.807 11.053 -7.264 1.00 91.94 184 TYR A C 1
ATOM 1465 O O . TYR A 1 184 ? 19.607 11.324 -7.251 1.00 91.94 184 TYR A O 1
ATOM 1473 N N . ASN A 1 185 ? 21.637 11.640 -8.135 1.00 90.31 185 ASN A N 1
ATOM 1474 C CA . ASN A 1 185 ? 21.221 12.723 -9.036 1.00 90.31 185 ASN A CA 1
ATOM 1475 C C . ASN A 1 185 ? 20.177 12.285 -10.082 1.00 90.31 185 ASN A C 1
ATOM 1477 O O . ASN A 1 185 ? 19.325 13.078 -10.474 1.00 90.31 185 ASN A O 1
ATOM 1481 N N . SER A 1 186 ? 20.234 11.036 -10.554 1.00 91.81 186 SER A N 1
ATOM 1482 C CA . SER A 1 186 ? 19.226 10.497 -11.480 1.00 91.81 186 SER A CA 1
ATOM 1483 C C . SER A 1 186 ? 17.910 10.208 -10.760 1.00 91.81 186 SER A C 1
ATOM 1485 O O . SER A 1 186 ? 16.857 10.477 -11.326 1.00 91.81 186 SER A O 1
ATOM 1487 N N . TYR A 1 187 ? 17.964 9.735 -9.510 1.00 93.44 187 TYR A N 1
ATOM 1488 C CA . TYR A 1 187 ? 16.781 9.516 -8.677 1.00 93.44 187 TYR A CA 1
ATOM 1489 C C . TYR A 1 187 ? 16.069 10.837 -8.350 1.00 93.44 187 TYR A C 1
ATOM 1491 O O . TYR A 1 187 ? 14.862 10.941 -8.541 1.00 93.44 187 TYR A O 1
ATOM 1499 N N . ILE A 1 188 ? 16.811 11.883 -7.962 1.00 88.75 188 ILE A N 1
ATOM 1500 C CA . ILE A 1 188 ? 16.253 13.225 -7.720 1.00 88.75 188 ILE A CA 1
ATOM 1501 C C . ILE A 1 188 ? 15.543 13.770 -8.961 1.00 88.75 188 ILE A C 1
ATOM 1503 O O . ILE A 1 188 ? 14.381 14.162 -8.886 1.00 88.75 188 ILE A O 1
ATOM 1507 N N . ASN A 1 189 ? 16.217 13.765 -10.116 1.00 87.62 189 ASN A N 1
ATOM 1508 C CA . ASN A 1 189 ? 15.630 14.265 -11.363 1.00 87.62 189 ASN A CA 1
ATOM 1509 C C . ASN A 1 189 ? 14.393 13.461 -11.791 1.00 87.62 189 ASN A C 1
ATOM 1511 O O . ASN A 1 189 ? 13.472 14.015 -12.387 1.00 87.62 189 ASN A O 1
ATOM 1515 N N . TRP A 1 190 ? 14.360 12.168 -11.473 1.00 90.88 190 TRP A N 1
ATOM 1516 C CA . TRP A 1 190 ? 13.216 11.306 -11.729 1.00 90.88 190 TRP A CA 1
ATOM 1517 C C . TRP A 1 190 ? 12.032 11.616 -10.813 1.00 90.88 190 TRP A C 1
ATOM 1519 O O . TRP A 1 190 ? 10.933 11.843 -11.314 1.00 90.88 190 TRP A O 1
ATOM 1529 N N . VAL A 1 191 ? 12.246 11.707 -9.498 1.00 90.00 191 VAL A N 1
ATOM 1530 C CA . VAL A 1 191 ? 11.212 12.098 -8.525 1.00 90.00 191 VAL A CA 1
ATOM 1531 C C . VAL A 1 191 ? 10.629 13.470 -8.881 1.00 90.00 191 VAL A C 1
ATOM 1533 O O . VAL A 1 191 ? 9.411 13.615 -8.973 1.00 90.00 191 VAL A O 1
ATOM 1536 N N . TYR A 1 192 ? 11.483 14.450 -9.197 1.00 84.81 192 TYR A N 1
ATOM 1537 C CA . TYR A 1 192 ? 11.071 15.794 -9.624 1.00 84.81 192 TYR A CA 1
ATOM 1538 C C . TYR A 1 192 ? 10.420 15.851 -11.021 1.00 84.81 192 TYR A C 1
ATOM 1540 O O . TYR A 1 192 ? 9.893 16.897 -11.399 1.00 84.81 192 TYR A O 1
ATOM 1548 N N . SER A 1 193 ? 10.422 14.760 -11.799 1.00 85.88 193 SER A N 1
ATOM 1549 C CA . SER A 1 193 ? 9.691 14.699 -13.077 1.00 85.88 193 SER A CA 1
ATOM 1550 C C . SER A 1 193 ? 8.179 14.491 -12.900 1.00 85.88 193 SER A C 1
ATOM 1552 O O . SER A 1 193 ? 7.413 14.679 -13.848 1.00 85.88 193 SER A O 1
ATOM 1554 N N . PHE A 1 194 ? 7.730 14.139 -11.689 1.00 85.06 194 PHE A N 1
ATOM 1555 C CA . PHE A 1 194 ? 6.323 13.924 -11.358 1.00 85.06 194 PHE A CA 1
ATOM 1556 C C . PHE A 1 194 ? 5.681 15.158 -10.709 1.00 85.06 194 PHE A C 1
ATOM 1558 O O . PHE A 1 194 ? 6.328 15.916 -9.994 1.00 85.06 194 PHE A O 1
ATOM 1565 N N . ASN A 1 195 ? 4.375 15.347 -10.931 1.00 75.88 195 ASN A N 1
ATOM 1566 C CA . ASN A 1 195 ? 3.613 16.469 -10.376 1.00 75.88 195 ASN A CA 1
ATOM 1567 C C . ASN A 1 195 ? 2.475 15.987 -9.443 1.00 75.88 195 ASN A C 1
ATOM 1569 O O . ASN A 1 195 ? 1.324 15.895 -9.895 1.00 75.88 195 ASN A O 1
ATOM 1573 N N . PRO A 1 196 ? 2.758 15.740 -8.144 1.00 75.94 196 PRO A N 1
ATOM 1574 C CA . PRO A 1 196 ? 1.810 15.188 -7.163 1.00 75.94 196 PRO A CA 1
ATOM 1575 C C . PRO A 1 196 ? 0.616 16.106 -6.850 1.00 75.94 196 PRO A C 1
ATOM 1577 O O . PRO A 1 196 ? -0.304 15.700 -6.141 1.00 75.94 196 PRO A O 1
ATOM 1580 N N . THR A 1 197 ? 0.603 17.349 -7.348 1.00 76.44 197 THR A N 1
ATOM 1581 C CA . THR A 1 197 ? -0.495 18.298 -7.093 1.00 76.44 197 THR A CA 1
ATOM 1582 C C . THR A 1 197 ? -1.770 17.954 -7.864 1.00 76.44 197 THR A C 1
ATOM 1584 O O . THR A 1 197 ? -2.867 18.281 -7.418 1.00 76.44 197 THR A O 1
ATOM 1587 N N . SER A 1 198 ? -1.631 17.296 -9.020 1.00 71.06 198 SER A N 1
ATOM 1588 C CA . SER A 1 198 ? -2.722 17.074 -9.982 1.00 71.06 198 SER A CA 1
ATOM 1589 C C . SER A 1 198 ? -2.784 15.657 -10.552 1.00 71.06 198 SER A C 1
ATOM 1591 O O . SER A 1 198 ? -3.810 15.277 -11.108 1.00 71.06 198 SER A O 1
ATOM 1593 N N . SER A 1 199 ? -1.721 14.862 -10.416 1.00 80.38 199 SER A N 1
ATOM 1594 C CA . SER A 1 199 ? -1.672 13.460 -10.840 1.00 80.38 199 SER A CA 1
ATOM 1595 C C . SER A 1 199 ? -0.592 12.711 -10.059 1.00 80.38 199 SER A C 1
ATOM 1597 O O . SER A 1 199 ? 0.192 13.319 -9.340 1.00 80.38 199 SER A O 1
ATOM 1599 N N . PHE A 1 200 ? -0.545 11.389 -10.174 1.00 87.62 200 PHE A N 1
ATOM 1600 C CA . PHE A 1 200 ? 0.530 10.573 -9.610 1.00 87.62 200 PHE A CA 1
ATOM 1601 C C . PHE A 1 200 ? 0.868 9.475 -10.625 1.00 87.62 200 PHE A C 1
ATOM 1603 O O . PHE A 1 200 ? -0.042 9.028 -11.333 1.00 87.62 200 PHE A O 1
ATOM 1610 N N . PRO A 1 201 ? 2.132 9.048 -10.767 1.00 86.19 201 PRO A N 1
ATOM 1611 C CA . PRO A 1 201 ? 2.458 7.968 -11.687 1.00 86.19 201 PRO A CA 1
ATOM 1612 C C . PRO A 1 201 ? 1.901 6.629 -11.182 1.00 86.19 201 PRO A C 1
ATOM 1614 O O . PRO A 1 201 ? 1.809 6.394 -9.982 1.00 86.19 201 PRO A O 1
ATOM 1617 N N . ASN A 1 202 ? 1.528 5.741 -12.104 1.00 85.38 202 ASN A N 1
ATOM 1618 C CA . ASN A 1 202 ? 1.199 4.346 -11.790 1.00 85.38 202 ASN A CA 1
ATOM 1619 C C . ASN A 1 202 ? 2.435 3.447 -11.992 1.00 85.38 202 ASN A C 1
ATOM 1621 O O . ASN A 1 202 ? 3.470 3.933 -12.459 1.00 85.38 202 ASN A O 1
ATOM 1625 N N . PHE A 1 203 ? 2.363 2.146 -11.672 1.00 82.50 203 PHE A N 1
ATOM 1626 C CA . PHE A 1 203 ? 3.583 1.324 -11.699 1.00 82.50 203 PHE A CA 1
ATOM 1627 C C . PHE A 1 203 ? 4.204 1.234 -13.100 1.00 82.50 203 PHE A C 1
ATOM 1629 O O . PHE A 1 203 ? 5.414 1.369 -13.252 1.00 82.50 203 PHE A O 1
ATOM 1636 N N . THR A 1 204 ? 3.381 1.119 -14.148 1.00 80.88 204 THR A N 1
ATOM 1637 C CA . THR A 1 204 ? 3.858 1.100 -15.544 1.00 80.88 204 THR A CA 1
ATOM 1638 C C . THR A 1 204 ? 4.615 2.376 -15.940 1.00 80.88 204 THR A C 1
ATOM 1640 O O . THR A 1 204 ? 5.486 2.316 -16.802 1.00 80.88 204 THR A O 1
ATOM 1643 N N . ALA A 1 205 ? 4.306 3.525 -15.329 1.00 81.19 205 ALA A N 1
ATOM 1644 C CA . ALA A 1 205 ? 5.007 4.784 -15.582 1.00 81.19 205 ALA A CA 1
ATOM 1645 C C . ALA A 1 205 ? 6.350 4.906 -14.833 1.00 81.19 205 ALA A C 1
ATOM 1647 O O . ALA A 1 205 ? 7.200 5.687 -15.256 1.00 81.19 205 ALA A O 1
ATOM 1648 N N . VAL A 1 206 ? 6.555 4.151 -13.744 1.00 87.00 206 VAL A N 1
ATOM 1649 C CA . VAL A 1 206 ? 7.808 4.155 -12.959 1.00 87.00 206 VAL A CA 1
ATOM 1650 C C . VAL A 1 206 ? 8.708 2.946 -13.230 1.00 87.00 206 VAL A C 1
ATOM 1652 O O . VAL A 1 206 ? 9.910 3.033 -13.013 1.00 87.00 206 VAL A O 1
ATOM 1655 N N . GLU A 1 207 ? 8.182 1.830 -13.738 1.00 88.25 207 GLU A N 1
ATOM 1656 C CA . GLU A 1 207 ? 8.929 0.573 -13.915 1.00 88.25 207 GLU A CA 1
ATOM 1657 C C . GLU A 1 207 ? 10.204 0.739 -14.767 1.00 88.25 207 GLU A C 1
ATOM 1659 O O . GLU A 1 207 ? 11.282 0.276 -14.382 1.00 88.25 207 GLU A O 1
ATOM 1664 N N . SER A 1 208 ? 10.113 1.470 -15.886 1.00 83.56 208 SER A N 1
ATOM 1665 C CA . SER A 1 208 ? 11.261 1.785 -16.752 1.00 83.56 208 SER A CA 1
ATOM 1666 C C . SER A 1 208 ? 12.300 2.702 -16.101 1.00 83.56 208 SER A C 1
ATOM 1668 O O . SER A 1 208 ? 13.412 2.818 -16.613 1.00 83.56 208 SER A O 1
ATOM 1670 N N . GLY A 1 209 ? 11.940 3.357 -14.995 1.00 86.94 209 GLY A N 1
ATOM 1671 C CA . GLY A 1 209 ? 12.750 4.340 -14.292 1.00 86.94 209 GLY A CA 1
ATOM 1672 C C . GLY A 1 209 ? 13.145 5.533 -15.164 1.00 86.94 209 GLY A C 1
ATOM 1673 O O . GLY A 1 209 ? 12.330 6.053 -15.928 1.00 86.94 209 GLY A O 1
ATOM 1674 N N . TYR A 1 210 ? 14.392 5.981 -15.033 1.00 90.12 210 TYR A N 1
ATOM 1675 C CA . TYR A 1 210 ? 14.894 7.228 -15.610 1.00 90.12 210 TYR A CA 1
ATOM 1676 C C . TYR A 1 210 ? 16.350 7.092 -16.052 1.00 90.12 210 TYR A C 1
ATOM 1678 O O . TYR A 1 210 ? 17.144 6.437 -15.384 1.00 90.12 210 TYR A O 1
ATOM 1686 N N . ASN A 1 211 ? 16.724 7.731 -17.166 1.00 89.44 211 ASN A N 1
ATOM 1687 C CA . ASN A 1 211 ? 18.105 7.748 -17.672 1.00 89.44 211 ASN A CA 1
ATOM 1688 C C . ASN A 1 211 ? 18.747 6.340 -17.795 1.00 89.44 211 ASN A C 1
ATOM 1690 O O . ASN A 1 211 ? 19.898 6.128 -17.422 1.00 89.44 211 ASN A O 1
ATOM 1694 N N . ASN A 1 212 ? 17.980 5.364 -18.302 1.00 88.88 212 ASN A N 1
ATOM 1695 C CA . ASN A 1 212 ? 18.351 3.940 -18.409 1.00 88.88 212 ASN A CA 1
ATOM 1696 C C . ASN A 1 212 ? 18.617 3.217 -17.067 1.00 88.88 212 ASN A C 1
ATOM 1698 O O . ASN A 1 212 ? 19.212 2.139 -17.053 1.00 88.88 212 ASN A O 1
ATOM 1702 N N . ILE A 1 213 ? 18.158 3.782 -15.948 1.00 90.44 213 ILE A N 1
ATOM 1703 C CA . ILE A 1 213 ? 18.178 3.174 -14.614 1.00 90.44 213 ILE A CA 1
ATOM 1704 C C . ILE A 1 213 ? 16.729 2.842 -14.251 1.00 90.44 213 ILE A C 1
ATOM 1706 O O . ILE A 1 213 ? 15.921 3.743 -14.048 1.00 90.44 213 ILE A O 1
ATOM 1710 N N . SER A 1 214 ? 16.388 1.554 -14.217 1.00 91.88 214 SER A N 1
ATOM 1711 C CA . SER A 1 214 ? 15.036 1.057 -13.918 1.00 91.88 214 SER A CA 1
ATOM 1712 C C . SER A 1 214 ? 14.651 1.187 -12.440 1.00 91.88 214 SER A C 1
ATOM 1714 O O . SER A 1 214 ? 15.518 1.321 -11.572 1.00 91.88 214 SER A O 1
ATOM 1716 N N . TRP A 1 215 ? 13.351 1.046 -12.143 1.00 92.56 215 TRP A N 1
ATOM 1717 C CA . TRP A 1 215 ? 12.812 0.948 -10.776 1.00 92.56 215 TRP A CA 1
ATOM 1718 C C . TRP A 1 215 ? 13.637 0.004 -9.882 1.00 92.56 215 TRP A C 1
ATOM 1720 O O . TRP A 1 215 ? 14.061 0.377 -8.790 1.00 92.56 215 TRP A O 1
ATOM 1730 N N . TRP A 1 216 ? 13.943 -1.198 -10.382 1.00 92.38 216 TRP A N 1
ATOM 1731 C CA . TRP A 1 216 ? 14.692 -2.226 -9.648 1.00 92.38 216 TRP A CA 1
ATOM 1732 C C . TRP A 1 216 ? 16.150 -1.830 -9.372 1.00 92.38 216 TRP A C 1
ATOM 1734 O O . TRP A 1 216 ? 16.715 -2.226 -8.356 1.00 92.38 216 TRP A O 1
ATOM 1744 N N . GLN A 1 217 ? 16.771 -1.039 -10.254 1.00 94.50 217 GLN A N 1
ATOM 1745 C CA . GLN A 1 217 ? 18.142 -0.557 -10.059 1.00 94.50 217 GLN A CA 1
ATOM 1746 C C . GLN A 1 217 ? 18.210 0.577 -9.031 1.00 94.50 217 GLN A C 1
ATOM 1748 O O . GLN A 1 217 ? 19.188 0.638 -8.288 1.00 94.50 217 GLN A O 1
ATOM 1753 N N . PHE A 1 218 ? 17.183 1.429 -8.944 1.00 96.06 218 PHE A N 1
ATOM 1754 C CA . PHE A 1 218 ? 17.061 2.398 -7.851 1.00 96.06 218 PHE A CA 1
ATOM 1755 C C . PHE A 1 218 ? 16.776 1.707 -6.511 1.00 96.06 218 PHE A C 1
ATOM 1757 O O . PHE A 1 218 ? 17.445 2.016 -5.530 1.00 96.06 218 PHE A O 1
ATOM 1764 N N . ALA A 1 219 ? 15.881 0.712 -6.477 1.00 95.31 219 ALA A N 1
ATOM 1765 C CA . ALA A 1 219 ? 15.617 -0.084 -5.274 1.00 95.31 219 ALA A CA 1
ATOM 1766 C C . ALA A 1 219 ? 16.886 -0.788 -4.749 1.00 95.31 219 ALA A C 1
ATOM 1768 O O . ALA A 1 219 ? 17.163 -0.780 -3.548 1.00 95.31 219 ALA A O 1
ATOM 1769 N N . GLN A 1 220 ? 17.699 -1.348 -5.650 1.00 94.75 220 GLN A N 1
ATOM 1770 C CA . GLN A 1 220 ? 18.976 -1.973 -5.300 1.00 94.75 220 GLN A CA 1
ATOM 1771 C C . GLN A 1 220 ? 20.019 -0.957 -4.791 1.00 94.75 220 GLN A C 1
ATOM 1773 O O . GLN A 1 220 ? 20.724 -1.249 -3.830 1.00 94.75 220 GLN A O 1
ATOM 1778 N N . ASP A 1 221 ? 20.107 0.239 -5.380 1.00 95.50 221 ASP A N 1
ATOM 1779 C CA . ASP A 1 221 ? 21.013 1.304 -4.914 1.00 95.50 221 ASP A CA 1
ATOM 1780 C C . ASP A 1 221 ? 20.592 1.858 -3.536 1.00 95.50 221 ASP A C 1
ATOM 1782 O O . ASP A 1 221 ? 21.432 2.060 -2.657 1.00 95.50 221 ASP A O 1
ATOM 1786 N N . PHE A 1 222 ? 19.283 2.006 -3.300 1.00 95.69 222 PHE A N 1
ATOM 1787 C CA . PHE A 1 222 ? 18.714 2.306 -1.981 1.00 95.69 222 PHE A CA 1
ATOM 1788 C C . PHE A 1 222 ? 19.114 1.250 -0.939 1.00 95.69 222 PHE A C 1
ATOM 1790 O O . PHE A 1 222 ? 19.600 1.603 0.137 1.00 95.69 222 PHE A O 1
ATOM 1797 N N . LYS A 1 223 ? 18.991 -0.045 -1.270 1.00 94.81 223 LYS A N 1
ATOM 1798 C CA . LYS A 1 223 ? 19.438 -1.157 -0.412 1.00 94.81 223 LYS A CA 1
ATOM 1799 C C . LYS A 1 223 ? 20.922 -1.066 -0.067 1.00 94.81 223 LYS A C 1
ATOM 1801 O O . LYS A 1 223 ? 21.281 -1.169 1.102 1.00 94.81 223 LYS A O 1
ATOM 1806 N N . GLU A 1 224 ? 21.775 -0.910 -1.079 1.00 93.38 224 GLU A N 1
ATOM 1807 C CA . GLU A 1 224 ? 23.238 -0.870 -0.928 1.00 93.38 224 GLU A CA 1
ATOM 1808 C C . GLU A 1 224 ? 23.715 0.349 -0.124 1.00 93.38 224 GLU A C 1
ATOM 1810 O O . GLU A 1 224 ? 24.763 0.297 0.518 1.00 93.38 224 GLU A O 1
ATOM 1815 N N . SER A 1 225 ? 22.929 1.426 -0.129 1.00 90.19 225 SER A N 1
ATOM 1816 C CA . SER A 1 225 ? 23.233 2.687 0.556 1.00 90.19 225 SER A CA 1
ATOM 1817 C C . SER A 1 225 ? 22.662 2.784 1.974 1.00 90.19 225 SER A C 1
ATOM 1819 O O . SER A 1 225 ? 23.081 3.650 2.743 1.00 90.19 225 SER A O 1
ATOM 1821 N N . SER A 1 226 ? 21.716 1.914 2.328 1.00 88.62 226 SER A N 1
ATOM 1822 C CA . SER A 1 226 ? 20.987 1.975 3.594 1.00 88.62 226 SER A CA 1
ATOM 1823 C C . SER A 1 226 ? 21.665 1.188 4.725 1.00 88.62 226 SER A C 1
ATOM 1825 O O . SER A 1 226 ? 22.379 0.212 4.486 1.00 88.62 226 SER A O 1
ATOM 1827 N N . PRO A 1 227 ? 21.427 1.556 5.998 1.00 85.94 227 PRO A N 1
ATOM 1828 C CA . PRO A 1 227 ? 21.832 0.736 7.134 1.00 85.94 227 PRO A CA 1
ATOM 1829 C C . PRO A 1 227 ? 20.995 -0.556 7.241 1.00 85.94 227 PRO A C 1
ATOM 1831 O O . PRO A 1 227 ? 20.031 -0.785 6.507 1.00 85.94 227 PRO A O 1
ATOM 1834 N N . SER A 1 228 ? 21.350 -1.406 8.209 1.00 80.44 228 SER A N 1
ATOM 1835 C CA . SER A 1 228 ? 20.448 -2.467 8.686 1.00 80.44 228 SER A CA 1
ATOM 1836 C C . SER A 1 228 ? 19.178 -1.827 9.278 1.00 80.44 228 SER A C 1
ATOM 1838 O O . SER A 1 228 ? 19.311 -0.799 9.947 1.00 80.44 228 SER A O 1
ATOM 1840 N N . PRO A 1 229 ? 17.968 -2.380 9.060 1.00 82.12 229 PRO A N 1
ATOM 1841 C CA . PRO A 1 229 ? 17.680 -3.673 8.429 1.00 82.12 229 PRO A CA 1
ATOM 1842 C C . PRO A 1 229 ? 17.546 -3.640 6.895 1.00 82.12 229 PRO A C 1
ATOM 1844 O O . PRO A 1 229 ? 17.597 -4.697 6.272 1.00 82.12 229 PRO A O 1
ATOM 1847 N N . TYR A 1 230 ? 17.412 -2.469 6.263 1.00 85.31 230 TYR A N 1
ATOM 1848 C CA . TYR A 1 230 ? 17.101 -2.356 4.828 1.00 85.31 230 TYR A CA 1
ATOM 1849 C C . TYR A 1 230 ? 18.108 -3.076 3.920 1.00 85.31 230 TYR A C 1
ATOM 1851 O O . TYR A 1 230 ? 17.711 -3.801 3.007 1.00 85.31 230 TYR A O 1
ATOM 1859 N N . LYS A 1 231 ? 19.412 -2.954 4.211 1.00 88.50 231 LYS A N 1
ATOM 1860 C CA . LYS A 1 231 ? 20.479 -3.660 3.473 1.00 88.50 231 LYS A CA 1
ATOM 1861 C C . LYS A 1 231 ? 20.351 -5.191 3.518 1.00 88.50 231 LYS A C 1
ATOM 1863 O O . LYS A 1 231 ? 20.904 -5.883 2.666 1.00 88.50 231 LYS A O 1
ATOM 1868 N N . ASP A 1 232 ? 19.657 -5.719 4.525 1.00 89.00 232 ASP A N 1
ATOM 1869 C CA . ASP A 1 232 ? 19.502 -7.148 4.791 1.00 89.00 232 ASP A CA 1
ATOM 1870 C C . ASP A 1 232 ? 18.183 -7.690 4.190 1.00 89.00 232 AS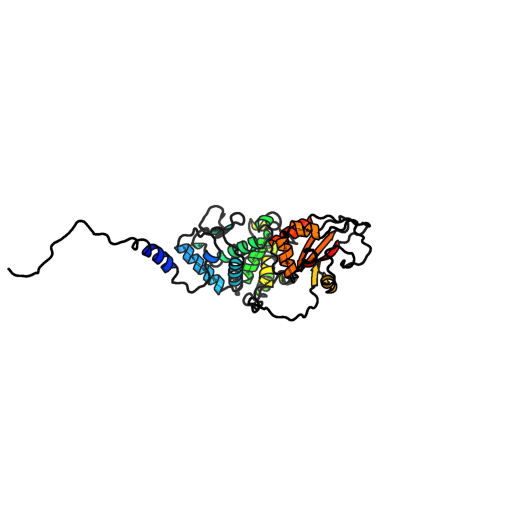P A C 1
ATOM 1872 O O . ASP A 1 232 ? 18.015 -8.902 4.048 1.00 89.00 232 ASP A O 1
ATOM 1876 N N . TYR A 1 233 ? 17.263 -6.813 3.760 1.00 91.69 233 TYR A N 1
ATOM 1877 C CA . TYR A 1 233 ? 15.982 -7.201 3.165 1.00 91.69 233 TYR A CA 1
ATOM 1878 C C . TYR A 1 233 ? 16.110 -7.814 1.765 1.00 91.69 233 TYR A C 1
ATOM 1880 O O . TYR A 1 233 ? 16.931 -7.423 0.928 1.00 91.69 233 TYR A O 1
ATOM 1888 N N . VAL A 1 234 ? 15.248 -8.793 1.491 1.00 88.81 234 VAL A N 1
ATOM 1889 C CA . VAL A 1 234 ? 15.159 -9.463 0.189 1.00 88.81 234 VAL A CA 1
ATOM 1890 C C . VAL A 1 234 ? 14.395 -8.575 -0.796 1.00 88.81 234 VAL A C 1
ATOM 1892 O O . VAL A 1 234 ? 13.385 -7.969 -0.437 1.00 88.81 234 VAL A O 1
ATOM 1895 N N . MET A 1 235 ? 14.887 -8.515 -2.036 1.00 86.62 235 MET A N 1
ATOM 1896 C CA . MET A 1 235 ? 14.237 -7.842 -3.161 1.00 86.62 235 MET A CA 1
ATOM 1897 C C . MET A 1 235 ? 13.698 -8.878 -4.146 1.00 86.62 235 MET A C 1
ATOM 1899 O O . MET A 1 235 ? 14.382 -9.849 -4.470 1.00 86.62 235 MET A O 1
ATOM 1903 N N . SER A 1 236 ? 12.501 -8.630 -4.665 1.00 78.62 236 SER A N 1
ATOM 1904 C CA . SER A 1 236 ? 11.894 -9.371 -5.765 1.00 78.62 236 SER A CA 1
ATOM 1905 C C . SER A 1 236 ? 11.804 -8.491 -7.009 1.00 78.62 236 SER A C 1
ATOM 1907 O O . SER A 1 236 ? 11.226 -7.409 -6.957 1.00 78.62 236 SER A O 1
ATOM 1909 N N . ASN A 1 237 ? 12.297 -8.980 -8.149 1.00 72.19 237 ASN A N 1
ATOM 1910 C CA . ASN A 1 237 ? 12.219 -8.280 -9.443 1.00 72.19 237 ASN A CA 1
ATOM 1911 C C . ASN A 1 237 ? 10.856 -8.448 -10.145 1.00 72.19 237 ASN A C 1
ATOM 1913 O O . ASN A 1 237 ? 10.731 -8.153 -11.330 1.00 72.19 237 ASN A O 1
ATOM 1917 N N . VAL A 1 238 ? 9.854 -9.001 -9.448 1.00 67.94 238 VAL A N 1
ATOM 1918 C CA . VAL A 1 238 ? 8.503 -9.246 -9.986 1.00 67.94 238 VAL A CA 1
ATOM 1919 C C . VAL A 1 238 ? 7.381 -8.720 -9.087 1.00 67.94 238 VAL A C 1
ATOM 1921 O O . VAL A 1 238 ? 6.215 -8.792 -9.472 1.00 67.94 238 VAL A O 1
ATOM 1924 N N . LEU A 1 239 ? 7.691 -8.189 -7.894 1.00 75.19 239 LEU A N 1
ATOM 1925 C CA . LEU A 1 239 ? 6.669 -7.593 -7.032 1.00 75.19 239 LEU A CA 1
ATOM 1926 C C . LEU A 1 239 ? 6.382 -6.151 -7.468 1.00 75.19 239 LEU A C 1
ATOM 1928 O O . LEU A 1 239 ? 7.133 -5.232 -7.150 1.00 75.19 239 LEU A O 1
ATOM 1932 N N . VAL A 1 240 ? 5.278 -5.985 -8.195 1.00 78.19 240 VAL A N 1
ATOM 1933 C CA . VAL A 1 240 ? 4.703 -4.693 -8.601 1.00 78.19 240 VAL A CA 1
ATOM 1934 C C . VAL A 1 240 ? 4.413 -3.815 -7.381 1.00 78.19 240 VAL A C 1
ATOM 1936 O O . VAL A 1 240 ? 3.796 -4.290 -6.425 1.00 78.19 240 VAL A O 1
ATOM 1939 N N . ALA A 1 241 ? 4.784 -2.533 -7.457 1.00 84.44 241 ALA A N 1
ATOM 1940 C CA . ALA A 1 241 ? 4.465 -1.530 -6.442 1.00 84.44 241 ALA A CA 1
ATOM 1941 C C . ALA A 1 241 ? 2.956 -1.200 -6.474 1.00 84.44 241 ALA A C 1
ATOM 1943 O O . ALA A 1 241 ? 2.474 -0.403 -7.289 1.00 84.44 241 ALA A O 1
ATOM 1944 N N . LYS A 1 242 ? 2.182 -1.910 -5.645 1.00 83.62 242 LYS A N 1
ATOM 1945 C CA . LYS A 1 242 ? 0.713 -1.917 -5.708 1.00 83.62 242 LYS A CA 1
ATOM 1946 C C . LYS A 1 242 ? 0.072 -0.611 -5.269 1.00 83.62 242 LYS A C 1
ATOM 1948 O O . LYS A 1 242 ? -0.972 -0.248 -5.808 1.00 83.62 242 LYS A O 1
ATOM 1953 N N . LEU A 1 243 ? 0.635 0.066 -4.273 1.00 92.31 243 LEU A N 1
ATOM 1954 C CA . LEU A 1 243 ? 0.065 1.305 -3.767 1.00 92.31 243 LEU A CA 1
ATOM 1955 C C . LEU A 1 243 ? 0.329 2.456 -4.743 1.00 92.31 243 LEU A C 1
ATOM 1957 O O . LEU A 1 243 ? -0.589 3.230 -4.998 1.00 92.31 243 LEU A O 1
ATOM 1961 N N . ILE A 1 244 ? 1.508 2.508 -5.375 1.00 91.81 244 ILE A N 1
ATOM 1962 C CA . ILE A 1 244 ? 1.785 3.422 -6.499 1.00 91.81 244 ILE A CA 1
ATOM 1963 C C . ILE A 1 244 ? 0.770 3.205 -7.622 1.00 91.81 244 ILE A C 1
ATOM 1965 O O . ILE A 1 244 ? 0.172 4.167 -8.103 1.00 91.81 244 ILE A O 1
ATOM 1969 N N . ASP A 1 245 ? 0.525 1.953 -8.018 1.00 84.50 245 ASP A N 1
ATOM 1970 C CA . ASP A 1 245 ? -0.443 1.660 -9.076 1.00 84.50 245 ASP A CA 1
ATOM 1971 C C . ASP A 1 245 ? -1.874 2.075 -8.689 1.00 84.50 245 ASP A C 1
ATOM 1973 O O . ASP A 1 245 ? -2.574 2.702 -9.484 1.00 84.50 245 ASP A O 1
ATOM 1977 N N . ILE A 1 246 ? -2.294 1.831 -7.443 1.00 84.75 246 ILE A N 1
ATOM 1978 C CA . ILE A 1 246 ? -3.596 2.271 -6.921 1.00 84.75 246 ILE A CA 1
ATOM 1979 C C . ILE A 1 246 ? -3.716 3.799 -6.893 1.00 84.75 246 ILE A C 1
ATOM 1981 O O . ILE A 1 246 ? -4.737 4.319 -7.349 1.00 84.75 246 ILE A O 1
ATOM 1985 N N . ILE A 1 247 ? -2.703 4.527 -6.412 1.00 88.44 247 ILE A N 1
ATOM 1986 C CA . ILE A 1 247 ? -2.724 5.996 -6.392 1.00 88.44 247 ILE A CA 1
ATOM 1987 C C . ILE A 1 247 ? -2.754 6.515 -7.834 1.00 88.44 247 ILE A C 1
ATOM 1989 O O . ILE A 1 247 ? -3.697 7.208 -8.206 1.00 88.44 247 ILE A O 1
ATOM 1993 N N . GLY A 1 248 ? -1.791 6.148 -8.683 1.00 83.62 248 GLY A N 1
ATOM 1994 C CA . GLY A 1 248 ? -1.694 6.672 -10.050 1.00 83.62 248 GLY A CA 1
ATOM 1995 C C . GLY A 1 248 ? -2.870 6.298 -10.957 1.00 83.62 248 GLY A C 1
ATOM 1996 O O . GLY A 1 248 ? -3.213 7.028 -11.893 1.00 83.62 248 GLY A O 1
ATOM 1997 N N . ASN A 1 249 ? -3.562 5.192 -10.669 1.00 80.44 249 ASN A N 1
ATOM 1998 C CA . ASN A 1 249 ? -4.760 4.827 -11.414 1.00 80.44 249 ASN A CA 1
ATOM 1999 C C . ASN A 1 249 ? -6.033 5.572 -10.977 1.00 80.44 249 ASN A C 1
ATOM 2001 O O . ASN A 1 249 ? -6.966 5.599 -11.783 1.00 80.44 249 ASN A O 1
ATOM 2005 N N . ASN A 1 250 ? -6.068 6.224 -9.807 1.00 78.31 250 ASN A N 1
ATOM 2006 C CA . ASN A 1 250 ? -7.286 6.831 -9.242 1.00 78.31 250 ASN A CA 1
ATOM 2007 C C . ASN A 1 250 ? -7.157 8.314 -8.837 1.00 78.31 250 ASN A C 1
ATOM 2009 O O . ASN A 1 250 ? -8.125 9.064 -8.957 1.00 78.31 250 ASN A O 1
ATOM 2013 N N . PHE A 1 251 ? -5.993 8.762 -8.371 1.00 80.44 251 PHE A N 1
ATOM 2014 C CA . PHE A 1 251 ? -5.735 10.153 -7.997 1.00 80.44 251 PHE A CA 1
ATOM 2015 C C . PHE A 1 251 ? -5.624 11.061 -9.236 1.00 80.44 251 PHE A C 1
ATOM 2017 O O . PHE A 1 251 ? -5.179 10.638 -10.303 1.00 80.44 251 PHE A O 1
ATOM 2024 N N . GLY A 1 252 ? -6.061 12.320 -9.119 1.00 63.34 252 GLY A N 1
ATOM 2025 C CA . GLY A 1 252 ? -5.998 13.318 -10.199 1.00 63.34 252 GLY A CA 1
ATOM 2026 C C . GLY A 1 252 ? -7.013 13.141 -11.339 1.00 63.34 252 GLY A C 1
ATOM 2027 O O . GLY A 1 252 ? -7.369 14.102 -12.021 1.00 63.34 252 GLY A O 1
ATOM 2028 N N . LYS A 1 253 ? -7.552 11.934 -11.531 1.00 59.84 253 LYS A N 1
ATOM 2029 C CA . LYS A 1 253 ? -8.614 11.668 -12.508 1.00 59.84 253 LYS A CA 1
ATOM 2030 C C . LYS A 1 253 ? -9.940 12.198 -11.962 1.00 59.84 253 LYS A C 1
ATOM 2032 O O . LYS A 1 253 ? -10.448 11.693 -10.966 1.00 59.84 253 LYS A O 1
ATOM 2037 N N . ASN A 1 254 ? -10.482 13.231 -12.614 1.00 37.69 254 ASN A N 1
ATOM 2038 C CA . ASN A 1 254 ? -11.696 13.947 -12.203 1.00 37.69 254 ASN A CA 1
ATOM 2039 C C . ASN A 1 254 ? -12.822 13.012 -11.723 1.00 37.69 254 ASN A C 1
ATOM 2041 O O . ASN A 1 254 ? -13.480 12.353 -12.528 1.00 37.69 254 ASN A O 1
ATOM 2045 N N . THR A 1 255 ? -13.128 13.053 -10.426 1.00 34.47 255 THR A N 1
ATOM 2046 C CA . THR A 1 255 ? -14.252 12.360 -9.777 1.00 34.47 255 THR A CA 1
ATOM 2047 C C . THR A 1 255 ? -15.608 13.018 -10.085 1.00 34.47 255 THR A C 1
ATOM 2049 O O . THR A 1 255 ? -16.427 13.264 -9.204 1.00 34.47 255 THR A O 1
ATOM 2052 N N . LYS A 1 256 ? -15.894 13.254 -11.372 1.00 27.50 256 LYS A N 1
ATOM 2053 C CA . LYS A 1 256 ? -17.224 13.623 -11.892 1.00 27.50 256 LYS A CA 1
ATOM 2054 C C . LYS A 1 256 ? -18.018 12.398 -12.381 1.00 27.50 256 LYS A C 1
ATOM 2056 O O . LYS A 1 256 ? -18.690 12.468 -13.404 1.00 27.50 256 LYS A O 1
ATOM 2061 N N . SER A 1 257 ? -17.957 11.278 -11.654 1.00 27.78 257 SER A N 1
ATOM 2062 C CA . SER A 1 257 ? -18.780 10.084 -11.942 1.00 27.78 257 SER A CA 1
ATOM 2063 C C . SER A 1 257 ? -18.863 9.063 -10.789 1.00 27.78 257 SER A C 1
ATOM 2065 O O . SER A 1 257 ? -18.867 7.861 -11.033 1.00 27.78 257 SER A O 1
ATOM 2067 N N . ILE A 1 258 ? -18.952 9.520 -9.531 1.00 30.25 258 ILE A N 1
ATOM 2068 C CA . ILE A 1 258 ? -19.493 8.706 -8.411 1.00 30.25 258 ILE A CA 1
ATOM 2069 C C . ILE A 1 258 ? -20.704 9.428 -7.780 1.00 30.25 258 ILE A C 1
ATOM 2071 O O . ILE A 1 258 ? -20.961 9.386 -6.583 1.00 30.25 258 ILE A O 1
ATOM 2075 N N . ALA A 1 259 ? -21.462 10.118 -8.632 1.00 23.08 259 ALA A N 1
ATOM 2076 C CA . ALA A 1 259 ? -22.857 10.463 -8.400 1.00 23.08 259 ALA A CA 1
ATOM 2077 C C . ALA A 1 259 ? -23.701 9.626 -9.373 1.00 23.08 259 ALA A C 1
ATOM 2079 O O . ALA A 1 259 ? -23.232 9.311 -10.468 1.00 23.08 259 ALA A O 1
ATOM 2080 N N . LEU A 1 260 ? -24.914 9.251 -8.956 1.00 28.61 260 LEU A N 1
ATOM 2081 C CA . LEU A 1 260 ? -25.829 8.356 -9.675 1.00 28.61 260 LEU A CA 1
ATOM 2082 C C . LEU A 1 260 ? -25.882 8.643 -11.188 1.00 28.61 260 LEU A C 1
ATOM 2084 O O . LEU A 1 260 ? -26.331 9.709 -11.602 1.00 28.61 260 LEU A O 1
ATOM 2088 N N . ALA A 1 261 ? -25.513 7.652 -12.003 1.00 22.44 261 ALA A N 1
ATOM 2089 C CA . ALA A 1 261 ? -25.664 7.686 -13.457 1.00 22.44 261 ALA A CA 1
ATOM 2090 C C . ALA A 1 261 ? -26.511 6.504 -13.950 1.00 22.44 261 ALA A C 1
ATOM 2092 O O . ALA A 1 261 ? -26.074 5.644 -14.713 1.00 22.44 261 ALA A O 1
ATOM 2093 N N . SER A 1 262 ? -27.774 6.490 -13.534 1.00 28.23 262 SER A N 1
ATOM 2094 C CA . SER A 1 262 ? -28.833 5.784 -14.247 1.00 28.23 262 SER A CA 1
ATOM 2095 C C . SER A 1 262 ? -29.116 6.483 -15.585 1.00 28.23 262 SER A C 1
ATOM 2097 O O . SER A 1 262 ? -30.039 7.284 -15.697 1.00 28.23 262 SER A O 1
ATOM 2099 N N . SER A 1 263 ? -28.345 6.198 -16.638 1.00 22.80 263 SER A N 1
ATOM 2100 C CA . SER A 1 263 ? -28.811 6.445 -18.014 1.00 22.80 263 SER A CA 1
ATOM 2101 C C . SER A 1 263 ? -28.030 5.689 -19.089 1.00 22.80 263 SER A C 1
ATOM 2103 O O . SER A 1 263 ? -26.810 5.575 -19.087 1.00 22.80 263 SER A O 1
ATOM 2105 N N . LYS A 1 264 ? -28.812 5.182 -20.042 1.00 28.97 264 LYS A N 1
ATOM 2106 C CA . LYS A 1 264 ? -28.409 4.519 -21.282 1.00 28.97 264 LYS A CA 1
ATOM 2107 C C . LYS A 1 264 ? -27.442 5.387 -22.105 1.00 28.97 264 LYS A C 1
ATOM 2109 O O . LYS A 1 264 ? -27.818 6.492 -22.476 1.00 28.97 264 LYS A O 1
ATOM 2114 N N . SER A 1 265 ? -26.315 4.827 -22.542 1.00 24.05 265 SER A N 1
ATOM 2115 C CA . SER A 1 265 ? -26.026 4.642 -23.979 1.00 24.05 265 SER A CA 1
ATOM 2116 C C . SER A 1 265 ? -24.703 3.898 -24.174 1.00 24.05 265 SER A C 1
ATOM 2118 O O . SER A 1 265 ? -23.663 4.286 -23.648 1.00 24.05 265 SER A O 1
ATOM 2120 N N . SER A 1 266 ? -24.738 2.812 -24.939 1.00 31.14 266 SER A N 1
ATOM 2121 C CA . SER A 1 266 ? -23.584 1.970 -25.244 1.00 31.14 266 SER A CA 1
ATOM 2122 C C . SER A 1 266 ? -22.740 2.542 -26.382 1.00 31.14 266 SER A C 1
ATOM 2124 O O . SER A 1 266 ? -23.239 2.674 -27.497 1.00 31.14 266 SER A O 1
ATOM 2126 N N . THR A 1 267 ? -21.438 2.734 -26.158 1.00 22.59 267 THR A N 1
ATOM 2127 C CA . THR A 1 267 ? -20.441 2.674 -27.244 1.00 22.59 267 THR A CA 1
ATOM 2128 C C . THR A 1 267 ? -19.234 1.876 -26.754 1.00 22.59 267 THR A C 1
ATOM 2130 O O . THR A 1 267 ? -18.349 2.410 -26.092 1.00 22.59 267 THR A O 1
ATOM 2133 N N . ILE A 1 268 ? -19.237 0.565 -27.010 1.00 33.44 268 ILE A N 1
ATOM 2134 C CA . ILE A 1 268 ? -18.161 -0.347 -26.601 1.00 33.44 268 ILE A CA 1
ATOM 2135 C C . ILE A 1 268 ? -17.211 -0.536 -27.785 1.00 33.44 268 ILE A C 1
ATOM 2137 O O . ILE A 1 268 ? -17.609 -1.047 -28.827 1.00 33.44 268 ILE A O 1
ATOM 2141 N N . LEU A 1 269 ? -15.943 -0.175 -27.596 1.00 25.36 269 LEU A N 1
ATOM 2142 C CA . LEU A 1 269 ? -14.817 -0.633 -28.413 1.00 25.36 269 LEU A CA 1
ATOM 2143 C C . LEU A 1 269 ? -13.753 -1.244 -27.483 1.00 25.36 269 LEU A C 1
ATOM 2145 O O . LEU A 1 269 ? -13.786 -1.010 -26.271 1.00 25.36 269 LEU A O 1
ATOM 2149 N N . PRO A 1 270 ? -12.919 -2.165 -27.990 1.00 35.81 270 PRO A N 1
ATOM 2150 C CA . PRO A 1 270 ? -12.657 -3.390 -27.248 1.00 35.81 270 PRO A CA 1
ATOM 2151 C C . PRO A 1 270 ? -11.588 -3.220 -26.170 1.00 35.81 270 PRO A C 1
ATOM 2153 O O . PRO A 1 270 ? -10.465 -2.793 -26.437 1.00 35.81 270 PRO A O 1
ATOM 2156 N N . GLN A 1 271 ? -11.930 -3.623 -24.946 1.00 47.38 271 GLN A N 1
ATOM 2157 C CA . GLN A 1 271 ? -10.995 -3.618 -23.829 1.00 47.38 271 GLN A CA 1
ATOM 2158 C C . GLN A 1 271 ? -9.877 -4.634 -24.071 1.00 47.38 271 GLN A C 1
ATOM 2160 O O . GLN A 1 271 ? -10.125 -5.803 -24.385 1.00 47.38 271 GLN A O 1
ATOM 2165 N N . SER A 1 272 ? -8.638 -4.175 -23.917 1.00 39.31 272 SER A N 1
ATOM 2166 C CA . SER A 1 272 ? -7.449 -5.002 -24.071 1.00 39.31 272 SER A CA 1
ATOM 2167 C C . SER A 1 272 ? -6.688 -5.151 -22.759 1.00 39.31 272 SER A C 1
ATOM 2169 O O . SER A 1 272 ? -6.459 -4.149 -22.085 1.00 39.31 272 SER A O 1
ATOM 2171 N N . PHE A 1 273 ? -6.222 -6.358 -22.441 1.00 38.31 273 PHE A N 1
ATOM 2172 C CA . PHE A 1 273 ? -5.367 -6.617 -21.276 1.00 38.31 273 PHE A CA 1
ATOM 2173 C C . PHE A 1 273 ? -3.908 -6.859 -21.694 1.00 38.31 273 PHE A C 1
ATOM 2175 O O . PHE A 1 273 ? -3.645 -7.281 -22.822 1.00 38.31 273 PHE A O 1
ATOM 2182 N N . LYS A 1 274 ? -2.943 -6.590 -20.806 1.00 36.38 274 LYS A N 1
ATOM 2183 C CA . LYS A 1 274 ? -1.506 -6.795 -21.065 1.00 36.38 274 LYS A CA 1
ATOM 2184 C C . LYS A 1 274 ? -0.971 -7.999 -20.286 1.00 36.38 274 LYS A C 1
ATOM 2186 O O . LYS A 1 274 ? -1.277 -8.140 -19.112 1.00 36.38 274 LYS A O 1
ATOM 2191 N N . TYR A 1 275 ? -0.144 -8.830 -20.922 1.00 35.94 275 TYR A N 1
ATOM 2192 C CA . TYR A 1 275 ? 0.585 -9.938 -20.278 1.00 35.94 275 TYR A CA 1
ATOM 2193 C C . TYR A 1 275 ? 1.901 -10.207 -21.021 1.00 35.94 275 TYR A C 1
ATOM 2195 O O . TYR A 1 275 ? 1.899 -10.277 -22.256 1.00 35.94 275 TYR A O 1
ATOM 2203 N N . LYS A 1 276 ? 3.014 -10.362 -20.282 1.00 34.97 276 LYS A N 1
ATOM 2204 C CA . LYS A 1 276 ? 4.395 -10.485 -20.812 1.00 34.97 276 LYS A CA 1
ATOM 2205 C C . LYS A 1 276 ? 4.664 -9.489 -21.964 1.00 34.97 276 LYS A C 1
ATOM 2207 O O . LYS A 1 276 ? 5.038 -9.876 -23.068 1.00 34.97 276 LYS A O 1
ATOM 2212 N N . GLY A 1 277 ? 4.361 -8.207 -21.729 1.00 33.59 277 GLY A N 1
ATOM 2213 C CA . GLY A 1 277 ? 4.566 -7.099 -22.679 1.00 33.59 277 GLY A CA 1
ATOM 2214 C C . GLY A 1 277 ? 3.621 -7.037 -23.893 1.00 33.59 277 GLY A C 1
ATOM 2215 O O . GLY A 1 277 ? 3.642 -6.047 -24.619 1.00 33.59 277 GLY A O 1
ATOM 2216 N N . LYS A 1 278 ? 2.769 -8.044 -24.126 1.00 34.00 278 LYS A N 1
ATOM 2217 C CA . LYS A 1 278 ? 1.840 -8.090 -25.270 1.00 34.00 278 LYS A CA 1
ATOM 2218 C C . LYS A 1 278 ? 0.424 -7.660 -24.861 1.00 34.00 278 LYS A C 1
ATOM 2220 O O . LYS A 1 278 ? -0.021 -7.977 -23.759 1.00 34.00 278 LYS A O 1
ATOM 2225 N N . THR A 1 279 ? -0.286 -6.977 -25.760 1.00 39.19 279 THR A N 1
ATOM 2226 C CA . THR A 1 279 ? -1.661 -6.469 -25.572 1.00 39.19 279 THR A CA 1
ATOM 2227 C C . THR A 1 279 ? -2.679 -7.385 -26.264 1.00 39.19 279 THR A C 1
ATOM 2229 O O . THR A 1 279 ? -2.508 -7.717 -27.434 1.00 39.19 279 THR A O 1
ATOM 2232 N N . PHE A 1 280 ? -3.746 -7.779 -25.565 1.00 38.88 280 PHE A N 1
ATOM 2233 C CA . PHE A 1 280 ? -4.725 -8.784 -26.001 1.00 38.88 280 PHE A CA 1
ATOM 2234 C C . PHE A 1 280 ? -6.132 -8.209 -26.007 1.00 38.88 280 PHE A C 1
ATOM 2236 O O . PHE A 1 280 ? -6.651 -7.841 -24.959 1.00 38.88 280 PHE A O 1
ATOM 2243 N N . ILE A 1 281 ? -6.746 -8.137 -27.186 1.00 42.34 281 ILE A N 1
ATOM 2244 C CA . ILE A 1 281 ? -8.038 -7.482 -27.414 1.00 42.34 281 ILE A CA 1
ATOM 2245 C C . ILE A 1 281 ? -9.183 -8.479 -27.176 1.00 42.34 281 ILE A C 1
ATOM 2247 O O . ILE A 1 281 ? -9.280 -9.487 -27.879 1.00 42.34 281 ILE A O 1
ATOM 2251 N N . VAL A 1 282 ? -10.075 -8.196 -26.221 1.00 43.88 282 VAL A N 1
ATOM 2252 C CA . VAL A 1 282 ? -11.264 -9.028 -25.969 1.00 43.88 282 VAL A CA 1
ATOM 2253 C C . VAL A 1 282 ? -12.313 -8.765 -27.053 1.00 43.88 282 VAL A C 1
ATOM 2255 O O . VAL A 1 282 ? -12.790 -7.642 -27.216 1.00 43.88 282 VAL A O 1
ATOM 2258 N N . LYS A 1 283 ? -12.684 -9.804 -27.813 1.00 46.84 283 LYS A N 1
ATOM 2259 C CA . LYS A 1 283 ? -13.697 -9.705 -28.877 1.00 46.84 283 LYS A CA 1
ATOM 2260 C C . LYS A 1 283 ? -15.109 -9.727 -28.288 1.00 46.84 283 LYS A C 1
ATOM 2262 O O . LYS A 1 283 ? -15.453 -10.634 -27.534 1.00 46.84 283 LYS A O 1
ATOM 2267 N N . GLU A 1 284 ? -15.953 -8.790 -28.719 1.00 43.03 284 GLU A N 1
ATOM 2268 C CA . GLU A 1 284 ? -17.349 -8.626 -28.269 1.00 43.03 284 GLU A CA 1
ATOM 2269 C C . GLU A 1 284 ? -18.192 -9.916 -28.397 1.00 43.03 284 GLU A C 1
ATOM 2271 O O . GLU A 1 284 ? -19.064 -10.198 -27.574 1.00 43.03 284 GLU A O 1
ATOM 2276 N N . ASN A 1 285 ? -17.878 -10.754 -29.390 1.00 47.34 285 ASN A N 1
ATOM 2277 C CA . ASN A 1 285 ? -18.548 -12.031 -29.655 1.00 47.34 285 ASN A CA 1
ATOM 2278 C C . ASN A 1 285 ? -18.461 -13.022 -28.476 1.00 47.34 285 ASN A C 1
ATOM 2280 O O . ASN A 1 285 ? -19.373 -13.825 -28.301 1.00 47.34 285 ASN A O 1
ATOM 2284 N N . ILE A 1 286 ? -17.404 -12.949 -27.654 1.00 49.41 286 ILE A N 1
ATOM 2285 C CA . ILE A 1 286 ? -17.225 -13.797 -26.458 1.00 49.41 286 ILE A CA 1
ATOM 2286 C C . ILE A 1 286 ? -18.281 -13.458 -25.391 1.00 49.41 286 ILE A C 1
ATOM 2288 O O . ILE A 1 286 ? -18.740 -14.336 -24.666 1.00 49.41 286 ILE A O 1
ATOM 2292 N N . ILE A 1 287 ? -18.702 -12.190 -25.327 1.00 45.59 287 ILE A N 1
ATOM 2293 C CA . ILE A 1 287 ? -19.706 -11.686 -24.379 1.00 45.59 287 ILE A CA 1
ATOM 2294 C C . ILE A 1 287 ? -21.122 -12.018 -24.875 1.00 45.59 287 ILE A C 1
ATOM 2296 O O . ILE A 1 287 ? -21.977 -12.421 -24.089 1.00 45.59 287 ILE A O 1
ATOM 2300 N N . LYS A 1 288 ? -21.368 -11.882 -26.187 1.00 43.78 288 LYS A N 1
ATOM 2301 C CA . LYS A 1 288 ? -22.670 -12.177 -26.817 1.00 43.78 288 LYS A CA 1
ATOM 2302 C C . LYS A 1 288 ? -23.012 -13.674 -26.828 1.00 43.78 288 LYS A C 1
ATOM 2304 O O . LYS A 1 288 ? -24.179 -14.016 -26.684 1.00 43.78 288 LYS A O 1
ATOM 2309 N N . ASN A 1 289 ? -22.008 -14.548 -26.943 1.00 49.25 289 ASN A N 1
ATOM 2310 C CA . ASN A 1 289 ? -22.176 -16.005 -27.030 1.00 49.25 289 ASN A CA 1
ATOM 2311 C C . ASN A 1 289 ? -21.687 -16.746 -25.768 1.00 49.25 289 ASN A C 1
ATOM 2313 O O . ASN A 1 289 ? -21.125 -17.838 -25.868 1.00 49.25 289 ASN A O 1
ATOM 2317 N N . ALA A 1 290 ? -21.868 -16.164 -24.579 1.00 51.03 290 ALA A N 1
ATOM 2318 C CA . ALA A 1 290 ? -21.542 -16.829 -23.318 1.00 51.03 290 ALA A CA 1
ATOM 2319 C C . ALA A 1 290 ? -22.328 -18.151 -23.174 1.00 51.03 290 ALA A C 1
ATOM 2321 O O . ALA A 1 290 ? -23.549 -18.166 -23.303 1.00 51.03 290 ALA A O 1
ATOM 2322 N N . GLN A 1 291 ? -21.637 -19.268 -22.911 1.00 52.78 291 GLN A N 1
ATOM 2323 C CA . GLN A 1 291 ? -22.261 -20.598 -22.764 1.00 52.78 291 GLN A CA 1
ATOM 2324 C C . GLN A 1 291 ? -22.046 -21.245 -21.384 1.00 52.78 291 GLN A C 1
ATOM 2326 O O . GLN A 1 291 ? -22.494 -22.371 -21.176 1.00 52.78 291 GLN A O 1
ATOM 2331 N N . ASN A 1 292 ? -21.332 -20.585 -20.459 1.00 53.38 292 ASN A N 1
ATOM 2332 C CA . ASN A 1 292 ? -20.876 -21.151 -19.174 1.00 53.38 292 ASN A CA 1
ATOM 2333 C C . ASN A 1 292 ? -20.205 -22.536 -19.307 1.00 53.38 292 ASN A C 1
ATOM 2335 O O . ASN A 1 292 ? -20.306 -23.402 -18.436 1.00 53.38 292 ASN A O 1
ATOM 2339 N N . LYS A 1 293 ? -19.510 -22.738 -20.429 1.00 46.28 293 LYS A N 1
ATOM 2340 C CA . LYS A 1 293 ? -18.742 -23.933 -20.773 1.00 46.28 293 LYS A CA 1
ATOM 2341 C C . LYS A 1 293 ? -17.390 -23.503 -21.318 1.00 46.28 293 LYS A C 1
ATOM 2343 O O . LYS A 1 293 ? -17.300 -22.524 -22.062 1.00 46.28 293 LYS A O 1
ATOM 2348 N N . ILE A 1 294 ? -16.356 -24.265 -20.982 1.00 42.88 294 ILE A N 1
ATOM 2349 C CA . ILE A 1 294 ? -15.021 -24.093 -21.549 1.00 42.88 294 ILE A CA 1
ATOM 2350 C C . ILE A 1 294 ? -15.066 -24.637 -22.980 1.00 42.88 294 ILE A C 1
ATOM 2352 O O . ILE A 1 294 ? -15.269 -25.832 -23.177 1.00 42.88 294 ILE A O 1
ATOM 2356 N N . SER A 1 295 ? -14.957 -23.758 -23.982 1.00 41.16 295 SER A N 1
ATOM 2357 C CA . SER A 1 295 ? -15.039 -24.138 -25.401 1.00 41.16 295 SER A CA 1
ATOM 2358 C C . SER A 1 295 ? -13.866 -23.590 -26.216 1.00 41.16 295 SER A C 1
ATOM 2360 O O . SER A 1 295 ? -13.363 -22.494 -25.956 1.00 41.16 295 SER A O 1
ATOM 2362 N N . PHE A 1 296 ? -13.461 -24.354 -27.232 1.00 39.31 296 PHE A N 1
ATOM 2363 C CA . PHE A 1 296 ? -12.288 -24.086 -28.072 1.00 39.31 296 PHE A CA 1
ATOM 2364 C C . PHE A 1 296 ? -12.317 -22.735 -28.804 1.00 39.31 296 PHE A C 1
ATOM 2366 O O . PHE A 1 296 ? -11.262 -22.180 -29.099 1.00 39.31 296 PHE A O 1
ATOM 2373 N N . ALA A 1 297 ? -13.501 -22.168 -29.060 1.00 37.88 297 ALA A N 1
ATOM 2374 C CA . ALA A 1 297 ? -13.655 -20.927 -29.825 1.00 37.88 297 ALA A CA 1
ATOM 2375 C C . ALA A 1 297 ? -13.101 -19.665 -29.124 1.00 37.88 297 ALA A C 1
ATOM 2377 O O . ALA A 1 297 ? -12.941 -18.632 -29.774 1.00 37.88 297 ALA A O 1
ATOM 2378 N N . ASN A 1 298 ? -12.795 -19.739 -27.821 1.00 42.19 298 ASN A N 1
ATOM 2379 C CA . ASN A 1 298 ? -12.344 -18.597 -27.015 1.00 42.19 298 ASN A CA 1
ATOM 2380 C C . ASN A 1 298 ? -10.833 -18.603 -26.698 1.00 42.19 298 ASN A C 1
ATOM 2382 O O . ASN A 1 298 ? -10.371 -17.786 -25.897 1.00 42.19 298 ASN A O 1
ATOM 2386 N N . ILE A 1 299 ? -10.056 -19.518 -27.287 1.00 45.56 299 ILE A N 1
ATOM 2387 C CA . ILE A 1 299 ? -8.601 -19.598 -27.093 1.00 45.56 299 ILE A CA 1
ATOM 2388 C C . ILE A 1 299 ? -7.915 -18.681 -28.115 1.00 45.56 299 ILE A C 1
ATOM 2390 O O . ILE A 1 299 ? -8.123 -18.802 -29.319 1.00 45.56 299 ILE A O 1
ATOM 2394 N N . ALA A 1 300 ? -7.088 -17.745 -27.640 1.00 43.78 300 ALA A N 1
ATOM 2395 C CA . ALA A 1 300 ? -6.464 -16.713 -28.483 1.00 43.78 300 ALA A CA 1
ATOM 2396 C C . ALA A 1 300 ? -5.260 -17.204 -29.321 1.00 43.78 300 ALA A C 1
ATOM 2398 O O . ALA A 1 300 ? -4.641 -16.405 -30.022 1.00 43.78 300 ALA A O 1
ATOM 2399 N N . VAL A 1 301 ? -4.931 -18.497 -29.249 1.00 41.25 301 VAL A N 1
ATOM 2400 C CA . VAL A 1 301 ? -3.904 -19.173 -30.053 1.00 41.25 301 VAL A CA 1
ATOM 2401 C C . VAL A 1 301 ? -4.554 -20.403 -30.686 1.00 41.25 301 VAL A C 1
ATOM 2403 O O . VAL A 1 301 ? -4.804 -21.404 -30.020 1.00 41.25 301 VAL A O 1
ATOM 2406 N N . SER A 1 302 ? -4.905 -20.301 -31.967 1.00 36.38 302 SER A N 1
ATOM 2407 C CA . SER A 1 302 ? -5.617 -21.350 -32.699 1.00 36.38 302 SER A CA 1
ATOM 2408 C C . SER A 1 302 ? -4.650 -22.377 -33.293 1.00 36.38 302 SER A C 1
ATOM 2410 O O . SER A 1 302 ? -4.404 -22.376 -34.500 1.00 36.38 302 SER A O 1
ATOM 2412 N N . SER A 1 303 ? -4.124 -23.267 -32.454 1.00 37.16 303 SER A N 1
ATOM 2413 C CA . SER A 1 303 ? -3.382 -24.452 -32.896 1.00 37.16 303 SER A CA 1
ATOM 2414 C C . SER A 1 303 ? -3.640 -25.642 -31.970 1.00 37.16 303 SER A C 1
ATOM 2416 O O . SER A 1 303 ? -3.117 -25.707 -30.862 1.00 37.16 303 SER A O 1
ATOM 2418 N N . THR A 1 304 ? -4.472 -26.567 -32.462 1.00 44.62 304 THR A N 1
ATOM 2419 C CA . THR A 1 304 ? -4.485 -28.024 -32.184 1.00 44.62 304 THR A CA 1
ATOM 2420 C C . THR A 1 304 ? -4.554 -28.566 -30.749 1.00 44.62 304 THR A C 1
ATOM 2422 O O . THR A 1 304 ? -4.680 -29.779 -30.598 1.00 44.62 304 THR A O 1
ATOM 2425 N N . LEU A 1 305 ? -4.601 -27.743 -29.702 1.00 45.25 305 LEU A N 1
ATOM 2426 C CA . LEU A 1 305 ? -4.939 -28.214 -28.357 1.00 45.25 305 LEU A CA 1
ATOM 2427 C C . LEU A 1 305 ? -6.344 -28.822 -28.308 1.00 45.25 305 LEU A C 1
ATOM 2429 O O . LEU A 1 305 ? -7.330 -28.167 -28.652 1.00 45.25 305 LEU A O 1
ATOM 2433 N N . LYS A 1 306 ? -6.442 -30.029 -27.750 1.00 50.88 306 LYS A N 1
ATOM 2434 C CA . LYS A 1 306 ? -7.703 -30.632 -27.308 1.00 50.88 306 LYS A CA 1
ATOM 2435 C C . LYS A 1 306 ? -7.658 -30.836 -25.797 1.00 50.88 306 LYS A C 1
ATOM 2437 O O . LYS A 1 306 ? -6.674 -31.358 -25.280 1.00 50.88 306 LYS A O 1
ATOM 2442 N N . ILE A 1 307 ? -8.704 -30.414 -25.089 1.00 51.12 307 ILE A N 1
ATOM 2443 C CA . ILE A 1 307 ? -8.801 -30.507 -23.626 1.00 51.12 307 ILE A CA 1
ATOM 2444 C C . ILE A 1 307 ? -9.563 -31.786 -23.257 1.00 51.12 307 ILE A C 1
ATOM 2446 O O . ILE A 1 307 ? -10.751 -31.899 -23.546 1.00 51.12 307 ILE A O 1
ATOM 2450 N N . ASN A 1 308 ? -8.896 -32.709 -22.563 1.00 46.88 308 ASN A N 1
ATOM 2451 C CA . ASN A 1 308 ? -9.444 -34.002 -22.133 1.00 46.88 308 ASN A CA 1
ATOM 2452 C C . ASN A 1 308 ? -10.551 -33.874 -21.067 1.00 46.88 308 ASN A C 1
ATOM 2454 O O . ASN A 1 308 ? -11.371 -34.776 -20.903 1.00 46.88 308 ASN A O 1
ATOM 2458 N N . LYS A 1 309 ? -10.579 -32.767 -20.310 1.00 52.53 309 LYS A N 1
ATOM 2459 C CA . LYS A 1 309 ? -11.535 -32.549 -19.215 1.00 52.53 309 LYS A CA 1
ATOM 2460 C C . LYS A 1 309 ? -12.076 -31.118 -19.203 1.00 52.53 309 LYS A C 1
ATOM 2462 O O . LYS A 1 309 ? -11.432 -30.197 -18.708 1.00 52.53 309 LYS A O 1
ATOM 2467 N N . CYS A 1 310 ? -13.296 -30.937 -19.708 1.00 52.66 310 CYS A N 1
ATOM 2468 C CA . CYS A 1 310 ? -14.046 -29.692 -19.541 1.00 52.66 310 CYS A CA 1
ATOM 2469 C C . CYS A 1 310 ? -14.671 -29.654 -18.139 1.00 52.66 310 CYS A C 1
ATOM 2471 O O . CYS A 1 310 ? -15.490 -30.509 -17.802 1.00 52.66 310 CYS A O 1
ATOM 2473 N N . ILE A 1 311 ? -14.319 -28.657 -17.327 1.00 57.91 311 ILE A N 1
ATOM 2474 C CA . ILE A 1 311 ? -14.893 -28.483 -15.988 1.00 57.91 311 ILE A CA 1
ATOM 2475 C C . ILE A 1 311 ? -16.164 -27.624 -16.106 1.00 57.91 311 ILE A C 1
ATOM 2477 O O . ILE A 1 311 ? -16.097 -26.537 -16.686 1.00 57.91 311 ILE A O 1
ATOM 2481 N N . PRO A 1 312 ? -17.330 -28.070 -15.598 1.00 61.56 312 PRO A N 1
ATOM 2482 C CA . PRO A 1 312 ? -18.547 -27.266 -15.632 1.00 61.56 312 PRO A CA 1
ATOM 2483 C C . PRO A 1 312 ? -18.395 -26.022 -14.751 1.00 61.56 312 PRO A C 1
ATOM 2485 O O . PRO A 1 312 ? -18.283 -26.131 -13.530 1.00 61.56 312 PRO A O 1
ATOM 2488 N N . VAL A 1 313 ? -18.441 -24.837 -15.368 1.00 65.56 313 VAL A N 1
ATOM 2489 C CA . VAL A 1 313 ? -18.334 -23.537 -14.677 1.00 65.56 313 VAL A CA 1
ATOM 2490 C C . VAL A 1 313 ? -19.386 -23.415 -13.570 1.00 65.56 313 VAL A C 1
ATOM 2492 O O . VAL A 1 313 ? -19.092 -22.920 -12.487 1.00 65.56 313 VAL A O 1
ATOM 2495 N N . ASP A 1 314 ? -20.582 -23.957 -13.806 1.00 69.75 314 ASP A N 1
ATOM 2496 C CA . ASP A 1 314 ? -21.679 -24.049 -12.838 1.00 69.75 314 ASP A CA 1
ATOM 2497 C C . ASP A 1 314 ? -21.253 -24.655 -11.485 1.00 69.75 314 ASP A C 1
ATOM 2499 O O . ASP A 1 314 ? -21.491 -24.060 -10.433 1.00 69.75 314 ASP A O 1
ATOM 2503 N N . SER A 1 315 ? -20.523 -25.776 -11.508 1.00 73.88 315 SER A N 1
ATOM 2504 C CA . SER A 1 315 ? -20.064 -26.460 -10.293 1.00 73.88 315 SER A CA 1
ATOM 2505 C C . SER A 1 315 ? -19.011 -25.666 -9.522 1.00 73.88 315 SER A C 1
ATOM 2507 O O . SER A 1 315 ? -18.861 -25.886 -8.322 1.00 73.88 315 SER A O 1
ATOM 2509 N N . ILE A 1 316 ? -18.265 -24.775 -10.183 1.00 78.12 316 ILE A N 1
ATOM 2510 C CA . ILE A 1 316 ? -17.303 -23.875 -9.533 1.00 78.12 316 ILE A CA 1
ATOM 2511 C C . ILE A 1 316 ? -18.046 -22.681 -8.925 1.00 78.12 316 ILE A C 1
ATOM 2513 O O . ILE A 1 316 ? -17.861 -22.364 -7.753 1.00 78.12 316 ILE A O 1
ATOM 2517 N N . VAL A 1 317 ? -18.942 -22.050 -9.687 1.00 80.44 317 VAL A N 1
ATOM 2518 C CA . VAL A 1 317 ? -19.658 -20.844 -9.248 1.00 80.44 317 VAL A CA 1
ATOM 2519 C C . VAL A 1 317 ? -20.595 -21.143 -8.071 1.00 80.44 317 VAL A C 1
ATOM 2521 O O . VAL A 1 317 ? -20.640 -20.363 -7.122 1.00 80.44 317 VAL A O 1
ATOM 2524 N N . ARG A 1 318 ? -21.269 -22.302 -8.047 1.00 84.06 318 ARG A N 1
ATOM 2525 C CA . ARG A 1 318 ? -22.140 -22.707 -6.921 1.00 84.06 318 ARG A CA 1
ATOM 2526 C C . ARG A 1 318 ? -21.406 -23.017 -5.610 1.00 84.06 318 ARG A C 1
ATOM 2528 O O . ARG A 1 318 ? -22.061 -23.104 -4.577 1.00 84.06 318 ARG A O 1
ATOM 2535 N N . GLN A 1 319 ? -20.077 -23.157 -5.615 1.00 81.56 319 GLN A N 1
ATOM 2536 C CA . GLN A 1 319 ? -19.287 -23.237 -4.374 1.00 81.56 319 GLN A CA 1
ATOM 2537 C C . GLN A 1 319 ? -19.049 -21.855 -3.738 1.00 81.56 319 GLN A C 1
ATOM 2539 O O . GLN A 1 319 ? -18.674 -21.772 -2.572 1.00 81.56 319 GLN A O 1
ATOM 2544 N N . VAL A 1 320 ? -19.257 -20.772 -4.496 1.00 81.06 320 VAL A N 1
ATOM 2545 C CA . VAL A 1 320 ? -19.005 -19.386 -4.068 1.00 81.06 320 VAL A CA 1
ATOM 2546 C C . VAL A 1 320 ? -20.305 -18.625 -3.829 1.00 81.06 320 VAL A C 1
ATOM 2548 O O . VAL A 1 320 ? -20.447 -17.944 -2.815 1.00 81.06 320 VAL A O 1
ATOM 2551 N N . PHE A 1 321 ? -21.248 -18.731 -4.764 1.00 84.81 321 PHE A N 1
ATOM 2552 C CA . PHE A 1 321 ? -22.490 -17.968 -4.767 1.00 84.81 321 PHE A CA 1
ATOM 2553 C C . PHE A 1 321 ? -23.663 -18.881 -4.394 1.00 84.81 321 PHE A C 1
ATOM 2555 O O . PHE A 1 321 ? -23.880 -19.914 -5.031 1.00 84.81 321 PHE A O 1
ATOM 2562 N N . SER A 1 322 ? -24.447 -18.488 -3.382 1.00 88.31 322 SER A N 1
ATOM 2563 C CA . SER A 1 322 ? -25.676 -19.207 -3.015 1.00 88.31 322 SER A CA 1
ATOM 2564 C C . SER A 1 322 ? -26.718 -19.143 -4.138 1.00 88.31 322 SER A C 1
ATOM 2566 O O . SER A 1 322 ? -26.629 -18.309 -5.043 1.00 88.31 322 SER A O 1
ATOM 2568 N N . LYS A 1 323 ? -27.752 -19.988 -4.077 1.00 87.94 323 LYS A N 1
ATOM 2569 C CA . LYS A 1 323 ? -28.829 -19.999 -5.080 1.00 87.94 323 LYS A CA 1
ATOM 2570 C C . LYS A 1 323 ? -29.551 -18.646 -5.158 1.00 87.94 323 LYS A C 1
ATOM 2572 O O . LYS A 1 323 ? -29.846 -18.161 -6.246 1.00 87.94 323 LYS A O 1
ATOM 2577 N N . GLU A 1 324 ? -29.771 -18.016 -4.011 1.00 85.81 324 GLU A N 1
ATOM 2578 C CA . GLU A 1 324 ? -30.398 -16.701 -3.854 1.00 85.81 324 GLU A CA 1
ATOM 2579 C C . GLU A 1 324 ? -29.507 -15.605 -4.448 1.00 85.81 324 GLU A C 1
ATOM 2581 O O . GLU A 1 324 ? -29.991 -14.715 -5.145 1.00 85.81 324 GLU A O 1
ATOM 2586 N N . ARG A 1 325 ? -28.189 -15.702 -4.232 1.00 88.44 325 ARG A N 1
ATOM 2587 C CA . ARG A 1 325 ? -27.208 -14.761 -4.777 1.00 88.44 325 ARG A CA 1
ATOM 2588 C C . ARG A 1 325 ? -27.044 -14.900 -6.292 1.00 88.44 325 ARG A C 1
ATOM 2590 O O . ARG A 1 325 ? -26.997 -13.886 -6.982 1.00 88.44 325 ARG A O 1
ATOM 2597 N N . ILE A 1 326 ? -27.031 -16.127 -6.820 1.00 86.12 326 ILE A N 1
ATOM 2598 C CA . ILE A 1 326 ? -27.059 -16.394 -8.268 1.00 86.12 326 ILE A CA 1
ATOM 2599 C C . ILE A 1 326 ? -28.328 -15.801 -8.883 1.00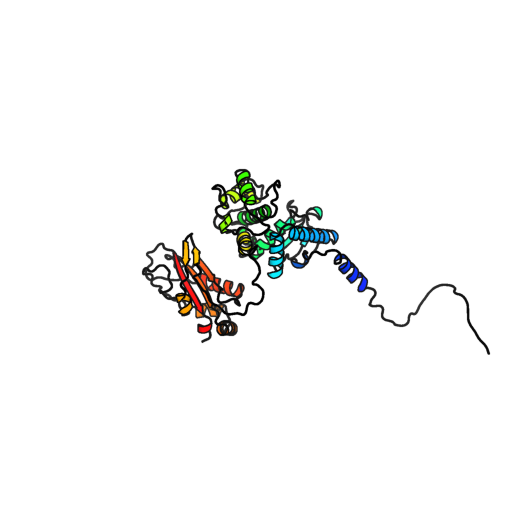 86.12 326 ILE A C 1
ATOM 2601 O O . ILE A 1 326 ? -28.235 -15.105 -9.891 1.00 86.12 326 ILE A O 1
ATOM 2605 N N . LYS A 1 327 ? -29.495 -16.009 -8.258 1.00 82.81 327 LYS A N 1
ATOM 2606 C CA . LYS A 1 327 ? -30.764 -15.425 -8.709 1.00 82.81 327 LYS A CA 1
ATOM 2607 C C . LYS A 1 327 ? -30.716 -13.891 -8.737 1.00 82.81 327 LYS A C 1
ATOM 2609 O O . LYS A 1 327 ? -31.065 -13.307 -9.758 1.00 82.81 327 LYS A O 1
ATOM 2614 N N . TYR A 1 328 ? -30.221 -13.254 -7.674 1.00 78.69 328 TYR A N 1
ATOM 2615 C CA . TYR A 1 328 ? -30.048 -11.796 -7.599 1.00 78.69 328 TYR A CA 1
ATOM 2616 C C . TYR A 1 328 ? -29.187 -11.245 -8.751 1.00 78.69 328 TYR A C 1
ATOM 2618 O O . TYR A 1 328 ? -29.572 -10.290 -9.423 1.00 78.69 328 TYR A O 1
ATOM 2626 N N . LEU A 1 329 ? -28.031 -11.867 -9.013 1.00 75.25 329 LEU A N 1
ATOM 2627 C CA . LEU A 1 329 ? -27.118 -11.447 -10.085 1.00 75.25 329 LEU A CA 1
ATOM 2628 C C . LEU A 1 329 ? -27.706 -11.733 -11.483 1.00 75.25 329 LEU A C 1
ATOM 2630 O O . LEU A 1 329 ? -27.509 -10.957 -12.418 1.00 75.25 329 LEU A O 1
ATOM 2634 N N . ALA A 1 330 ? -28.483 -12.811 -11.622 1.00 76.88 330 ALA A N 1
ATOM 2635 C CA . ALA A 1 330 ? -29.172 -13.181 -12.855 1.00 76.88 330 ALA A CA 1
ATOM 2636 C C . ALA A 1 330 ? -30.307 -12.216 -13.226 1.00 76.88 330 ALA A C 1
ATOM 2638 O O . ALA A 1 330 ? -30.409 -11.817 -14.383 1.00 76.88 330 ALA A O 1
ATOM 2639 N N . GLU A 1 331 ? -31.133 -11.796 -12.264 1.00 76.75 331 GLU A N 1
ATOM 2640 C CA . GLU A 1 331 ? -32.203 -10.803 -12.479 1.00 76.75 331 GLU A CA 1
ATOM 2641 C C . GLU A 1 331 ? -31.651 -9.448 -12.951 1.00 76.75 331 GLU A C 1
ATOM 2643 O O . GLU A 1 331 ? -32.331 -8.696 -13.648 1.00 76.75 331 GLU A O 1
ATOM 2648 N N . ARG A 1 332 ? -30.382 -9.173 -12.634 1.00 76.38 332 ARG A N 1
ATOM 2649 C CA . ARG A 1 332 ? -29.632 -7.980 -13.044 1.00 76.38 332 ARG A CA 1
ATOM 2650 C C . ARG A 1 332 ? -28.804 -8.180 -14.322 1.00 76.38 332 ARG A C 1
ATOM 2652 O O . ARG A 1 332 ? -28.160 -7.238 -14.776 1.00 76.38 332 ARG A O 1
ATOM 2659 N N . ASN A 1 333 ? -28.854 -9.373 -14.929 1.00 71.25 333 ASN A N 1
ATOM 2660 C CA . ASN A 1 333 ? -28.082 -9.767 -16.118 1.00 71.25 333 ASN A CA 1
ATOM 2661 C C . ASN A 1 333 ? -26.562 -9.551 -15.949 1.00 71.25 333 ASN A C 1
ATOM 2663 O O . ASN A 1 333 ? -25.863 -9.210 -16.907 1.00 71.25 333 ASN A O 1
ATOM 2667 N N . GLU A 1 334 ? -26.052 -9.732 -14.726 1.00 75.12 334 GLU A N 1
ATOM 2668 C CA . GLU A 1 334 ? -24.636 -9.535 -14.424 1.00 75.12 334 GLU A CA 1
ATOM 2669 C C . GLU A 1 334 ? -23.773 -10.684 -14.967 1.00 75.12 334 GLU A C 1
ATOM 2671 O O . GLU A 1 334 ? -24.213 -11.836 -15.052 1.00 75.12 334 GLU A O 1
ATOM 2676 N N . LYS A 1 335 ? -22.539 -10.360 -15.383 1.00 73.06 335 LYS A N 1
ATOM 2677 C CA . LYS A 1 335 ? -21.591 -11.293 -16.018 1.00 73.06 335 LYS A CA 1
ATOM 2678 C C . LYS A 1 335 ? -20.152 -10.996 -15.597 1.00 73.06 335 LYS A C 1
ATOM 2680 O O . LYS A 1 335 ? -19.685 -9.867 -15.729 1.00 73.06 335 LYS A O 1
ATOM 2685 N N . ILE A 1 336 ? -19.421 -12.016 -15.153 1.00 67.56 336 ILE A N 1
ATOM 2686 C CA . ILE A 1 336 ? -17.971 -11.911 -14.913 1.00 67.56 336 ILE A CA 1
ATOM 2687 C C . ILE A 1 336 ? -17.244 -12.343 -16.184 1.00 67.56 336 ILE A C 1
ATOM 2689 O O . ILE A 1 336 ? -17.556 -13.399 -16.733 1.00 67.56 336 ILE A O 1
ATOM 2693 N N . ILE A 1 337 ? -16.232 -11.596 -16.623 1.00 60.75 337 ILE A N 1
ATOM 2694 C CA . ILE A 1 337 ? -15.257 -12.118 -17.589 1.00 60.75 337 ILE A CA 1
ATOM 2695 C C . ILE A 1 337 ? -14.054 -12.642 -16.808 1.00 60.75 337 ILE A C 1
ATOM 2697 O O . ILE A 1 337 ? -13.442 -11.903 -16.046 1.00 60.75 337 ILE A O 1
ATOM 2701 N N . CYS A 1 338 ? -13.725 -13.915 -16.988 1.00 61.75 338 CYS A N 1
ATOM 2702 C CA . CYS A 1 338 ? -12.601 -14.593 -16.354 1.00 61.75 338 CYS A CA 1
ATOM 2703 C C . CYS A 1 338 ? -11.581 -14.974 -17.431 1.00 61.75 338 CYS A C 1
ATOM 2705 O O . CYS A 1 338 ? -11.890 -15.727 -18.357 1.00 61.75 338 CYS A O 1
ATOM 2707 N N . LEU A 1 339 ? -10.365 -14.458 -17.294 1.00 58.84 339 LEU A N 1
ATOM 2708 C CA . LEU A 1 339 ? -9.174 -14.913 -17.994 1.00 58.84 339 LEU A CA 1
ATOM 2709 C C . LEU A 1 339 ? -8.481 -15.970 -17.131 1.00 58.84 339 LEU A C 1
ATOM 2711 O O . LEU A 1 339 ? -8.350 -15.812 -15.919 1.00 58.84 339 LEU A O 1
ATOM 2715 N N . THR A 1 340 ? -8.008 -17.036 -17.761 1.00 62.62 340 THR A N 1
ATOM 2716 C CA . THR A 1 340 ? -7.176 -18.058 -17.126 1.00 62.62 340 THR A CA 1
ATOM 2717 C C . THR A 1 340 ? -5.951 -18.304 -17.996 1.00 62.62 340 THR A C 1
ATOM 2719 O O . THR A 1 340 ? -6.081 -18.514 -19.205 1.00 62.62 340 THR A O 1
ATOM 2722 N N . VAL A 1 341 ? -4.770 -18.267 -17.382 1.00 59.62 341 VAL A N 1
ATOM 2723 C CA . VAL A 1 341 ? -3.494 -18.650 -17.995 1.00 59.62 341 VAL A CA 1
ATOM 2724 C C . VAL A 1 341 ? -3.041 -19.953 -17.357 1.00 59.62 341 VAL A C 1
ATOM 2726 O O . VAL A 1 341 ? -3.010 -20.064 -16.130 1.00 59.62 341 VAL A O 1
ATOM 2729 N N . PHE A 1 342 ? -2.702 -20.933 -18.184 1.00 66.31 342 PHE A N 1
ATOM 2730 C CA . PHE A 1 342 ? -2.205 -22.227 -17.739 1.00 66.31 342 PHE A CA 1
ATOM 2731 C C . PHE A 1 342 ? -0.956 -22.629 -18.517 1.00 66.31 342 PHE A C 1
ATOM 2733 O O . PHE A 1 342 ? -0.801 -22.307 -19.698 1.00 66.31 342 PHE A O 1
ATOM 2740 N N . ASP A 1 343 ? -0.071 -23.342 -17.833 1.00 66.31 343 ASP A N 1
ATOM 2741 C CA . ASP A 1 343 ? 1.092 -23.973 -18.441 1.00 66.31 343 ASP A CA 1
ATOM 2742 C C . ASP A 1 343 ? 0.643 -25.127 -19.354 1.00 66.31 343 ASP A C 1
ATOM 2744 O O . ASP A 1 343 ? -0.132 -25.995 -18.941 1.00 66.31 343 ASP A O 1
ATOM 2748 N N . GLY A 1 344 ? 1.114 -25.136 -20.602 1.00 59.34 344 GLY A N 1
ATOM 2749 C CA . GLY A 1 344 ? 0.770 -26.159 -21.588 1.00 59.34 344 GLY A CA 1
ATOM 2750 C C . GLY A 1 344 ? 1.366 -27.532 -21.297 1.00 59.34 344 GLY A C 1
ATOM 2751 O O . GLY A 1 344 ? 0.799 -28.531 -21.736 1.00 59.34 344 GLY A O 1
ATOM 2752 N N . GLN A 1 345 ? 2.461 -27.605 -20.531 1.00 66.31 345 GLN A N 1
ATOM 2753 C CA . GLN A 1 345 ? 3.115 -28.875 -20.217 1.00 66.31 345 GLN A CA 1
ATOM 2754 C C . GLN A 1 345 ? 2.449 -29.601 -19.037 1.00 66.31 345 GLN A C 1
ATOM 2756 O O . GLN A 1 345 ? 2.211 -30.806 -19.108 1.00 66.31 345 GLN A O 1
ATOM 2761 N N . SER A 1 346 ? 2.147 -28.888 -17.949 1.00 67.69 346 SER A N 1
ATOM 2762 C CA . SER A 1 346 ? 1.552 -29.459 -16.730 1.00 67.69 346 SER A CA 1
ATOM 2763 C C . SER A 1 346 ? 0.033 -29.306 -16.629 1.00 67.69 346 SER A C 1
ATOM 2765 O O . SER A 1 346 ? -0.580 -29.959 -15.787 1.00 67.69 346 SER A O 1
ATOM 2767 N N . GLY A 1 347 ? -0.584 -28.421 -17.421 1.00 64.38 347 GLY A N 1
ATOM 2768 C CA . GLY A 1 347 ? -2.005 -28.074 -17.297 1.00 64.38 347 GLY A CA 1
ATOM 2769 C C . GLY A 1 347 ? -2.367 -27.333 -16.007 1.00 64.38 347 GLY A C 1
ATOM 2770 O O . GLY A 1 347 ? -3.551 -27.139 -15.711 1.00 64.38 347 GLY A O 1
ATOM 2771 N N . LYS A 1 348 ? -1.358 -26.908 -15.236 1.00 70.56 348 LYS A N 1
ATOM 2772 C CA . LYS A 1 348 ? -1.521 -26.108 -14.026 1.00 70.56 348 LYS A CA 1
ATOM 2773 C C . LYS A 1 348 ? -1.894 -24.675 -14.387 1.00 70.56 348 LYS A C 1
ATOM 2775 O O . LYS A 1 348 ? -1.275 -24.053 -15.248 1.00 70.56 348 LYS A O 1
ATOM 2780 N N . ILE A 1 349 ? -2.870 -24.128 -13.671 1.00 69.56 349 ILE A N 1
ATOM 2781 C CA . ILE A 1 349 ? -3.242 -22.719 -13.771 1.00 69.56 349 ILE A CA 1
ATOM 2782 C C . ILE A 1 349 ? -2.199 -21.866 -13.041 1.00 69.56 349 ILE A C 1
ATOM 2784 O O . ILE A 1 349 ? -1.912 -22.072 -11.861 1.00 69.56 349 ILE A O 1
ATOM 2788 N N . GLU A 1 350 ? -1.640 -20.896 -13.756 1.00 62.25 350 GLU A N 1
ATOM 2789 C CA . GLU A 1 350 ? -0.654 -19.944 -13.242 1.00 62.25 350 GLU A CA 1
ATOM 2790 C C . GLU A 1 350 ? -1.317 -18.622 -12.846 1.00 62.25 350 GLU A C 1
ATOM 2792 O O . GLU A 1 350 ? -1.014 -18.049 -11.800 1.00 62.25 350 GLU A O 1
ATOM 2797 N N . GLU A 1 351 ? -2.264 -18.154 -13.664 1.00 57.53 351 GLU A N 1
ATOM 2798 C CA . GLU A 1 351 ? -2.960 -16.885 -13.468 1.00 57.53 351 GLU A CA 1
ATOM 2799 C C . GLU A 1 351 ? -4.468 -17.056 -13.664 1.00 57.53 351 GLU A C 1
ATOM 2801 O O . GLU A 1 351 ? -4.927 -17.758 -14.568 1.00 57.53 351 GLU A O 1
ATOM 2806 N N . VAL A 1 352 ? -5.238 -16.365 -12.829 1.00 58.31 352 VAL A N 1
ATOM 2807 C CA . VAL A 1 352 ? -6.667 -16.129 -13.026 1.00 58.31 352 VAL A CA 1
ATOM 2808 C C . VAL A 1 352 ? -6.888 -14.644 -12.797 1.00 58.31 352 VAL A C 1
ATOM 2810 O O . VAL A 1 352 ? -6.444 -14.110 -11.782 1.00 58.31 352 VAL A O 1
ATOM 2813 N N . SER A 1 353 ? -7.550 -13.982 -13.736 1.00 51.59 353 SER A N 1
ATOM 2814 C CA . SER A 1 353 ? -7.783 -12.539 -13.701 1.00 51.59 353 SER A CA 1
ATOM 2815 C C . SER A 1 353 ? -9.217 -12.246 -14.145 1.00 51.59 353 SER A C 1
ATOM 2817 O O . SER A 1 353 ? -9.737 -12.866 -15.074 1.00 51.59 353 SER A O 1
ATOM 2819 N N . PHE A 1 354 ? -9.888 -11.317 -13.464 1.00 54.62 354 PHE A N 1
ATOM 2820 C CA . PHE A 1 354 ? -11.315 -11.050 -13.662 1.00 54.62 354 PHE A CA 1
ATOM 2821 C C . PHE A 1 354 ? -11.566 -9.616 -14.130 1.00 54.62 354 PHE A C 1
ATOM 2823 O O . PHE A 1 354 ? -10.936 -8.677 -13.648 1.00 54.62 354 PHE A O 1
ATOM 2830 N N . SER A 1 355 ? -12.544 -9.439 -15.019 1.00 53.66 355 SER A N 1
ATOM 2831 C CA . SER A 1 355 ? -13.193 -8.152 -15.265 1.00 53.66 355 SER A CA 1
ATOM 2832 C C . SER A 1 355 ? -14.633 -8.197 -14.763 1.00 53.66 355 SER A C 1
ATOM 2834 O O . SER A 1 355 ? -15.418 -9.075 -15.136 1.00 53.66 355 SER A O 1
ATOM 2836 N N . LEU A 1 356 ? -14.956 -7.221 -13.912 1.00 53.97 356 LEU A N 1
ATOM 2837 C CA . LEU A 1 356 ? -16.259 -7.028 -13.271 1.00 53.97 356 LEU A CA 1
ATOM 2838 C C . LEU A 1 356 ? -17.067 -5.903 -13.935 1.00 53.97 356 LEU A C 1
ATOM 2840 O O . LEU A 1 356 ? -18.050 -5.434 -13.374 1.00 53.97 356 LEU A O 1
ATOM 2844 N N . THR A 1 357 ? -16.676 -5.452 -15.136 1.00 49.31 357 THR A N 1
ATOM 2845 C CA . THR A 1 357 ? -17.350 -4.351 -15.855 1.00 49.31 357 THR A CA 1
ATOM 2846 C C . THR A 1 357 ? -18.848 -4.597 -16.067 1.00 49.31 357 THR A C 1
ATOM 2848 O O . THR A 1 357 ? -19.617 -3.643 -16.132 1.00 49.31 357 THR A O 1
ATOM 2851 N N . PHE A 1 358 ? -19.269 -5.863 -16.136 1.00 51.34 358 PHE A N 1
ATOM 2852 C CA . PHE A 1 358 ? -20.673 -6.265 -16.258 1.00 51.34 358 PHE A CA 1
ATOM 2853 C C . PHE A 1 358 ? -21.220 -6.924 -14.982 1.00 51.34 358 PHE A C 1
ATOM 2855 O O . PHE A 1 358 ? -22.267 -7.555 -15.042 1.00 51.34 358 PHE A O 1
ATOM 2862 N N . ALA A 1 359 ? -20.528 -6.811 -13.845 1.00 59.88 359 ALA A N 1
ATOM 2863 C CA . ALA A 1 359 ? -20.936 -7.395 -12.568 1.00 59.88 359 ALA A CA 1
ATOM 2864 C C . ALA A 1 359 ? -20.552 -6.498 -11.365 1.00 59.88 359 ALA A C 1
ATOM 2866 O O . ALA A 1 359 ? -19.725 -6.893 -10.536 1.00 59.88 359 ALA A O 1
ATOM 2867 N N . PRO A 1 360 ? -21.087 -5.261 -11.294 1.00 55.88 360 PRO A N 1
ATOM 2868 C CA . PRO A 1 360 ? -20.682 -4.261 -10.305 1.00 55.88 360 PRO A CA 1
ATOM 2869 C C . PRO A 1 360 ? -21.083 -4.606 -8.865 1.00 55.88 360 PRO A C 1
ATOM 2871 O O . PRO A 1 360 ? -20.476 -4.077 -7.937 1.00 55.88 360 PRO A O 1
ATOM 2874 N N . ASP A 1 361 ? -22.075 -5.478 -8.659 1.00 57.41 361 ASP A N 1
ATOM 2875 C CA . ASP A 1 361 ? -22.554 -5.832 -7.320 1.00 57.41 361 ASP A CA 1
ATOM 2876 C C . ASP A 1 361 ? -21.766 -6.996 -6.694 1.00 57.41 361 ASP A C 1
ATOM 2878 O O . ASP A 1 361 ? -22.065 -7.402 -5.566 1.00 57.41 361 ASP A O 1
ATOM 2882 N N . ILE A 1 362 ? -20.786 -7.570 -7.402 1.00 61.16 362 ILE A N 1
ATOM 2883 C CA . ILE A 1 362 ? -19.982 -8.694 -6.909 1.00 61.16 362 ILE A CA 1
ATOM 2884 C C . ILE A 1 362 ? -18.855 -8.200 -6.001 1.00 61.16 362 ILE A C 1
ATOM 2886 O O . ILE A 1 362 ? -18.100 -7.288 -6.329 1.00 61.16 362 ILE A O 1
ATOM 2890 N N . THR A 1 363 ? -18.736 -8.833 -4.837 1.00 61.00 363 THR A N 1
ATOM 2891 C CA . THR A 1 363 ? -17.790 -8.436 -3.795 1.00 61.00 363 THR A CA 1
ATOM 2892 C C . THR A 1 363 ? -16.386 -8.993 -4.030 1.00 61.00 363 THR A C 1
ATOM 2894 O O . THR A 1 363 ? -16.198 -10.079 -4.581 1.00 61.00 363 THR A O 1
ATOM 2897 N N . GLU A 1 364 ? -15.379 -8.288 -3.507 1.00 51.44 364 GLU A N 1
ATOM 2898 C CA . GLU A 1 364 ? -13.971 -8.721 -3.523 1.00 51.44 364 GLU A CA 1
ATOM 2899 C C . GLU A 1 364 ? -13.790 -10.128 -2.906 1.00 51.44 364 GLU A C 1
ATOM 2901 O O . GLU A 1 364 ? -13.000 -10.929 -3.401 1.00 51.44 364 GLU A O 1
ATOM 2906 N N . LYS A 1 365 ? -14.588 -10.477 -1.882 1.00 54.25 365 LYS A N 1
ATOM 2907 C CA . LYS A 1 365 ? -14.589 -11.806 -1.242 1.00 54.25 365 LYS A CA 1
ATOM 2908 C C . LYS A 1 365 ? -15.140 -12.912 -2.149 1.00 54.25 365 LYS A C 1
ATOM 2910 O O . LYS A 1 365 ? -14.608 -14.020 -2.145 1.00 54.25 365 LYS A O 1
ATOM 2915 N N . GLU A 1 366 ? -16.200 -12.635 -2.908 1.00 66.19 366 GLU A N 1
ATOM 2916 C CA . GLU A 1 366 ? -16.752 -13.592 -3.876 1.00 66.19 366 GLU A CA 1
ATOM 2917 C C . GLU A 1 366 ? -15.740 -13.867 -4.997 1.00 66.19 366 GLU A C 1
ATOM 2919 O O . GLU A 1 366 ? -15.493 -15.024 -5.330 1.00 66.19 366 GLU A O 1
ATOM 2924 N N . ILE A 1 367 ? -15.074 -12.827 -5.510 1.00 71.44 367 ILE A N 1
ATOM 2925 C CA . ILE A 1 367 ? -14.019 -12.985 -6.520 1.00 71.44 367 ILE A CA 1
ATOM 2926 C C . ILE A 1 367 ? -12.809 -13.742 -5.976 1.00 71.44 367 ILE A C 1
ATOM 2928 O O . ILE A 1 367 ? -12.338 -14.659 -6.642 1.00 71.44 367 ILE A O 1
ATOM 2932 N N . PHE A 1 368 ? -12.354 -13.440 -4.758 1.00 52.56 368 PHE A N 1
ATOM 2933 C CA . PHE A 1 368 ? -11.259 -14.177 -4.127 1.00 52.56 368 PHE A CA 1
ATOM 2934 C C . PHE A 1 368 ? -11.570 -15.678 -3.994 1.00 52.56 368 PHE A C 1
ATOM 2936 O O . PHE A 1 368 ? -10.769 -16.517 -4.405 1.00 52.56 368 PHE A O 1
ATOM 2943 N N . ASN A 1 369 ? -12.752 -16.032 -3.480 1.00 62.03 369 ASN A N 1
ATOM 2944 C CA . ASN A 1 369 ? -13.163 -17.432 -3.347 1.00 62.03 369 ASN A CA 1
ATOM 2945 C C . ASN A 1 369 ? -13.238 -18.139 -4.714 1.00 62.03 369 ASN A C 1
ATOM 2947 O O . ASN A 1 369 ? -12.800 -19.284 -4.847 1.00 62.03 369 ASN A O 1
ATOM 2951 N N . LEU A 1 370 ? -13.759 -17.450 -5.735 1.00 70.88 370 LEU A N 1
ATOM 2952 C CA . LEU A 1 370 ? -13.832 -17.958 -7.104 1.00 70.88 370 LEU A CA 1
ATOM 2953 C C . LEU A 1 370 ? -12.436 -18.179 -7.704 1.00 70.88 370 LEU A C 1
ATOM 2955 O O . LEU A 1 370 ? -12.200 -19.205 -8.338 1.00 70.88 370 LEU A O 1
ATOM 2959 N N . GLU A 1 371 ? -11.496 -17.266 -7.451 1.00 68.69 371 GLU A N 1
ATOM 2960 C CA . GLU A 1 371 ? -10.096 -17.391 -7.858 1.00 68.69 371 GLU A CA 1
ATOM 2961 C C . GLU A 1 371 ? -9.444 -18.649 -7.278 1.00 68.69 371 GLU A C 1
ATOM 2963 O O . GLU A 1 371 ? -8.827 -19.407 -8.022 1.00 68.69 371 GLU A O 1
ATOM 2968 N N . GLN A 1 372 ? -9.610 -18.902 -5.973 1.00 65.50 372 GLN A N 1
ATOM 2969 C CA . GLN A 1 372 ? -9.009 -20.066 -5.309 1.00 65.50 372 GLN A CA 1
ATOM 2970 C C . GLN A 1 372 ? -9.558 -21.385 -5.867 1.00 65.50 372 GLN A C 1
ATOM 2972 O O . GLN A 1 372 ? -8.795 -22.311 -6.145 1.00 65.50 372 GLN A O 1
ATOM 2977 N N . ILE A 1 373 ? -10.874 -21.473 -6.080 1.00 69.44 373 ILE A N 1
ATOM 2978 C CA . ILE A 1 373 ? -11.501 -22.686 -6.622 1.00 69.44 373 ILE A CA 1
ATOM 2979 C C . ILE A 1 373 ? -11.068 -22.919 -8.072 1.00 69.44 373 ILE A C 1
ATOM 2981 O O . ILE A 1 373 ? -10.820 -24.068 -8.439 1.00 69.44 373 ILE A O 1
ATOM 2985 N N . ILE A 1 374 ? -10.919 -21.860 -8.880 1.00 71.75 374 ILE A N 1
ATOM 2986 C CA . ILE A 1 374 ? -10.400 -21.972 -10.250 1.00 71.75 374 ILE A CA 1
ATOM 2987 C C . ILE A 1 374 ? -8.916 -22.361 -10.238 1.00 71.75 374 ILE A C 1
ATOM 2989 O O . ILE A 1 374 ? -8.569 -23.325 -10.905 1.00 71.75 374 ILE A O 1
ATOM 2993 N N . LYS A 1 375 ? -8.046 -21.697 -9.463 1.00 68.50 375 LYS A N 1
ATOM 2994 C CA . LYS A 1 375 ? -6.597 -21.998 -9.406 1.00 68.50 375 LYS A CA 1
ATOM 2995 C C . LYS A 1 375 ? -6.271 -23.422 -8.951 1.00 68.50 375 LYS A C 1
ATOM 2997 O O . LYS A 1 375 ? -5.255 -23.968 -9.367 1.00 68.50 375 LYS A O 1
ATOM 3002 N N . ASN A 1 376 ? -7.137 -24.028 -8.140 1.00 70.69 376 ASN A N 1
ATOM 3003 C CA . ASN A 1 376 ? -7.005 -25.420 -7.706 1.00 70.69 376 ASN A CA 1
ATOM 3004 C C . ASN A 1 376 ? -7.485 -26.448 -8.750 1.00 70.69 376 ASN A C 1
ATOM 3006 O O . ASN A 1 376 ? -7.419 -27.650 -8.493 1.00 70.69 376 ASN A O 1
ATOM 3010 N N . GLN A 1 377 ? -7.967 -26.014 -9.920 1.00 68.88 377 GLN A N 1
ATOM 3011 C CA . GLN A 1 377 ? -8.261 -26.916 -11.031 1.00 68.88 377 GLN A CA 1
ATOM 3012 C C . GLN A 1 377 ? -6.990 -27.288 -11.805 1.00 68.88 377 GLN A C 1
ATOM 3014 O O . GLN A 1 377 ? -6.090 -26.472 -12.001 1.00 68.88 377 GLN A O 1
ATOM 3019 N N . LEU A 1 378 ? -6.960 -28.523 -12.302 1.00 59.19 378 LEU A N 1
ATOM 3020 C CA . LEU A 1 378 ? -5.922 -29.029 -13.194 1.00 59.19 378 LEU A CA 1
ATOM 3021 C C . LEU A 1 378 ? -6.563 -29.405 -14.531 1.00 59.19 378 LEU A C 1
ATOM 3023 O O . LEU A 1 378 ? -7.497 -30.213 -14.566 1.00 59.19 378 LEU A O 1
ATOM 3027 N N . PHE A 1 379 ? -6.068 -28.821 -15.620 1.00 64.44 379 PHE A N 1
ATOM 3028 C CA . PHE A 1 379 ? -6.467 -29.208 -16.969 1.00 64.44 379 PHE A CA 1
ATOM 3029 C C . PHE A 1 379 ? -5.578 -30.338 -17.490 1.00 64.44 379 PHE A C 1
ATOM 3031 O O . PHE A 1 379 ? -4.439 -30.505 -17.067 1.00 64.44 379 PHE A O 1
ATOM 3038 N N . SER A 1 380 ? -6.105 -31.124 -18.423 1.00 55.44 380 SER A N 1
ATOM 3039 C CA . SER A 1 380 ? -5.348 -32.137 -19.153 1.00 55.44 380 SER A CA 1
ATOM 3040 C C . SER A 1 380 ? -5.615 -31.992 -20.646 1.00 55.44 380 SER A C 1
ATOM 3042 O O . SER A 1 380 ? -6.740 -31.687 -21.055 1.00 55.44 380 SER A O 1
ATOM 3044 N N . PHE A 1 381 ? -4.585 -32.211 -21.459 1.00 59.09 381 PHE A N 1
ATOM 3045 C CA . PHE A 1 381 ? -4.631 -32.060 -22.915 1.00 59.09 381 PHE A CA 1
ATOM 3046 C C . PHE A 1 381 ? -4.369 -33.406 -23.598 1.00 59.09 381 PHE A C 1
ATOM 3048 O O . PHE A 1 381 ? -3.754 -34.284 -22.996 1.00 59.09 381 PHE A O 1
ATOM 3055 N N . GLU A 1 382 ? -4.879 -33.604 -24.816 1.00 54.91 382 GLU A N 1
ATOM 3056 C CA . GLU A 1 382 ? -4.590 -34.815 -25.612 1.00 54.91 382 GLU A CA 1
ATOM 3057 C C . GLU A 1 382 ? -3.190 -34.787 -26.243 1.00 54.91 382 GLU A C 1
ATOM 3059 O O . GLU A 1 382 ? -2.666 -35.841 -26.588 1.00 54.91 382 GLU A O 1
ATOM 3064 N N . ASP A 1 383 ? -2.596 -33.602 -26.393 1.00 54.41 383 ASP A N 1
ATOM 3065 C CA . ASP A 1 383 ? -1.322 -33.393 -27.081 1.00 54.41 383 ASP A CA 1
ATOM 3066 C C . ASP A 1 383 ? -0.435 -32.486 -26.212 1.00 54.41 383 ASP A C 1
ATOM 3068 O O . ASP A 1 383 ? -0.807 -31.351 -25.911 1.00 54.41 383 ASP A O 1
ATOM 3072 N N . THR A 1 384 ? 0.692 -33.014 -25.724 1.00 50.34 384 THR A N 1
ATOM 3073 C CA . THR A 1 384 ? 1.504 -32.407 -24.643 1.00 50.34 384 THR A CA 1
ATOM 3074 C C . THR A 1 384 ? 2.842 -31.837 -25.123 1.00 50.34 384 THR A C 1
ATOM 3076 O O . THR A 1 384 ? 3.728 -31.563 -24.317 1.00 50.34 384 THR A O 1
ATOM 3079 N N . ASN A 1 385 ? 3.034 -31.699 -26.437 1.00 48.19 385 ASN A N 1
ATOM 3080 C CA . ASN A 1 385 ? 4.342 -31.435 -27.055 1.00 48.19 385 ASN A CA 1
ATOM 3081 C C . ASN A 1 385 ? 4.718 -29.944 -27.195 1.00 48.19 385 ASN A C 1
ATOM 3083 O O . ASN A 1 385 ? 5.593 -29.584 -27.982 1.00 48.19 385 ASN A O 1
ATOM 3087 N N . THR A 1 386 ? 4.069 -29.060 -26.439 1.00 51.88 386 THR A N 1
ATOM 3088 C CA . THR A 1 386 ? 4.165 -27.603 -26.603 1.00 51.88 386 THR A CA 1
ATOM 3089 C C . THR A 1 386 ? 4.646 -26.913 -25.328 1.00 51.88 386 THR A C 1
ATOM 3091 O O . THR A 1 386 ? 3.922 -26.870 -24.335 1.00 51.88 386 THR A O 1
ATOM 3094 N N . GLN A 1 387 ? 5.832 -26.294 -25.375 1.00 49.91 387 GLN A N 1
ATOM 3095 C CA . GLN A 1 387 ? 6.407 -25.458 -24.300 1.00 49.91 387 GLN A CA 1
ATOM 3096 C C . GLN A 1 387 ? 5.716 -24.079 -24.163 1.00 49.91 387 GLN A C 1
ATOM 3098 O O . GLN A 1 387 ? 6.353 -23.074 -23.846 1.00 49.91 387 GLN A O 1
ATOM 3103 N N . GLU A 1 388 ? 4.424 -23.988 -24.475 1.00 57.59 388 GLU A N 1
ATOM 3104 C CA . GLU A 1 388 ? 3.696 -22.722 -24.558 1.00 57.59 388 GLU A CA 1
ATOM 3105 C C . GLU A 1 388 ? 2.746 -22.527 -23.372 1.00 57.59 388 GLU A C 1
ATOM 3107 O O . GLU A 1 388 ? 2.085 -23.456 -22.913 1.00 57.59 388 GLU A O 1
ATOM 3112 N N . HIS A 1 389 ? 2.632 -21.281 -22.907 1.00 57.16 389 HIS A N 1
ATOM 3113 C CA . HIS A 1 389 ? 1.587 -20.885 -21.963 1.00 57.16 389 HIS A CA 1
ATOM 3114 C C . HIS A 1 389 ? 0.307 -20.559 -22.730 1.00 57.16 389 HIS A C 1
ATOM 3116 O O . HIS A 1 389 ? 0.294 -19.669 -23.592 1.00 57.16 389 HIS A O 1
ATOM 3122 N N . TYR A 1 390 ? -0.787 -21.205 -22.357 1.00 56.72 390 TYR A N 1
ATOM 3123 C CA . TYR A 1 390 ? -2.071 -21.064 -23.022 1.00 56.72 390 TYR A CA 1
ATOM 3124 C C . TYR A 1 390 ? -3.032 -20.197 -22.233 1.00 56.72 390 TYR A C 1
ATOM 3126 O O . TYR A 1 390 ? -2.916 -20.021 -21.019 1.00 56.72 390 TYR A O 1
ATOM 3134 N N . ARG A 1 391 ? -3.975 -19.592 -22.959 1.00 56.25 391 ARG A N 1
ATOM 3135 C CA . ARG A 1 391 ? -4.888 -18.598 -22.400 1.00 56.25 391 ARG A CA 1
ATOM 3136 C C . ARG A 1 391 ? -6.301 -18.822 -22.860 1.00 56.25 391 ARG A C 1
ATOM 3138 O O . ARG A 1 391 ? -6.569 -18.976 -24.052 1.00 56.25 391 ARG A O 1
ATOM 3145 N N . PHE A 1 392 ? -7.192 -18.755 -21.893 1.00 60.91 392 PHE A N 1
ATOM 3146 C CA . PHE A 1 392 ? -8.592 -19.044 -22.066 1.00 60.91 392 PHE A CA 1
ATOM 3147 C C . PHE A 1 392 ? -9.429 -17.924 -21.449 1.00 60.91 392 PHE A C 1
ATOM 3149 O O . PHE A 1 392 ? -9.187 -17.514 -20.315 1.00 60.91 392 PHE A O 1
ATOM 3156 N N . VAL A 1 393 ? -10.399 -17.415 -22.210 1.00 54.28 393 VAL A N 1
ATOM 3157 C CA . VAL A 1 393 ? -11.352 -16.399 -21.747 1.00 54.28 393 VAL A CA 1
ATOM 3158 C C . VAL A 1 393 ? -12.743 -17.020 -21.681 1.00 54.28 393 VAL A C 1
ATOM 3160 O O . VAL A 1 393 ? -13.264 -17.519 -22.681 1.00 54.28 393 VAL A O 1
ATOM 3163 N N . GLN A 1 394 ? -13.377 -16.942 -20.515 1.00 65.06 394 GLN A N 1
ATOM 3164 C CA . GLN A 1 394 ? -14.781 -17.301 -20.323 1.00 65.06 394 GLN A CA 1
ATOM 3165 C C . GLN A 1 394 ? -15.587 -16.116 -19.809 1.00 65.06 394 GLN A C 1
ATOM 3167 O O . GLN A 1 394 ? -15.115 -15.326 -18.996 1.00 65.06 394 GLN A O 1
ATOM 3172 N N . ALA A 1 395 ? -16.838 -16.041 -20.249 1.00 63.19 395 ALA A N 1
ATOM 3173 C CA . ALA A 1 395 ? -17.867 -15.282 -19.562 1.00 63.19 395 ALA A CA 1
ATOM 317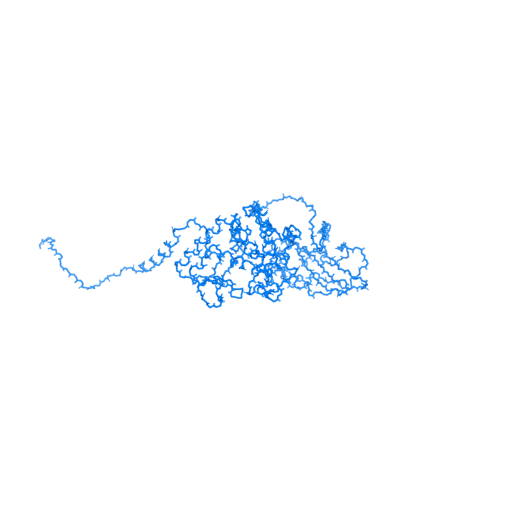4 C C . ALA A 1 395 ? -18.627 -16.232 -18.625 1.00 63.19 395 ALA A C 1
ATOM 3176 O O . ALA A 1 395 ? -19.023 -17.323 -19.040 1.00 63.19 395 ALA A O 1
ATOM 3177 N N . ILE A 1 396 ? -18.814 -15.807 -17.378 1.00 75.56 396 ILE A N 1
ATOM 3178 C CA . ILE A 1 396 ? -19.695 -16.425 -16.389 1.00 75.56 396 ILE A CA 1
ATOM 3179 C C . ILE A 1 396 ? -20.974 -15.595 -16.383 1.00 75.56 396 ILE A C 1
ATOM 3181 O O . ILE A 1 396 ? -20.993 -14.480 -15.865 1.00 75.56 396 ILE A O 1
ATOM 3185 N N . ASP A 1 397 ? -22.020 -16.124 -17.002 1.00 74.56 397 ASP A N 1
ATOM 3186 C CA . ASP A 1 397 ? -23.314 -15.471 -17.161 1.00 74.56 397 ASP A CA 1
ATOM 3187 C C . ASP A 1 397 ? -24.308 -16.008 -16.125 1.00 74.56 397 ASP A C 1
ATOM 3189 O O . ASP A 1 397 ? -24.742 -17.161 -16.217 1.00 74.56 397 ASP A O 1
ATOM 3193 N N . PHE A 1 398 ? -24.684 -15.192 -15.137 1.00 77.81 398 PHE A N 1
ATOM 3194 C CA . PHE A 1 398 ? -25.580 -15.642 -14.068 1.00 77.81 398 PHE A CA 1
ATOM 3195 C C . PHE A 1 398 ? -26.996 -15.967 -14.579 1.00 77.81 398 PHE A C 1
ATOM 3197 O O . PHE A 1 398 ? -27.651 -16.842 -14.011 1.00 77.81 398 PHE A O 1
ATOM 3204 N N . THR A 1 399 ? -27.443 -15.390 -15.705 1.00 73.94 399 THR A N 1
ATOM 3205 C CA . THR A 1 399 ? -28.754 -15.714 -16.315 1.00 73.94 399 THR A CA 1
ATOM 3206 C C . THR A 1 399 ? -28.848 -17.170 -16.776 1.00 73.94 399 THR A C 1
ATOM 3208 O O . THR A 1 399 ? -29.928 -17.762 -16.778 1.00 73.94 399 THR A O 1
ATOM 3211 N N . LEU A 1 400 ? -27.709 -17.775 -17.125 1.00 73.88 400 LEU A N 1
ATOM 3212 C CA . LEU A 1 400 ? -27.613 -19.175 -17.530 1.00 73.88 400 LEU A CA 1
ATOM 3213 C C . LEU A 1 400 ? -27.396 -20.127 -16.341 1.00 73.88 400 LEU A C 1
ATOM 3215 O O . LEU A 1 400 ? -27.630 -21.322 -16.495 1.00 73.88 400 LEU A O 1
ATOM 3219 N N . LEU A 1 401 ? -26.986 -19.613 -15.172 1.00 77.25 401 LEU A N 1
ATOM 3220 C CA . LEU A 1 401 ? -26.838 -20.370 -13.914 1.00 77.25 401 LEU A CA 1
ATOM 3221 C C . LEU A 1 401 ? -28.119 -20.387 -13.062 1.00 77.25 401 LEU A C 1
ATOM 3223 O O . LEU A 1 401 ? -28.252 -21.205 -12.152 1.00 77.25 401 LEU A O 1
ATOM 3227 N N . ASN A 1 402 ? -29.065 -19.488 -13.334 1.00 74.31 402 ASN A N 1
ATOM 3228 C CA . ASN A 1 402 ? -30.354 -19.390 -12.641 1.00 74.31 402 ASN A CA 1
ATOM 3229 C C . ASN A 1 402 ? -31.458 -20.267 -13.280 1.00 74.31 402 ASN A C 1
ATOM 3231 O O . ASN A 1 402 ? -32.641 -19.950 -13.171 1.00 74.31 402 ASN A O 1
ATOM 3235 N N . LYS A 1 403 ? -31.064 -21.328 -13.993 1.00 63.75 403 LYS A N 1
ATOM 3236 C CA . LYS A 1 403 ? -31.955 -22.314 -14.623 1.00 63.75 403 LYS A CA 1
ATOM 3237 C C . LYS A 1 403 ? -32.052 -23.585 -13.783 1.00 63.75 403 LYS A C 1
ATOM 3239 O O . LYS A 1 403 ? -31.052 -23.898 -13.099 1.00 63.75 403 LYS A O 1
#

pLDDT: mean 70.13, std 23.27, range [22.44, 98.31]